Protein AF-A0AAV0C2F7-F1 (afdb_monomer_lite)

pLDDT: mean 71.65, std 26.85, range [22.5, 97.69]

Foldseek 3Di:
DDDDDDDDDDDDDDDDDDDDDDDDDDDDDDDDDDDDDDDDDDDDDDDDDDDDDDDDDDDDDPPPPPPDDDDPDPDDPADPQPPLVVLLVQLVVLLVQCVPDPDLVSNLVSLCPQPQLVCAQPPPQQPVVVLVVVDPDDSVLSSLLSLCSSLVQVCLQPCSDDDDDDDPPVVVLVVVVVVVVVVVVVPPDDDDDDDDDDDDDPPSVVLVVLSVVLSVQQVQQQVLCVVQRGSSSVLSVLSVVLVVVVVVVVCVVVPDDDPPDPPPPPVDDDDDPDDDCVVPVPVVVVVLVVCLVQLLQAAAEEEFADWCVVVCQADPPPSFTATQQQDDDPNGGVVLVVLVVNVVSQVVSCVVPVDGHDHAYEYEYEPVRPHQVRVVVVCVVCCNVPRHPLSYHYFYARWDFDADSRNSHGDAPHRSGTDTDGPDPVSVVSRCVVVCVVVSSVVSNHQKYFYWYDDDPVPVTDRVDIGGD

Structure (mmCIF, N/CA/C/O backbone):
data_AF-A0AAV0C2F7-F1
#
_entry.id   AF-A0AAV0C2F7-F1
#
loop_
_atom_site.group_PDB
_atom_site.id
_atom_site.type_symbol
_atom_site.label_atom_id
_atom_site.label_alt_id
_atom_site.label_comp_id
_atom_site.label_asym_id
_atom_site.label_entity_id
_atom_site.label_seq_id
_atom_site.pdbx_PDB_ins_code
_atom_site.Cartn_x
_atom_site.Cartn_y
_atom_site.Cartn_z
_atom_site.occupancy
_atom_site.B_iso_or_equiv
_atom_site.auth_seq_id
_atom_site.auth_comp_id
_atom_site.auth_asym_id
_atom_site.auth_atom_id
_atom_site.pdbx_PDB_model_num
ATOM 1 N N . MET A 1 1 ? -30.315 -20.705 -16.853 1.00 40.88 1 MET A N 1
ATOM 2 C CA . MET A 1 1 ? -31.461 -21.296 -16.132 1.00 40.88 1 MET A CA 1
ATOM 3 C C . MET A 1 1 ? -30.960 -21.906 -14.833 1.00 40.88 1 MET A C 1
ATOM 5 O O . MET A 1 1 ? -30.380 -22.979 -14.852 1.00 40.88 1 MET A O 1
ATOM 9 N N . ALA A 1 2 ? -31.143 -21.171 -13.742 1.00 27.28 2 ALA A N 1
ATOM 10 C CA . ALA A 1 2 ? -31.197 -21.621 -12.352 1.00 27.28 2 ALA A CA 1
ATOM 11 C C . ALA A 1 2 ? -32.042 -20.551 -11.618 1.00 27.28 2 ALA A C 1
ATOM 13 O O . ALA A 1 2 ? -31.972 -19.385 -12.019 1.00 27.28 2 ALA A O 1
ATOM 14 N N . PRO A 1 3 ? -32.928 -20.929 -10.682 1.00 31.48 3 PRO A N 1
ATOM 15 C CA . PRO A 1 3 ? -34.162 -20.191 -10.426 1.00 31.48 3 PRO A CA 1
ATOM 16 C C . PRO A 1 3 ? -34.011 -19.083 -9.377 1.00 31.48 3 PRO A C 1
ATOM 18 O O . PRO A 1 3 ? -33.275 -19.215 -8.403 1.00 31.48 3 PRO A O 1
ATOM 21 N N . ALA A 1 4 ? -34.774 -18.008 -9.581 1.00 30.48 4 ALA A N 1
ATOM 22 C CA . ALA A 1 4 ? -35.033 -16.976 -8.590 1.00 30.48 4 ALA A CA 1
ATOM 23 C C . ALA A 1 4 ? -35.893 -17.550 -7.453 1.00 30.48 4 ALA A C 1
ATOM 25 O O . ALA A 1 4 ? -36.932 -18.158 -7.716 1.00 30.48 4 ALA A O 1
ATOM 26 N N . PHE A 1 5 ? -35.475 -17.334 -6.205 1.00 30.28 5 PHE A N 1
ATOM 27 C CA . PHE A 1 5 ? -36.304 -17.586 -5.027 1.00 30.28 5 PHE A CA 1
ATOM 28 C C . PHE A 1 5 ? -36.933 -16.278 -4.512 1.00 30.28 5 PHE A C 1
ATOM 30 O O . PHE A 1 5 ? -36.317 -15.218 -4.641 1.00 30.28 5 PHE A O 1
ATOM 37 N N . PRO A 1 6 ? -38.166 -16.335 -3.974 1.00 30.94 6 PRO A N 1
ATOM 38 C CA . PRO A 1 6 ? -39.038 -15.179 -3.819 1.00 30.94 6 PRO A CA 1
ATOM 39 C C . PRO A 1 6 ? -38.889 -14.477 -2.462 1.00 30.94 6 PRO A C 1
ATOM 41 O O . PRO A 1 6 ? -38.642 -15.102 -1.433 1.00 30.94 6 PRO A O 1
ATOM 44 N N . LEU A 1 7 ? -39.110 -13.161 -2.481 1.00 27.50 7 LEU A N 1
ATOM 45 C CA . LEU A 1 7 ? -39.323 -12.310 -1.307 1.00 27.50 7 LEU A CA 1
ATOM 46 C C . LEU A 1 7 ? -40.580 -12.761 -0.534 1.00 27.50 7 LEU A C 1
ATOM 48 O O . LEU A 1 7 ? -41.614 -12.983 -1.171 1.00 27.50 7 LEU A O 1
ATOM 52 N N . PRO A 1 8 ? -40.562 -12.832 0.810 1.00 30.75 8 PRO A N 1
ATOM 53 C CA . PRO A 1 8 ? -41.788 -12.972 1.574 1.00 30.75 8 PRO A CA 1
ATOM 54 C C . PRO A 1 8 ? -42.493 -11.623 1.752 1.00 30.75 8 PRO A C 1
ATOM 56 O O . PRO A 1 8 ? -41.894 -10.611 2.120 1.00 30.75 8 PRO A O 1
ATOM 59 N N . LEU A 1 9 ? -43.797 -11.669 1.482 1.00 26.55 9 LEU A N 1
ATOM 60 C CA . LEU A 1 9 ? -44.779 -10.616 1.681 1.00 26.55 9 LEU A CA 1
ATOM 61 C C . LEU A 1 9 ? -44.878 -10.154 3.140 1.00 26.55 9 LEU A C 1
ATOM 63 O O . LEU A 1 9 ? -44.812 -10.941 4.082 1.00 26.55 9 LEU A O 1
ATOM 67 N N . GLN A 1 10 ? -45.174 -8.862 3.268 1.00 26.08 10 GLN A N 1
ATOM 68 C CA . GLN A 1 10 ? -45.736 -8.219 4.447 1.00 26.08 10 GLN A CA 1
ATOM 69 C C . GLN A 1 10 ? -46.993 -8.955 4.936 1.00 26.08 10 GLN A C 1
ATOM 71 O O . GLN A 1 10 ? -47.959 -9.115 4.189 1.00 26.08 10 GLN A O 1
ATOM 76 N N . SER A 1 11 ? -47.019 -9.319 6.216 1.00 26.77 11 SER A N 1
ATOM 77 C CA . SER A 1 11 ? -48.247 -9.669 6.929 1.00 26.77 11 SER A CA 1
ATOM 78 C C . SER A 1 11 ? -48.510 -8.639 8.023 1.00 26.77 11 SER A C 1
ATOM 80 O O . SER A 1 11 ? -47.804 -8.582 9.029 1.00 26.77 11 SER A O 1
ATOM 82 N N . ASN A 1 12 ? -49.550 -7.836 7.803 1.00 24.27 12 ASN A N 1
ATOM 83 C CA . ASN A 1 12 ? -50.203 -7.014 8.813 1.00 24.27 12 ASN A CA 1
ATOM 84 C C . ASN A 1 12 ? -50.709 -7.899 9.960 1.00 24.27 12 ASN A C 1
ATOM 86 O O . ASN A 1 12 ? -51.522 -8.791 9.725 1.00 24.27 12 ASN A O 1
ATOM 90 N N . ILE A 1 13 ? -50.304 -7.607 11.198 1.00 27.22 13 ILE A N 1
ATOM 91 C CA . ILE A 1 13 ? -51.029 -8.050 12.393 1.00 27.22 13 ILE A CA 1
ATOM 92 C C . ILE A 1 13 ? -51.327 -6.823 13.254 1.00 27.22 13 ILE A C 1
ATOM 94 O O . ILE A 1 13 ? -50.440 -6.179 13.809 1.00 27.22 13 ILE A O 1
ATOM 98 N N . LEU A 1 14 ? -52.620 -6.513 13.319 1.00 24.66 14 LEU A N 1
ATOM 99 C CA . LEU A 1 14 ? -53.247 -5.539 14.200 1.00 24.66 14 LEU A CA 1
ATOM 100 C C . LEU A 1 14 ? -53.282 -6.045 15.653 1.00 24.66 14 LEU A C 1
ATOM 102 O O . LEU A 1 14 ? -53.707 -7.164 15.918 1.00 24.66 14 LEU A O 1
ATOM 106 N N . LEU A 1 15 ? -52.923 -5.128 16.559 1.00 23.81 15 LEU A N 1
ATOM 107 C CA . LEU A 1 15 ? -53.434 -4.903 17.920 1.00 23.81 15 LEU A CA 1
ATOM 108 C C . LEU A 1 15 ? -53.550 -6.089 18.898 1.00 23.81 15 LEU A C 1
ATOM 110 O O . LEU A 1 15 ? -54.507 -6.859 18.868 1.00 23.81 15 LEU A O 1
ATOM 114 N N . ARG A 1 16 ? -52.763 -6.013 19.982 1.00 22.50 16 ARG A N 1
ATOM 115 C CA . ARG A 1 16 ? -53.353 -6.075 21.331 1.00 22.50 16 ARG A CA 1
ATOM 116 C C . ARG A 1 16 ? -52.523 -5.317 22.368 1.00 22.50 16 ARG A C 1
ATOM 118 O O . ARG A 1 16 ? -51.480 -5.768 22.824 1.00 22.50 16 ARG A O 1
ATOM 125 N N . SER A 1 17 ? -53.057 -4.156 22.734 1.00 24.77 17 SER A N 1
ATOM 126 C CA . SER A 1 17 ? -52.800 -3.451 23.987 1.00 24.77 17 SER A CA 1
ATOM 127 C C . SER A 1 17 ? -53.037 -4.390 25.173 1.00 24.77 17 SER A C 1
ATOM 129 O O . SER A 1 17 ? -54.069 -5.057 25.235 1.00 24.77 17 SER A O 1
ATOM 131 N N . ASN A 1 18 ? -52.096 -4.415 26.115 1.00 25.03 18 ASN A N 1
ATOM 132 C CA . ASN A 1 18 ? -52.366 -4.794 27.495 1.00 25.03 18 ASN A CA 1
ATOM 133 C C . ASN A 1 18 ? -51.541 -3.900 28.422 1.00 25.03 18 ASN A C 1
ATOM 135 O O . ASN A 1 18 ? -50.377 -4.157 28.719 1.00 25.03 18 ASN A O 1
ATOM 139 N N . HIS A 1 19 ? -52.198 -2.838 28.883 1.00 26.27 19 HIS A N 1
ATOM 140 C CA . HIS A 1 19 ? -51.851 -2.130 30.104 1.00 26.27 19 HIS A CA 1
ATOM 141 C C . HIS A 1 19 ? -51.778 -3.111 31.280 1.00 26.27 19 HIS A C 1
ATOM 143 O O . HIS A 1 19 ? -52.776 -3.740 31.628 1.00 26.27 19 HIS A O 1
ATOM 149 N N . LYS A 1 20 ? -50.637 -3.148 31.969 1.00 25.84 20 LYS A N 1
ATOM 150 C CA . LYS A 1 20 ? -50.610 -3.396 33.412 1.00 25.84 20 LYS A CA 1
ATOM 151 C C . LYS A 1 20 ? -49.690 -2.383 34.077 1.00 25.84 20 LYS A C 1
ATOM 153 O O . LYS A 1 20 ? -48.472 -2.487 34.028 1.00 25.84 20 LYS A O 1
ATOM 158 N N . GLN A 1 21 ? -50.332 -1.389 34.683 1.00 26.17 21 GLN A N 1
ATOM 159 C CA . GLN A 1 21 ? -49.780 -0.609 35.779 1.00 26.17 21 GLN A CA 1
ATOM 160 C C . GLN A 1 21 ? -49.464 -1.558 36.942 1.00 26.17 21 GLN A C 1
ATOM 162 O O . GLN A 1 21 ? -50.331 -2.323 37.365 1.00 26.17 21 GLN A O 1
ATOM 167 N N . SER A 1 22 ? -48.265 -1.462 37.506 1.00 25.86 22 SER A N 1
ATOM 168 C CA . SER A 1 22 ? -48.042 -1.817 38.906 1.00 25.86 22 SER A CA 1
ATOM 169 C C . SER A 1 22 ? -47.281 -0.684 39.576 1.00 25.86 22 SER A C 1
ATOM 171 O O . SER A 1 22 ? -46.074 -0.522 39.420 1.00 25.86 22 SER A O 1
ATOM 173 N N . VAL A 1 23 ? -48.060 0.113 40.295 1.00 25.08 23 VAL A N 1
ATOM 174 C CA . VAL A 1 23 ? -47.639 0.997 41.375 1.00 25.08 23 VAL A CA 1
ATOM 175 C C . VAL A 1 23 ? -46.977 0.146 42.455 1.00 25.08 23 VAL A C 1
ATOM 177 O O . VAL A 1 23 ? -47.589 -0.819 42.899 1.00 25.08 23 VAL A O 1
ATOM 180 N N . LEU A 1 24 ? -45.786 0.529 42.915 1.00 26.48 24 LEU A N 1
ATOM 181 C CA . LEU A 1 24 ? -45.338 0.276 44.284 1.00 26.48 24 LEU A CA 1
ATOM 182 C C . LEU A 1 24 ? -44.332 1.359 44.687 1.00 26.48 24 LEU A C 1
ATOM 184 O O . LEU A 1 24 ? -43.190 1.398 44.238 1.00 26.48 24 LEU A O 1
ATOM 188 N N . ASN A 1 25 ? -44.829 2.261 45.530 1.00 23.28 25 ASN A N 1
ATOM 189 C CA . ASN A 1 25 ? -44.053 3.161 46.365 1.00 23.28 25 ASN A CA 1
ATOM 190 C C . ASN A 1 25 ? -43.206 2.353 47.355 1.00 23.28 25 ASN A C 1
ATOM 192 O O . ASN A 1 25 ? -43.744 1.502 48.059 1.00 23.28 25 ASN A O 1
ATOM 196 N N . SER A 1 26 ? -41.948 2.745 47.538 1.00 26.72 26 SER A N 1
ATOM 197 C CA . SER A 1 26 ? -41.356 2.817 48.877 1.00 26.72 26 SER A CA 1
ATOM 198 C C . SER A 1 26 ? -40.182 3.789 48.872 1.00 26.72 26 SER A C 1
ATOM 200 O O . SER A 1 26 ? -39.112 3.527 48.329 1.00 26.72 26 SER A O 1
ATOM 202 N N . SER A 1 27 ? -40.444 4.932 49.483 1.00 24.42 27 SER A N 1
ATOM 203 C CA . SER A 1 27 ? -39.514 5.960 49.916 1.00 24.42 27 SER A CA 1
ATOM 204 C C . SER A 1 27 ? -38.608 5.476 51.050 1.00 24.42 27 SER A C 1
ATOM 206 O O . SER A 1 27 ? -39.106 4.959 52.049 1.00 24.42 27 SER A O 1
ATOM 208 N N . SER A 1 28 ? -37.321 5.802 50.975 1.00 25.23 28 SER A N 1
ATOM 209 C CA . SER A 1 28 ? -36.530 6.179 52.150 1.00 25.23 28 SER A CA 1
ATOM 210 C C . SER A 1 28 ? -35.421 7.144 51.732 1.00 25.23 28 SER A C 1
ATOM 212 O O . SER A 1 28 ? -34.479 6.812 51.020 1.00 25.23 28 SER A O 1
ATOM 214 N N . ALA A 1 29 ? -35.605 8.392 52.153 1.00 23.58 29 ALA A N 1
ATOM 215 C CA . ALA A 1 29 ? -34.642 9.470 52.060 1.00 23.58 29 ALA A CA 1
ATOM 216 C C . ALA A 1 29 ? -33.622 9.360 53.199 1.00 23.58 29 ALA A C 1
ATOM 218 O O . ALA A 1 29 ? -34.009 9.107 54.338 1.00 23.58 29 ALA A O 1
ATOM 219 N N . VAL A 1 30 ? -32.353 9.661 52.914 1.00 24.58 30 VAL A N 1
ATOM 220 C CA . VAL A 1 30 ? -31.457 10.301 53.883 1.00 24.58 30 VAL A CA 1
ATOM 221 C C . VAL A 1 30 ? -30.719 11.431 53.172 1.00 24.58 30 VAL A C 1
ATOM 223 O O . VAL A 1 30 ? -30.038 11.255 52.168 1.00 24.58 30 VAL A O 1
ATOM 226 N N . SER A 1 31 ? -30.948 12.609 53.725 1.00 24.28 31 SER A N 1
ATOM 227 C CA . SER A 1 31 ? -30.436 13.932 53.414 1.00 24.28 31 SER A CA 1
ATOM 228 C C . SER A 1 31 ? -28.969 14.128 53.799 1.00 24.28 31 SER A C 1
ATOM 230 O O . SER A 1 31 ? -28.540 13.695 54.865 1.00 24.28 31 SER A O 1
ATOM 232 N N . SER A 1 32 ? -28.242 14.931 53.026 1.00 25.02 32 SER A N 1
ATOM 233 C CA . SER A 1 32 ? -27.393 15.993 53.589 1.00 25.02 32 SER A CA 1
ATOM 234 C C . SER A 1 32 ? -27.097 17.050 52.528 1.00 25.02 32 SER A C 1
ATOM 236 O O . SER A 1 32 ? -26.422 16.826 51.530 1.00 25.02 32 SER A O 1
ATOM 238 N N . SER A 1 33 ? -27.683 18.214 52.772 1.00 22.66 33 SER A N 1
ATOM 239 C CA . SER A 1 33 ? -27.458 19.494 52.123 1.00 22.66 33 SER A CA 1
ATOM 240 C C . SER A 1 33 ? -26.269 20.215 52.756 1.00 22.66 33 SER A C 1
ATOM 242 O O . SER A 1 33 ? -26.175 20.258 53.983 1.00 22.66 33 SER A O 1
ATOM 244 N N . SER A 1 34 ? -25.485 20.932 51.959 1.00 23.50 34 SER A N 1
ATOM 245 C CA . SER A 1 34 ? -24.866 22.178 52.412 1.00 23.50 34 SER A CA 1
ATOM 246 C C . SER A 1 34 ? -24.837 23.200 51.277 1.00 23.50 34 SER A C 1
ATOM 248 O O . SER A 1 34 ? -24.262 23.009 50.210 1.00 23.50 34 SER A O 1
ATOM 250 N N . TYR A 1 35 ? -25.562 24.277 51.553 1.00 23.00 35 TYR A N 1
ATOM 251 C CA . TYR A 1 35 ? -25.650 25.538 50.840 1.00 23.00 35 TYR A CA 1
ATOM 252 C C . TYR A 1 35 ? -24.291 26.253 50.803 1.00 23.00 35 TYR A C 1
ATOM 254 O O . TYR A 1 35 ? -23.513 26.112 51.739 1.00 23.00 35 TYR A O 1
ATOM 262 N N . PHE A 1 36 ? -24.042 27.092 49.796 1.00 23.52 36 PHE A N 1
ATOM 263 C CA . PHE A 1 36 ? -24.036 28.552 49.974 1.00 23.52 36 PHE A CA 1
ATOM 264 C C . PHE A 1 36 ? -23.962 29.265 48.619 1.00 23.52 36 PHE A C 1
ATOM 266 O O . PHE A 1 36 ? -23.373 28.787 47.656 1.00 23.52 36 PHE A O 1
ATOM 273 N N . ASN A 1 37 ? -24.652 30.396 48.572 1.00 22.98 37 ASN A N 1
ATOM 274 C CA . ASN A 1 37 ? -25.029 31.163 47.399 1.00 22.98 37 ASN A CA 1
ATOM 275 C C . ASN A 1 37 ? -24.465 32.592 47.526 1.00 22.98 37 ASN A C 1
ATOM 277 O O . ASN A 1 37 ? -24.192 33.042 48.639 1.00 22.98 37 ASN A O 1
ATOM 281 N N . CYS A 1 38 ? -24.464 33.300 46.394 1.00 23.25 38 CYS A N 1
ATOM 282 C CA . CYS A 1 38 ? -24.494 34.762 46.223 1.00 23.25 38 CYS A CA 1
ATOM 283 C C . CYS A 1 38 ? -23.193 35.588 46.259 1.00 23.25 38 CYS A C 1
ATOM 285 O O . CYS A 1 38 ? -22.436 35.576 47.222 1.00 23.25 38 CYS A O 1
ATOM 287 N N . GLY A 1 39 ? -23.093 36.490 45.268 1.00 24.41 39 GLY A N 1
ATOM 288 C CA . GLY A 1 39 ? -22.782 37.898 45.545 1.00 24.41 39 GLY A CA 1
ATOM 289 C C . GLY A 1 39 ? -21.789 38.580 44.604 1.00 24.41 39 GLY A C 1
ATOM 290 O O . GLY A 1 39 ? -20.590 38.549 44.844 1.00 24.41 39 GLY A O 1
ATOM 291 N N . ALA A 1 40 ? -22.301 39.279 43.588 1.00 26.22 40 ALA A N 1
ATOM 292 C CA . ALA A 1 40 ? -21.597 40.371 42.914 1.00 26.22 40 ALA A CA 1
ATOM 293 C C . ALA A 1 40 ? -21.740 41.678 43.723 1.00 26.22 40 ALA A C 1
ATOM 295 O O . ALA A 1 40 ? -22.793 41.912 44.313 1.00 26.22 40 ALA A O 1
ATOM 296 N N . GLY A 1 41 ? -20.728 42.553 43.701 1.00 23.17 41 GLY A N 1
ATOM 297 C CA . GLY A 1 41 ? -20.828 43.913 44.248 1.00 23.17 41 GLY A CA 1
ATOM 298 C C . GLY A 1 41 ? -19.480 44.609 44.451 1.00 23.17 41 GLY A C 1
ATOM 299 O O . GLY A 1 41 ? -18.589 44.068 45.088 1.00 23.17 41 GLY A O 1
ATOM 300 N N . TRP A 1 42 ? -19.350 45.798 43.866 1.00 24.34 42 TRP A N 1
ATOM 301 C CA . TRP A 1 42 ? -18.160 46.641 43.715 1.00 24.34 42 TRP A CA 1
ATOM 302 C C . TRP A 1 42 ? -17.621 47.322 44.987 1.00 24.34 42 TRP A C 1
ATOM 304 O O . TRP A 1 42 ? -18.380 47.604 45.908 1.00 24.34 42 TRP A O 1
ATOM 314 N N . GLY A 1 43 ? -16.360 47.785 44.908 1.00 23.62 43 GLY A N 1
ATOM 315 C CA . GLY A 1 43 ? -15.991 49.138 45.360 1.00 23.62 43 GLY A CA 1
ATOM 316 C C . GLY A 1 43 ? -14.598 49.329 45.979 1.00 23.62 43 GLY A C 1
ATOM 317 O O . GLY A 1 43 ? -14.409 48.960 47.127 1.00 23.62 43 GLY A O 1
ATOM 318 N N . SER A 1 44 ? -13.728 50.044 45.239 1.00 25.14 44 SER A N 1
ATOM 319 C CA . SER A 1 44 ? -12.701 51.021 45.690 1.00 25.14 44 SER A CA 1
ATOM 320 C C . SER A 1 44 ? -11.527 50.551 46.583 1.00 25.14 44 SER A C 1
ATOM 322 O O . SER A 1 44 ? -11.674 49.691 47.429 1.00 25.14 44 SER A O 1
ATOM 324 N N . SER A 1 45 ? -10.305 51.092 46.543 1.00 25.22 45 SER A N 1
ATOM 325 C CA . SER A 1 45 ? -9.624 52.127 45.745 1.00 25.22 45 SER A CA 1
ATOM 326 C C . SER A 1 45 ? -8.183 52.242 46.268 1.00 25.22 45 SER A C 1
ATOM 328 O O . SER A 1 45 ? -8.030 52.279 47.483 1.00 25.22 45 SER A O 1
ATOM 330 N N . THR A 1 46 ? -7.177 52.451 45.412 1.00 26.50 46 THR A N 1
ATOM 331 C CA . THR A 1 46 ? -6.003 53.293 45.744 1.00 26.50 46 THR A CA 1
ATOM 332 C C . THR A 1 46 ? -5.310 53.831 44.481 1.00 26.50 46 THR A C 1
ATOM 334 O O . THR A 1 46 ? -4.605 53.132 43.767 1.00 26.50 46 THR A O 1
ATOM 337 N N . HIS A 1 47 ? -5.596 55.109 44.228 1.00 25.14 47 HIS A N 1
ATOM 338 C CA . HIS A 1 47 ? -4.760 56.213 43.739 1.00 25.14 47 HIS A CA 1
ATOM 339 C C . HIS A 1 47 ? -3.610 56.010 42.730 1.00 25.14 47 HIS A C 1
ATOM 341 O O . HIS A 1 47 ? -2.521 55.539 43.043 1.00 25.14 47 HIS A O 1
ATOM 347 N N . PHE A 1 48 ? -3.852 56.604 41.556 1.00 23.84 48 PHE A N 1
ATOM 348 C CA . PHE A 1 48 ? -2.893 57.212 40.631 1.00 23.84 48 PHE A CA 1
ATOM 349 C C . PHE A 1 48 ? -2.379 58.572 41.140 1.00 23.84 48 PHE A C 1
ATOM 351 O O . PHE A 1 48 ? -3.165 59.337 41.696 1.00 23.84 48 PHE A O 1
ATOM 358 N N . SER A 1 49 ? -1.132 58.910 40.783 1.00 24.44 49 SER A N 1
ATOM 359 C CA . SER A 1 49 ? -0.670 60.283 40.503 1.00 24.44 49 SER A CA 1
ATOM 360 C C . SER A 1 49 ? 0.434 60.255 39.435 1.00 24.44 49 SER A C 1
ATOM 362 O O . SER A 1 49 ? 1.457 59.600 39.617 1.00 24.44 49 SER A O 1
ATOM 364 N N . SER A 1 50 ? 0.216 60.970 38.329 1.00 29.12 50 SER A N 1
ATOM 365 C CA . SER A 1 50 ? 1.196 61.257 37.264 1.00 29.12 50 SER A CA 1
ATOM 366 C C . SER A 1 50 ? 2.091 62.454 37.636 1.00 29.12 50 SER A C 1
ATOM 368 O O . SER A 1 50 ? 1.744 63.218 38.539 1.00 29.12 50 SER A O 1
ATOM 370 N N . PRO A 1 51 ? 3.187 62.700 36.896 1.00 31.25 51 PRO A N 1
ATOM 371 C CA . PRO A 1 51 ? 3.123 63.824 35.956 1.00 31.25 51 PRO A CA 1
ATOM 372 C C . PRO A 1 51 ? 3.764 63.533 34.589 1.00 31.25 51 PRO A C 1
ATOM 374 O O . PRO A 1 51 ? 4.554 62.610 34.413 1.00 31.25 51 PRO A O 1
ATOM 377 N N . GLY A 1 52 ? 3.334 64.316 33.600 1.00 26.03 52 GLY A N 1
ATOM 378 C CA . GLY A 1 52 ? 3.557 64.077 32.181 1.00 26.03 52 GLY A CA 1
ATOM 379 C C . GLY A 1 52 ? 4.859 64.601 31.567 1.00 26.03 52 GLY A C 1
ATOM 380 O O . GLY A 1 52 ? 5.599 65.384 32.149 1.00 26.03 52 GLY A O 1
ATOM 381 N N . HIS A 1 53 ? 5.004 64.160 30.314 1.00 29.28 53 HIS A N 1
ATOM 382 C CA . HIS A 1 53 ? 5.678 64.747 29.153 1.00 29.28 53 HIS A CA 1
ATOM 383 C C . HIS A 1 53 ? 7.155 65.147 29.247 1.00 29.28 53 HIS A C 1
ATOM 385 O O . HIS A 1 53 ? 7.466 66.267 29.619 1.00 29.28 53 HIS A O 1
ATOM 391 N N . PHE A 1 54 ? 8.015 64.321 28.635 1.00 24.05 54 PHE A N 1
ATOM 392 C CA . PHE A 1 54 ? 8.965 64.791 27.618 1.00 24.05 54 PHE A CA 1
ATOM 393 C C . PHE A 1 54 ? 9.111 63.761 26.485 1.00 24.05 54 PHE A C 1
ATOM 395 O O . PHE A 1 54 ? 9.160 62.553 26.694 1.00 24.05 54 PHE A O 1
ATOM 402 N N . SER A 1 55 ? 9.108 64.292 25.266 1.00 32.69 55 SER A N 1
ATOM 403 C CA . SER A 1 55 ? 9.174 63.624 23.968 1.00 32.69 55 SER A CA 1
ATOM 404 C C . SER A 1 55 ? 10.569 63.070 23.673 1.00 32.69 55 SER A C 1
ATOM 406 O O . SER A 1 55 ? 11.497 63.868 23.587 1.00 32.69 55 SER A O 1
ATOM 408 N N . VAL A 1 56 ? 10.697 61.768 23.380 1.00 28.81 56 VAL A N 1
ATOM 409 C CA . VAL A 1 56 ? 11.783 61.208 22.546 1.00 28.81 56 VAL A CA 1
ATOM 410 C C . VAL A 1 56 ? 11.255 59.977 21.790 1.00 28.81 56 VAL A C 1
ATOM 412 O O . VAL A 1 56 ? 10.776 59.022 22.397 1.00 28.81 56 VAL A O 1
ATOM 415 N N . GLN A 1 57 ? 11.321 60.001 20.456 1.00 32.91 57 GLN A N 1
ATOM 416 C CA . GLN A 1 57 ? 11.008 58.856 19.589 1.00 32.91 57 GLN A CA 1
ATOM 417 C C . GLN A 1 57 ? 12.066 57.743 19.733 1.00 32.91 57 GLN A C 1
ATOM 419 O O . GLN A 1 57 ? 13.256 58.053 19.661 1.00 32.91 57 GLN A O 1
ATOM 424 N N . PRO A 1 58 ? 11.689 56.453 19.827 1.00 33.06 58 PRO A N 1
ATOM 425 C CA . PRO A 1 58 ? 12.618 55.352 19.591 1.00 33.06 58 PRO A CA 1
ATOM 426 C C . PRO A 1 58 ? 12.690 54.982 18.090 1.00 33.06 58 PRO A C 1
ATOM 428 O O . PRO A 1 58 ? 11.709 55.144 17.356 1.00 33.06 58 PRO A O 1
ATOM 431 N N . PRO A 1 59 ? 13.847 54.493 17.604 1.00 29.73 59 PRO A N 1
ATOM 432 C CA . PRO A 1 59 ? 14.108 54.283 16.185 1.00 29.73 59 PRO A CA 1
ATOM 433 C C . PRO A 1 59 ? 13.385 53.046 15.635 1.00 29.73 59 PRO A C 1
ATOM 435 O O . PRO A 1 59 ? 13.227 52.027 16.305 1.00 29.73 59 PRO A O 1
ATOM 438 N N . ARG A 1 60 ? 12.973 53.140 14.366 1.00 34.56 60 ARG A N 1
ATOM 439 C CA . ARG A 1 60 ? 12.373 52.045 13.591 1.00 34.56 60 ARG A CA 1
ATOM 440 C C . ARG A 1 60 ? 13.352 50.863 13.474 1.00 34.56 60 ARG A C 1
ATOM 442 O O . ARG A 1 60 ? 14.516 51.098 13.145 1.00 34.56 60 ARG A O 1
ATOM 449 N N . PRO A 1 61 ? 12.910 49.605 13.646 1.00 31.25 61 PRO A N 1
ATOM 450 C CA . PRO A 1 61 ? 13.755 48.455 13.366 1.00 31.25 61 PRO A CA 1
ATOM 451 C C . PRO A 1 61 ? 13.985 48.330 11.852 1.00 31.25 61 PRO A C 1
ATOM 453 O O . PRO A 1 61 ? 13.046 48.350 11.054 1.00 31.25 61 PRO A O 1
ATOM 456 N N . LEU A 1 62 ? 15.255 48.207 11.462 1.00 30.55 62 LEU A N 1
ATOM 457 C CA . LEU A 1 62 ? 15.694 47.885 10.106 1.00 30.55 62 LEU A CA 1
ATOM 458 C C . LEU A 1 62 ? 15.149 46.507 9.705 1.00 30.55 62 LEU A C 1
ATOM 460 O O . LEU A 1 62 ? 15.709 45.473 10.064 1.00 30.55 62 LEU A O 1
ATOM 464 N N . ILE A 1 63 ? 14.063 46.491 8.932 1.00 34.75 63 ILE A N 1
ATOM 465 C CA . ILE A 1 63 ? 13.621 45.296 8.213 1.00 34.75 63 ILE A CA 1
ATOM 466 C C . ILE A 1 63 ? 14.652 45.031 7.116 1.00 34.75 63 ILE A C 1
ATOM 468 O O . ILE A 1 63 ? 14.688 45.700 6.081 1.00 34.75 63 ILE A O 1
ATOM 472 N N . ARG A 1 64 ? 15.519 44.046 7.351 1.00 31.77 64 ARG A N 1
ATOM 473 C CA . ARG A 1 64 ? 16.423 43.506 6.339 1.00 31.77 64 ARG A CA 1
ATOM 474 C C . ARG A 1 64 ? 15.584 42.654 5.385 1.00 31.77 64 ARG A C 1
ATOM 476 O O . ARG A 1 64 ? 15.361 41.472 5.621 1.00 31.77 64 ARG A O 1
ATOM 483 N N . VAL A 1 65 ? 15.062 43.276 4.330 1.00 33.75 65 VAL A N 1
ATOM 484 C CA . VAL A 1 65 ? 14.421 42.558 3.222 1.00 33.75 65 VAL A CA 1
ATOM 485 C C . VAL A 1 65 ? 15.511 41.766 2.504 1.00 33.75 65 VAL A C 1
ATOM 487 O O . VAL A 1 65 ? 16.309 42.331 1.755 1.00 33.75 65 VAL A O 1
ATOM 490 N N . SER A 1 66 ? 15.567 40.459 2.749 1.00 29.86 66 SER A N 1
ATOM 491 C CA . SER A 1 66 ? 16.352 39.529 1.941 1.00 29.86 66 SER A CA 1
ATOM 492 C C . SER A 1 66 ? 15.776 39.523 0.526 1.00 29.86 66 SER A C 1
ATOM 494 O O . SER A 1 66 ? 14.775 38.863 0.254 1.00 29.86 66 SER A O 1
ATOM 496 N N . ARG A 1 67 ? 16.376 40.306 -0.375 1.00 31.88 67 ARG A N 1
ATOM 497 C CA . ARG A 1 67 ? 16.081 40.247 -1.809 1.00 31.88 67 ARG A CA 1
ATOM 498 C C . ARG A 1 67 ? 16.541 38.885 -2.323 1.00 31.88 67 ARG A C 1
ATOM 500 O O . ARG A 1 67 ? 17.738 38.638 -2.440 1.00 31.88 67 ARG A O 1
ATOM 507 N N . VAL A 1 68 ? 15.587 38.002 -2.595 1.00 30.61 68 VAL A N 1
ATOM 508 C CA . VAL A 1 68 ? 15.829 36.759 -3.328 1.00 30.61 68 VAL A CA 1
ATOM 509 C C . VAL A 1 68 ? 16.206 37.146 -4.756 1.00 30.61 68 VAL A C 1
ATOM 511 O O . VAL A 1 68 ? 15.394 37.706 -5.488 1.00 30.61 68 VAL A O 1
ATOM 514 N N . SER A 1 69 ? 17.462 36.901 -5.123 1.00 31.48 69 SER A N 1
ATOM 515 C CA . SER A 1 69 ? 17.940 37.010 -6.498 1.00 31.48 69 SER A CA 1
ATOM 516 C C . SER A 1 69 ? 17.528 35.743 -7.240 1.00 31.48 69 SER A C 1
ATOM 518 O O . SER A 1 69 ? 18.075 34.670 -6.990 1.00 31.48 69 SER A O 1
ATOM 520 N N . THR A 1 70 ? 16.532 35.838 -8.116 1.00 38.97 70 THR A N 1
ATOM 521 C CA . THR A 1 70 ? 16.228 34.767 -9.067 1.00 38.97 70 THR A CA 1
ATOM 522 C C . THR A 1 70 ? 17.187 34.909 -10.241 1.00 38.97 70 THR A C 1
ATOM 524 O O . THR A 1 70 ? 16.976 35.741 -11.124 1.00 38.97 70 THR A O 1
ATOM 527 N N . VAL A 1 71 ? 18.263 34.123 -10.234 1.00 31.31 71 VAL A N 1
ATOM 528 C CA . VAL A 1 71 ? 19.096 33.933 -11.426 1.00 31.31 71 VAL A CA 1
ATOM 529 C C . VAL A 1 71 ? 18.180 33.415 -12.547 1.00 31.31 71 VAL A C 1
ATOM 531 O O . VAL A 1 71 ? 17.392 32.502 -12.281 1.00 31.31 71 VAL A O 1
ATOM 534 N N . PRO A 1 72 ? 18.215 33.989 -13.764 1.00 32.09 72 PRO A N 1
ATOM 535 C CA . PRO A 1 72 ? 17.451 33.465 -14.886 1.00 32.09 72 PRO A CA 1
ATOM 536 C C . PRO A 1 72 ? 17.843 32.007 -15.112 1.00 32.09 72 PRO A C 1
ATOM 538 O O . PRO A 1 72 ? 19.014 31.699 -15.321 1.00 32.09 72 PRO A O 1
ATOM 541 N N . VAL A 1 73 ? 16.863 31.111 -15.031 1.00 36.44 73 VAL A N 1
ATOM 542 C CA . VAL A 1 73 ? 17.030 29.719 -15.443 1.00 36.44 73 VAL A CA 1
ATOM 543 C C . VAL A 1 73 ? 17.347 29.747 -16.934 1.00 36.44 73 VAL A C 1
ATOM 545 O O . VAL A 1 73 ? 16.515 30.197 -17.724 1.00 36.44 73 VAL A O 1
ATOM 548 N N . GLU A 1 74 ? 18.553 29.318 -17.310 1.00 32.59 74 GLU A N 1
ATOM 549 C CA . GLU A 1 74 ? 18.896 29.071 -18.708 1.00 32.59 74 GLU A CA 1
ATOM 550 C C . GLU A 1 74 ? 17.835 28.145 -19.305 1.00 32.59 74 GLU A C 1
ATOM 552 O O . GLU A 1 74 ? 17.576 27.043 -18.813 1.00 32.59 74 GLU A O 1
ATOM 557 N N . TYR A 1 75 ? 17.160 28.651 -20.334 1.00 37.78 75 TYR A N 1
ATOM 558 C CA . TYR A 1 75 ? 16.143 27.929 -21.074 1.00 37.78 75 TYR A CA 1
ATOM 559 C C . TYR A 1 75 ? 16.817 26.775 -21.820 1.00 37.78 75 TYR A C 1
ATOM 561 O O . TYR A 1 75 ? 17.352 26.945 -22.914 1.00 37.78 75 TYR A O 1
ATOM 569 N N . VAL A 1 76 ? 16.813 25.596 -21.202 1.00 33.28 76 VAL A N 1
ATOM 570 C CA . VAL A 1 76 ? 17.135 24.341 -21.879 1.00 33.28 76 VAL A CA 1
ATOM 571 C C . VAL A 1 76 ? 16.012 24.067 -22.876 1.00 33.28 76 VAL A C 1
ATOM 573 O O . VAL A 1 76 ? 14.836 24.055 -22.501 1.00 33.28 76 VAL A O 1
ATOM 576 N N . SER A 1 77 ? 16.374 23.885 -24.148 1.00 31.83 77 SER A N 1
ATOM 577 C CA . SER A 1 77 ? 15.444 23.549 -25.228 1.00 31.83 77 SER A CA 1
ATOM 578 C C . SER A 1 77 ? 14.533 22.376 -24.833 1.00 31.83 77 SER A C 1
ATOM 580 O O . SER A 1 77 ? 14.992 21.459 -24.146 1.00 31.83 77 SER A O 1
ATOM 582 N N . PRO A 1 78 ? 13.246 22.382 -25.234 1.00 37.28 78 PRO A N 1
ATOM 583 C CA . PRO A 1 78 ? 12.330 21.300 -24.901 1.00 37.28 78 PRO A CA 1
ATOM 584 C C . PRO A 1 78 ? 12.882 19.968 -25.421 1.00 37.28 78 PRO A C 1
ATOM 586 O O . PRO A 1 78 ? 13.322 19.869 -26.566 1.00 37.28 78 PRO A O 1
ATOM 589 N N . ALA A 1 79 ? 12.884 18.963 -24.543 1.00 40.09 79 ALA A N 1
ATOM 590 C CA . ALA A 1 79 ? 13.194 17.585 -24.895 1.00 40.09 79 ALA A CA 1
ATOM 591 C C . ALA A 1 79 ? 12.290 17.124 -26.057 1.00 40.09 79 ALA A C 1
ATOM 593 O O . ALA A 1 79 ? 11.172 17.635 -26.174 1.00 40.09 79 ALA A O 1
ATOM 594 N N . PRO A 1 80 ? 12.753 16.193 -26.915 1.00 45.66 80 PRO A N 1
ATOM 595 C CA . PRO A 1 80 ? 11.949 15.676 -28.017 1.00 45.66 80 PRO A CA 1
ATOM 596 C C . PRO A 1 80 ? 10.592 15.212 -27.489 1.00 45.66 80 PRO A C 1
ATOM 598 O O . PRO A 1 80 ? 10.532 14.494 -26.493 1.00 45.66 80 PRO A O 1
ATOM 601 N N . ASP A 1 81 ? 9.527 15.677 -28.139 1.00 54.00 81 ASP A N 1
ATOM 602 C CA . ASP A 1 81 ? 8.136 15.435 -27.763 1.00 54.00 81 ASP A CA 1
ATOM 603 C C . ASP A 1 81 ? 7.900 13.915 -27.739 1.00 54.00 81 ASP A C 1
ATOM 605 O O . ASP A 1 81 ? 7.804 13.265 -28.783 1.00 54.00 81 ASP A O 1
ATOM 609 N N . ILE A 1 82 ? 7.922 13.306 -26.549 1.00 62.62 82 ILE A N 1
ATOM 610 C CA . ILE A 1 82 ? 7.618 11.883 -26.410 1.00 62.62 82 ILE A CA 1
ATOM 611 C C . ILE A 1 82 ? 6.125 11.758 -26.677 1.00 62.62 82 ILE A C 1
ATOM 613 O O . ILE A 1 82 ? 5.307 12.196 -25.868 1.00 62.62 82 ILE A O 1
ATOM 617 N N . ASP A 1 83 ? 5.762 11.145 -27.803 1.00 84.06 83 ASP A N 1
ATOM 618 C CA . ASP A 1 83 ? 4.365 10.836 -28.080 1.00 84.06 83 ASP A CA 1
ATOM 619 C C . ASP A 1 83 ? 3.887 9.746 -27.111 1.00 84.06 83 ASP A C 1
ATOM 621 O O . ASP A 1 83 ? 4.025 8.539 -27.355 1.00 84.06 83 ASP A O 1
ATOM 625 N N . PHE A 1 84 ? 3.309 10.185 -25.990 1.00 88.56 84 PHE A N 1
ATOM 626 C CA . PHE A 1 84 ? 2.722 9.299 -24.994 1.00 88.56 84 PHE A CA 1
ATOM 627 C C . PHE A 1 84 ? 1.735 8.320 -25.632 1.00 88.56 84 PHE A C 1
ATOM 629 O O . PHE A 1 84 ? 1.706 7.164 -25.221 1.00 88.56 84 PHE A O 1
ATOM 636 N N . ARG A 1 85 ? 0.978 8.710 -26.669 1.00 91.00 85 ARG A N 1
ATOM 637 C CA . ARG A 1 85 ? -0.006 7.819 -27.310 1.00 91.00 85 ARG A CA 1
ATOM 638 C C . ARG A 1 85 ? 0.671 6.635 -27.982 1.00 91.00 85 ARG A C 1
ATOM 640 O O . ARG A 1 85 ? 0.21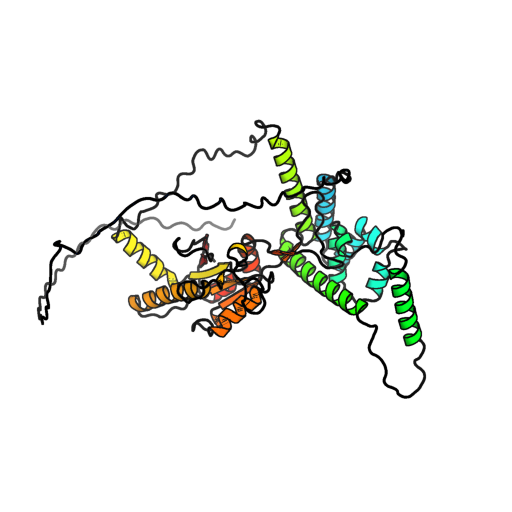3 5.502 -27.823 1.00 91.00 85 ARG A O 1
ATOM 647 N N . GLN A 1 86 ? 1.754 6.887 -28.713 1.00 92.19 86 GLN A N 1
ATOM 648 C CA . GLN A 1 86 ? 2.518 5.831 -29.370 1.00 92.19 86 GLN A CA 1
ATOM 649 C C . GLN A 1 86 ? 3.137 4.883 -28.338 1.00 92.19 86 GLN A C 1
ATOM 651 O O . GLN A 1 86 ? 3.070 3.660 -28.494 1.00 92.19 86 GLN A O 1
ATOM 656 N N . GLU A 1 87 ? 3.690 5.435 -27.260 1.00 93.88 87 GLU A N 1
ATOM 657 C CA . GLU A 1 87 ? 4.296 4.643 -26.193 1.00 93.88 87 GLU A CA 1
ATOM 658 C C . GLU A 1 87 ? 3.262 3.801 -25.431 1.00 93.88 87 GLU A C 1
ATOM 660 O O . GLU A 1 87 ? 3.474 2.606 -25.214 1.00 93.88 87 GLU A O 1
ATOM 665 N N . ILE A 1 88 ? 2.108 4.382 -25.099 1.00 94.81 88 ILE A N 1
ATOM 666 C CA . ILE A 1 88 ? 0.973 3.681 -24.492 1.00 94.81 88 ILE A CA 1
ATOM 667 C C . ILE A 1 88 ? 0.517 2.527 -25.393 1.00 94.81 88 ILE A C 1
ATOM 669 O O . ILE A 1 88 ? 0.318 1.414 -24.907 1.00 94.81 88 ILE A O 1
ATOM 673 N N . ALA A 1 89 ? 0.374 2.753 -26.703 1.00 95.81 89 ALA A N 1
ATOM 674 C CA . ALA A 1 89 ? -0.037 1.712 -27.645 1.00 95.81 89 ALA A CA 1
ATOM 675 C C . ALA A 1 89 ? 0.980 0.560 -27.700 1.00 95.81 89 ALA A C 1
ATOM 677 O O . ALA A 1 89 ? 0.595 -0.614 -27.663 1.00 95.81 89 ALA A O 1
ATOM 678 N N . ARG A 1 90 ? 2.281 0.882 -27.721 1.00 96.31 90 ARG A N 1
ATOM 679 C CA . ARG A 1 90 ? 3.362 -0.113 -27.681 1.00 96.31 90 ARG A CA 1
ATOM 680 C C . ARG A 1 90 ? 3.303 -0.943 -26.399 1.00 96.31 90 ARG A C 1
ATOM 682 O O . ARG A 1 90 ? 3.323 -2.174 -26.473 1.00 96.31 90 ARG A O 1
ATOM 689 N N . LEU A 1 91 ? 3.190 -0.291 -25.242 1.00 96.94 91 LEU A N 1
ATOM 690 C CA . LEU A 1 91 ? 3.132 -0.960 -23.942 1.00 96.94 91 LEU A CA 1
ATOM 691 C C . LEU A 1 91 ? 1.854 -1.792 -23.774 1.00 96.94 91 LEU A C 1
ATOM 693 O O . LEU A 1 91 ? 1.943 -2.914 -23.286 1.00 96.94 91 LEU A O 1
ATOM 697 N N . LYS A 1 92 ? 0.688 -1.324 -24.241 1.00 96.94 92 LYS A N 1
ATOM 698 C CA . LYS A 1 92 ? -0.563 -2.113 -24.258 1.00 96.94 92 LYS A CA 1
ATOM 699 C C . LYS A 1 92 ? -0.413 -3.380 -25.110 1.00 96.94 92 LYS A C 1
ATOM 701 O O . LYS A 1 92 ? -0.834 -4.466 -24.697 1.00 96.94 92 LYS A O 1
ATOM 706 N N . GLY A 1 93 ? 0.249 -3.269 -26.265 1.00 96.69 93 GLY A N 1
ATOM 707 C CA . GLY A 1 93 ? 0.592 -4.414 -27.112 1.00 96.69 93 GLY A CA 1
ATOM 708 C C . GLY A 1 93 ? 1.544 -5.401 -26.427 1.00 96.69 93 GLY A C 1
ATOM 709 O O . GLY A 1 93 ? 1.324 -6.611 -26.491 1.00 96.69 93 GLY A O 1
ATOM 710 N N . LEU A 1 94 ? 2.575 -4.903 -25.738 1.00 96.88 94 LEU A N 1
ATOM 711 C CA . LEU A 1 94 ? 3.498 -5.732 -24.957 1.00 96.88 94 LEU A CA 1
ATOM 712 C C . LEU A 1 94 ? 2.790 -6.415 -23.778 1.00 96.88 94 LEU A C 1
ATOM 714 O O . LEU A 1 94 ? 2.905 -7.629 -23.626 1.00 96.88 94 LEU A O 1
ATOM 718 N N . GLY A 1 95 ? 2.013 -5.668 -22.993 1.00 95.81 95 GLY A N 1
ATOM 719 C CA . GLY A 1 95 ? 1.249 -6.180 -21.855 1.00 95.81 95 GLY A CA 1
ATOM 720 C C . GLY A 1 95 ? 0.293 -7.303 -22.256 1.00 95.81 95 GLY A C 1
ATOM 721 O O . GLY A 1 95 ? 0.259 -8.342 -21.602 1.00 95.81 95 GLY A O 1
ATOM 722 N N . SER A 1 96 ? -0.389 -7.164 -23.398 1.00 96.00 96 SER A N 1
ATOM 723 C CA . SER A 1 96 ? -1.261 -8.217 -23.942 1.00 96.00 96 SER A CA 1
ATOM 724 C C . SER A 1 96 ? -0.490 -9.500 -24.281 1.00 96.00 96 SER A C 1
ATOM 726 O O . SER A 1 96 ? -0.950 -10.604 -23.992 1.00 96.00 96 SER A O 1
ATOM 728 N N . LYS A 1 97 ? 0.715 -9.382 -24.858 1.00 96.38 97 LYS A N 1
ATOM 729 C CA . LYS A 1 97 ? 1.578 -10.544 -25.137 1.00 96.38 97 LYS A CA 1
ATOM 730 C C . LYS A 1 97 ? 2.060 -11.214 -23.848 1.00 96.38 97 LYS A C 1
ATOM 732 O O . LYS A 1 97 ? 2.067 -12.440 -23.775 1.00 96.38 97 LYS A O 1
ATOM 737 N N . LEU A 1 98 ? 2.428 -10.425 -22.835 1.00 95.44 98 LEU A N 1
ATOM 738 C CA . LEU A 1 98 ? 2.862 -10.934 -21.530 1.00 95.44 98 LEU A CA 1
ATOM 739 C C . LEU A 1 98 ? 1.733 -11.640 -20.776 1.00 95.44 98 LEU A C 1
ATOM 741 O O . LEU A 1 98 ? 1.983 -12.667 -20.149 1.00 95.44 98 LEU A O 1
ATOM 745 N N . TYR A 1 99 ? 0.505 -11.127 -20.870 1.00 92.94 99 TYR A N 1
ATOM 746 C CA . TYR A 1 99 ? -0.681 -11.750 -20.282 1.00 92.94 99 TYR A CA 1
ATOM 747 C C . TYR A 1 99 ? -0.975 -13.128 -20.894 1.00 92.94 99 TYR A C 1
ATOM 749 O O . TYR A 1 99 ? -1.297 -14.070 -20.178 1.00 92.94 99 TYR A O 1
ATOM 757 N N . ASN A 1 100 ? -0.778 -13.276 -22.207 1.00 94.25 100 ASN A N 1
ATOM 758 C CA . ASN A 1 100 ? -0.997 -14.539 -22.920 1.00 94.25 100 ASN A CA 1
ATOM 759 C C . ASN A 1 100 ? 0.099 -15.597 -22.676 1.00 94.25 100 ASN A C 1
ATOM 761 O O . ASN A 1 100 ? -0.032 -16.737 -23.124 1.00 94.25 100 ASN A O 1
ATOM 765 N N . CYS A 1 101 ? 1.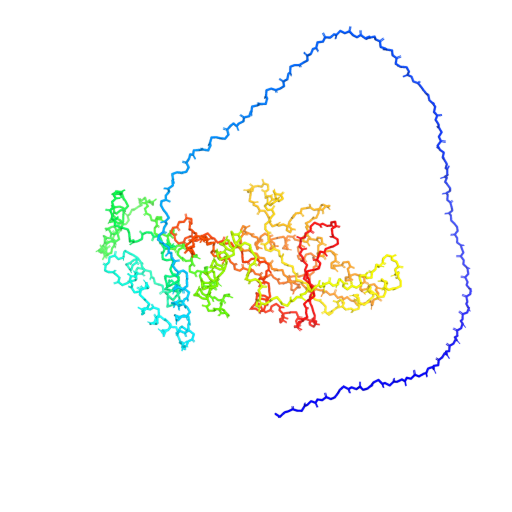195 -15.248 -21.995 1.00 93.81 101 CYS A N 1
ATOM 766 C CA . CYS A 1 101 ? 2.264 -16.191 -21.676 1.00 93.81 101 CYS A CA 1
ATOM 767 C C . CYS A 1 101 ? 1.918 -17.018 -20.429 1.00 93.81 101 CYS A C 1
ATOM 769 O O . CYS A 1 101 ? 1.679 -16.471 -19.356 1.00 93.81 101 CYS A O 1
ATOM 771 N N . THR A 1 102 ? 1.986 -18.347 -20.539 1.00 89.06 102 THR A N 1
ATOM 772 C CA . THR A 1 102 ? 1.632 -19.276 -19.448 1.00 89.06 102 THR A CA 1
ATOM 773 C C . THR A 1 102 ? 2.742 -19.493 -18.421 1.00 89.06 102 THR A C 1
ATOM 775 O O . THR A 1 102 ? 2.480 -19.984 -17.327 1.00 89.06 102 THR A O 1
ATOM 778 N N . ASN A 1 103 ? 3.990 -19.153 -18.751 1.00 94.25 103 ASN A N 1
ATOM 779 C CA . ASN A 1 103 ? 5.138 -19.349 -17.872 1.00 94.25 103 ASN A CA 1
ATOM 780 C C . ASN A 1 103 ? 6.151 -18.198 -17.980 1.00 94.25 103 ASN A C 1
ATOM 782 O O . ASN A 1 103 ? 6.141 -17.412 -18.931 1.00 94.25 103 ASN A O 1
ATOM 786 N N . LEU A 1 104 ? 7.037 -18.117 -16.984 1.00 94.19 104 LEU A N 1
ATOM 787 C CA . LEU A 1 104 ? 8.057 -17.071 -16.872 1.00 94.19 104 LEU A CA 1
ATOM 788 C C . LEU A 1 104 ? 9.037 -17.068 -18.055 1.00 94.19 104 LEU A C 1
ATOM 790 O O . LEU A 1 104 ? 9.425 -16.008 -18.532 1.00 94.19 104 LEU A O 1
ATOM 794 N N . GLU A 1 105 ? 9.393 -18.243 -18.574 1.00 94.25 105 GLU A N 1
ATOM 795 C CA . GLU A 1 105 ? 10.295 -18.377 -19.724 1.00 94.25 105 GLU A CA 1
ATOM 796 C C . GLU A 1 105 ? 9.691 -17.746 -20.993 1.00 94.25 105 GLU A C 1
ATOM 798 O O . GLU A 1 105 ? 10.368 -17.026 -21.725 1.00 94.25 105 GLU A O 1
ATOM 803 N N . GLY A 1 106 ? 8.393 -17.950 -21.229 1.00 95.12 106 GLY A N 1
ATOM 804 C CA . GLY A 1 106 ? 7.652 -17.314 -22.318 1.00 95.12 106 GLY A CA 1
ATOM 805 C C . GLY A 1 106 ? 7.572 -15.794 -22.161 1.00 95.12 106 GLY A C 1
ATOM 806 O O . GLY A 1 106 ? 7.757 -15.065 -23.140 1.00 95.12 106 GLY A O 1
ATOM 807 N N . LYS A 1 107 ? 7.381 -15.307 -20.927 1.00 95.88 107 LYS A N 1
ATOM 808 C CA . LYS A 1 107 ? 7.422 -13.867 -20.622 1.00 95.88 107 LYS A CA 1
ATOM 809 C C . LYS A 1 107 ? 8.802 -13.271 -20.914 1.00 95.88 107 LYS A C 1
ATOM 811 O O . LYS A 1 107 ? 8.880 -12.244 -21.583 1.00 95.88 107 LYS A O 1
ATOM 816 N N . LEU A 1 108 ? 9.880 -13.940 -20.502 1.00 95.50 108 LEU A N 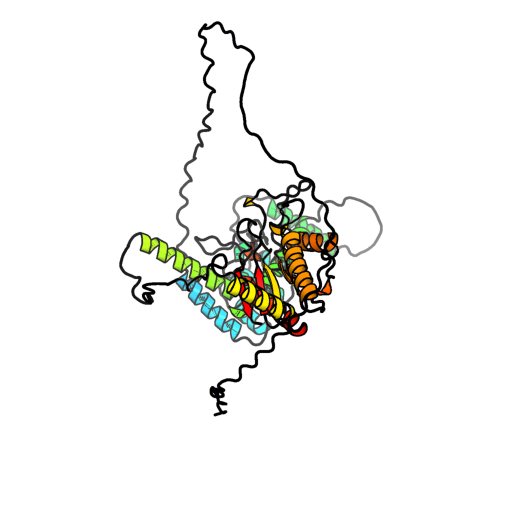1
ATOM 817 C CA . LEU A 1 108 ? 11.256 -13.514 -20.781 1.00 95.50 108 LEU A CA 1
ATOM 818 C C . LEU A 1 108 ? 11.541 -13.441 -22.285 1.00 95.50 108 LEU A C 1
ATOM 820 O O . LEU A 1 108 ? 12.008 -12.408 -22.752 1.00 95.50 108 LEU A O 1
ATOM 824 N N . ARG A 1 109 ? 11.173 -14.469 -23.062 1.00 95.06 109 ARG A N 1
ATOM 825 C CA . ARG A 1 109 ? 11.330 -14.459 -24.533 1.00 95.06 109 ARG A CA 1
ATOM 826 C C . ARG A 1 109 ? 10.550 -13.328 -25.205 1.00 95.06 109 ARG A C 1
ATOM 828 O O . ARG A 1 109 ? 11.016 -12.738 -26.180 1.00 95.06 109 ARG A O 1
ATOM 835 N N . THR A 1 110 ? 9.361 -13.028 -24.686 1.00 96.06 110 THR A N 1
ATOM 836 C CA . THR A 1 110 ? 8.535 -11.913 -25.165 1.00 96.06 110 THR A CA 1
ATOM 837 C C . THR A 1 110 ? 9.211 -10.572 -24.885 1.00 96.06 110 THR A C 1
ATOM 839 O O . THR A 1 110 ? 9.267 -9.734 -25.783 1.00 96.06 110 THR A O 1
ATOM 842 N N . LEU A 1 111 ? 9.773 -10.386 -23.686 1.00 95.31 111 LEU A N 1
ATOM 843 C CA . LEU A 1 111 ? 10.545 -9.190 -23.334 1.00 95.31 111 LEU A CA 1
ATOM 844 C C . LEU A 1 111 ? 11.830 -9.072 -24.157 1.00 95.31 111 LEU A C 1
ATOM 846 O O . LEU A 1 111 ? 12.141 -7.985 -24.618 1.00 95.31 111 LEU A O 1
ATOM 850 N N . ASP A 1 112 ? 12.537 -10.169 -24.421 1.00 93.25 112 ASP A N 1
ATOM 851 C CA . ASP A 1 112 ? 13.755 -10.165 -25.251 1.00 93.25 112 ASP A CA 1
ATOM 852 C C . ASP A 1 112 ? 13.491 -9.790 -26.713 1.00 93.25 112 ASP A C 1
ATOM 854 O O . ASP A 1 112 ? 14.391 -9.349 -27.430 1.00 93.25 112 ASP A O 1
ATOM 858 N N . SER A 1 113 ? 12.241 -9.937 -27.153 1.00 93.38 113 SER A N 1
ATOM 859 C CA . SER A 1 113 ? 11.786 -9.481 -28.464 1.00 93.38 113 SER A CA 1
ATOM 860 C C . SER A 1 113 ? 11.436 -7.987 -28.486 1.00 93.38 113 SER A C 1
ATOM 862 O O . SER A 1 113 ? 11.255 -7.431 -29.571 1.00 93.38 113 SER A O 1
ATOM 864 N N . ASP A 1 114 ? 11.326 -7.325 -27.327 1.00 94.50 114 ASP A N 1
ATOM 865 C CA . ASP A 1 114 ? 11.078 -5.886 -27.252 1.00 94.50 114 ASP A CA 1
ATOM 866 C C . ASP A 1 114 ? 12.324 -5.101 -27.708 1.00 94.50 114 ASP A C 1
ATOM 868 O O . ASP A 1 114 ? 13.430 -5.368 -27.227 1.00 94.50 114 ASP A O 1
ATOM 872 N N . PRO A 1 115 ? 12.188 -4.115 -28.616 1.00 91.25 115 PRO A N 1
ATOM 873 C CA . PRO A 1 115 ? 13.332 -3.375 -29.143 1.00 91.25 115 PRO A CA 1
ATOM 874 C C . PRO A 1 115 ? 14.187 -2.683 -28.074 1.00 91.25 115 PRO A C 1
ATOM 876 O O . PRO A 1 115 ? 15.411 -2.660 -28.219 1.00 91.25 115 PRO A O 1
ATOM 879 N N . ARG A 1 116 ? 13.583 -2.144 -27.001 1.00 91.19 116 ARG A N 1
ATOM 880 C CA . ARG A 1 116 ? 14.335 -1.446 -25.942 1.00 91.19 116 ARG A CA 1
ATOM 881 C C . ARG A 1 116 ? 15.129 -2.426 -25.099 1.00 91.19 116 ARG A C 1
ATOM 883 O O . ARG A 1 116 ? 16.325 -2.227 -24.901 1.00 91.19 116 ARG A O 1
ATOM 890 N N . VAL A 1 117 ? 14.491 -3.516 -24.677 1.00 90.94 117 VAL A N 1
ATOM 891 C CA . VAL A 1 117 ? 15.157 -4.593 -23.929 1.00 90.94 117 VAL A CA 1
ATOM 892 C C . VAL A 1 117 ? 16.289 -5.182 -24.760 1.00 90.94 117 VAL A C 1
ATOM 894 O O . VAL A 1 117 ? 17.417 -5.297 -24.279 1.00 90.94 117 VAL A O 1
ATOM 897 N N . ARG A 1 118 ? 16.025 -5.477 -26.037 1.00 89.75 118 ARG A N 1
ATOM 898 C CA . ARG A 1 118 ? 17.027 -6.030 -26.943 1.00 89.75 118 ARG A CA 1
ATOM 899 C C . ARG A 1 118 ? 18.229 -5.099 -27.104 1.00 89.75 118 ARG A C 1
ATOM 901 O O . ARG A 1 118 ? 19.369 -5.551 -27.013 1.00 89.75 118 ARG A O 1
ATOM 908 N N . SER A 1 119 ? 17.980 -3.810 -27.329 1.00 87.56 119 SER A N 1
ATOM 909 C CA . SER A 1 119 ? 19.034 -2.800 -27.470 1.00 87.56 119 SER A CA 1
ATOM 910 C C . SER A 1 119 ? 19.866 -2.656 -26.195 1.00 87.56 119 SER A C 1
ATOM 912 O O . SER A 1 119 ? 21.087 -2.529 -26.260 1.00 87.56 119 SER A O 1
ATOM 914 N N . PHE A 1 120 ? 19.228 -2.697 -25.029 1.00 85.50 120 PHE A N 1
ATOM 915 C CA . PHE A 1 120 ? 19.902 -2.481 -23.754 1.00 85.50 120 PHE A CA 1
ATOM 916 C C . PHE A 1 120 ? 20.731 -3.698 -23.303 1.00 85.50 120 PHE A C 1
ATOM 918 O O . PHE A 1 120 ? 21.908 -3.562 -22.966 1.00 85.50 120 PHE A O 1
ATOM 925 N N . PHE A 1 121 ? 20.155 -4.904 -23.349 1.00 83.56 121 PHE A N 1
ATOM 926 C CA . PHE A 1 121 ? 20.804 -6.120 -22.841 1.00 83.56 121 PHE A CA 1
ATOM 927 C C . PHE A 1 121 ? 21.774 -6.775 -23.833 1.00 83.56 121 PHE A C 1
ATOM 929 O O . PHE A 1 121 ? 22.731 -7.411 -23.398 1.00 83.56 121 PHE A O 1
ATOM 936 N N . TYR A 1 122 ? 21.553 -6.635 -25.146 1.00 80.12 122 TYR A N 1
ATOM 937 C CA . TYR A 1 122 ? 22.321 -7.360 -26.171 1.00 80.12 122 TYR A CA 1
ATOM 938 C C . TYR A 1 122 ? 23.185 -6.460 -27.066 1.00 80.12 122 TYR A C 1
ATOM 940 O O . TYR A 1 122 ? 23.787 -6.943 -28.029 1.00 80.12 122 TYR A O 1
ATOM 948 N N . SER A 1 123 ? 23.286 -5.158 -26.777 1.00 71.56 123 SER A N 1
ATOM 949 C CA . SER A 1 123 ? 24.275 -4.308 -27.444 1.00 71.56 123 SER A CA 1
ATOM 950 C C . SER A 1 123 ? 25.689 -4.683 -26.986 1.00 71.56 123 SER A C 1
ATOM 952 O O . SER A 1 123 ? 25.974 -4.800 -25.797 1.00 71.56 123 SER A O 1
ATOM 954 N N . ARG A 1 124 ? 26.609 -4.857 -27.947 1.00 52.00 124 ARG A N 1
ATOM 955 C CA . ARG A 1 124 ? 28.004 -5.312 -27.738 1.00 52.00 124 ARG A CA 1
ATOM 956 C C . ARG A 1 124 ? 28.865 -4.410 -26.830 1.00 52.00 124 ARG A C 1
ATOM 958 O O . ARG A 1 124 ? 30.018 -4.746 -26.579 1.00 52.00 124 ARG A O 1
ATOM 965 N N . HIS A 1 125 ? 28.322 -3.295 -26.344 1.00 50.25 125 HIS A N 1
ATOM 966 C CA . HIS A 1 125 ? 29.039 -2.264 -25.594 1.00 50.25 125 HIS A CA 1
ATOM 967 C C . HIS A 1 125 ? 28.479 -1.989 -24.189 1.00 50.25 125 HIS A C 1
ATOM 969 O O . HIS A 1 125 ? 29.028 -1.133 -23.500 1.00 50.25 125 HIS A O 1
ATOM 975 N N . SER A 1 126 ? 27.442 -2.695 -23.715 1.00 55.47 126 SER A N 1
ATOM 976 C CA . SER A 1 126 ? 26.901 -2.418 -22.379 1.00 55.47 126 SER A CA 1
ATOM 977 C C . SER A 1 126 ? 27.729 -3.116 -21.291 1.00 55.47 126 SER A C 1
ATOM 979 O O . SER A 1 126 ? 27.689 -4.338 -21.125 1.00 55.47 126 SER A O 1
ATOM 981 N N . GLY A 1 127 ? 28.482 -2.338 -20.504 1.00 61.41 127 GLY A N 1
ATOM 982 C CA . GLY A 1 127 ? 29.158 -2.831 -19.290 1.00 61.41 127 GLY A CA 1
ATOM 983 C C . GLY A 1 127 ? 28.187 -3.503 -18.308 1.00 61.41 127 GLY A C 1
ATOM 984 O O . GLY A 1 127 ? 28.572 -4.402 -17.563 1.00 61.41 127 GLY A O 1
ATOM 985 N N . PHE A 1 128 ? 26.903 -3.148 -18.403 1.00 68.25 128 PHE A N 1
ATOM 986 C CA . PHE A 1 128 ? 25.804 -3.729 -17.645 1.00 68.25 128 PHE A CA 1
ATOM 987 C C . PHE A 1 128 ? 25.592 -5.230 -17.898 1.00 68.25 128 PHE A C 1
ATOM 989 O O . PHE A 1 128 ? 25.361 -5.975 -16.954 1.00 68.25 128 PHE A O 1
ATOM 996 N N . SER A 1 129 ? 25.729 -5.719 -19.137 1.00 64.62 129 SER A N 1
ATOM 997 C CA . SER A 1 129 ? 25.586 -7.158 -19.430 1.00 64.62 129 SER A CA 1
ATOM 998 C C . SER A 1 129 ? 26.675 -8.004 -18.754 1.00 64.62 129 SER A C 1
ATOM 1000 O O . SER A 1 129 ? 26.405 -9.100 -18.264 1.00 64.62 129 SER A O 1
ATOM 1002 N N . ARG A 1 130 ? 27.901 -7.468 -18.660 1.00 64.69 130 ARG A N 1
ATOM 1003 C CA . ARG A 1 130 ? 29.021 -8.094 -17.938 1.00 64.69 130 ARG A CA 1
ATOM 1004 C C . ARG A 1 130 ? 28.813 -8.040 -16.426 1.00 64.69 130 ARG A C 1
ATOM 1006 O O . ARG A 1 130 ? 29.094 -9.026 -15.756 1.00 64.69 130 ARG A O 1
ATOM 1013 N N . PHE A 1 131 ? 28.296 -6.922 -15.915 1.00 68.75 131 PHE A N 1
ATOM 1014 C CA . PHE A 1 131 ? 27.926 -6.763 -14.507 1.00 68.75 131 PHE A CA 1
ATOM 1015 C C . PHE A 1 131 ? 26.835 -7.761 -14.098 1.00 68.75 131 PHE A C 1
ATOM 1017 O O . PHE A 1 131 ? 27.003 -8.481 -13.120 1.00 68.75 131 PHE A O 1
ATOM 1024 N N . LEU A 1 132 ? 25.776 -7.900 -14.901 1.00 69.94 132 LEU A N 1
ATOM 1025 C CA . LEU A 1 132 ? 24.748 -8.916 -14.681 1.00 69.94 132 LEU A CA 1
ATOM 1026 C C . LEU A 1 132 ? 25.292 -10.339 -14.800 1.00 69.94 132 LEU A C 1
ATOM 1028 O O . LEU A 1 132 ? 24.896 -11.186 -14.019 1.00 69.94 132 LEU A O 1
ATOM 1032 N N . GLY A 1 133 ? 26.205 -10.611 -15.735 1.00 65.38 133 GLY A N 1
ATOM 1033 C CA . GLY A 1 133 ? 26.833 -11.930 -15.861 1.00 65.38 133 GLY A CA 1
ATOM 1034 C C . GLY A 1 133 ? 27.703 -12.321 -14.660 1.00 65.38 133 GLY A C 1
ATOM 1035 O O . GLY A 1 133 ? 27.891 -13.509 -14.412 1.00 65.38 133 GLY A O 1
ATOM 1036 N N . ALA A 1 134 ? 28.217 -11.343 -13.909 1.00 66.00 134 ALA A N 1
ATOM 1037 C CA . ALA A 1 134 ? 28.927 -11.572 -12.650 1.00 66.00 134 ALA A CA 1
ATOM 1038 C C . ALA A 1 134 ? 27.974 -11.810 -11.463 1.00 66.00 134 ALA A C 1
ATOM 1040 O O . ALA A 1 134 ? 28.395 -12.327 -10.429 1.00 66.00 134 ALA A O 1
ATOM 1041 N N . LEU A 1 135 ? 26.696 -11.448 -11.607 1.00 71.25 135 LEU A N 1
ATOM 1042 C CA . LEU A 1 135 ? 25.664 -11.616 -10.594 1.00 71.25 135 LEU A CA 1
ATOM 1043 C C . LEU A 1 135 ? 24.823 -12.857 -10.896 1.00 71.25 135 LEU A C 1
ATOM 1045 O O . LEU A 1 135 ? 24.297 -13.032 -11.989 1.00 71.25 135 LEU A O 1
ATOM 1049 N N . ASN A 1 136 ? 24.638 -13.719 -9.901 1.00 73.69 136 ASN A N 1
ATOM 1050 C CA . ASN A 1 136 ? 23.792 -14.903 -10.040 1.00 73.69 136 ASN A CA 1
ATOM 1051 C C . ASN A 1 136 ? 22.305 -14.546 -9.841 1.00 73.69 136 ASN A C 1
ATOM 1053 O O . ASN A 1 136 ? 21.686 -15.000 -8.881 1.00 73.69 136 ASN A O 1
ATOM 1057 N N . LEU A 1 137 ? 21.763 -13.673 -10.699 1.00 82.00 137 LEU A N 1
ATOM 1058 C CA . LEU A 1 137 ? 20.349 -13.289 -10.657 1.00 82.00 137 LEU A CA 1
ATOM 1059 C C . LEU A 1 137 ? 19.456 -14.442 -11.106 1.00 82.00 137 LEU A C 1
ATOM 1061 O O . LEU A 1 137 ? 19.769 -15.154 -12.067 1.00 82.00 137 LEU A O 1
ATOM 1065 N N . ASP A 1 138 ? 18.314 -14.595 -10.444 1.00 89.06 138 ASP A N 1
ATOM 1066 C CA . ASP A 1 138 ? 17.341 -15.593 -10.854 1.00 89.06 138 ASP A CA 1
ATOM 1067 C C . ASP A 1 138 ? 16.536 -15.136 -12.092 1.00 89.06 138 ASP A C 1
ATOM 1069 O O . ASP A 1 138 ? 16.640 -14.013 -12.601 1.00 89.06 138 ASP A O 1
ATOM 1073 N N . LYS A 1 139 ? 15.720 -16.046 -12.633 1.00 91.81 139 LYS A N 1
ATOM 1074 C CA . LYS A 1 139 ? 14.900 -15.751 -13.818 1.00 91.81 139 LYS A CA 1
ATOM 1075 C C . LYS A 1 139 ? 13.840 -14.678 -13.556 1.00 91.81 139 LYS A C 1
ATOM 1077 O O . LYS A 1 139 ? 13.415 -14.016 -14.503 1.00 91.81 139 LYS A O 1
ATOM 1082 N N . TYR A 1 140 ? 13.369 -14.550 -12.320 1.00 95.06 140 TYR A N 1
ATOM 1083 C CA . TYR A 1 140 ? 12.333 -13.597 -11.947 1.00 95.06 140 TYR A CA 1
ATOM 1084 C C . TYR A 1 140 ? 12.918 -12.191 -11.795 1.00 95.06 140 TYR A C 1
ATOM 1086 O O . TYR A 1 140 ? 12.369 -11.247 -12.355 1.00 95.06 140 TYR A O 1
ATOM 1094 N N . ASP A 1 141 ? 14.091 -12.062 -11.185 1.00 93.94 141 ASP A N 1
ATOM 1095 C CA . ASP A 1 141 ? 14.863 -10.824 -11.110 1.00 93.94 141 ASP A CA 1
ATOM 1096 C C . ASP A 1 141 ? 15.158 -10.272 -12.510 1.00 93.94 141 ASP A C 1
ATOM 1098 O O . ASP A 1 141 ? 14.931 -9.093 -12.796 1.00 93.94 141 ASP A O 1
ATOM 1102 N N . LEU A 1 142 ? 15.583 -11.142 -13.435 1.00 92.44 142 LEU A N 1
ATOM 1103 C CA . LEU A 1 142 ? 15.772 -10.767 -14.838 1.00 92.44 142 LEU A CA 1
ATOM 1104 C C . LEU A 1 142 ? 14.469 -10.304 -15.497 1.00 92.44 142 LEU A C 1
ATOM 1106 O O . LEU A 1 142 ? 14.486 -9.368 -16.296 1.00 92.44 142 LEU A O 1
ATOM 1110 N N . PHE A 1 143 ? 13.342 -10.940 -15.178 1.00 96.25 143 PHE A N 1
ATOM 1111 C CA . PHE A 1 143 ? 12.032 -10.522 -15.670 1.00 96.25 143 PHE A CA 1
ATOM 1112 C C . PHE A 1 143 ? 11.668 -9.119 -15.164 1.00 96.25 143 PHE A C 1
ATOM 1114 O O . PHE A 1 143 ? 11.291 -8.275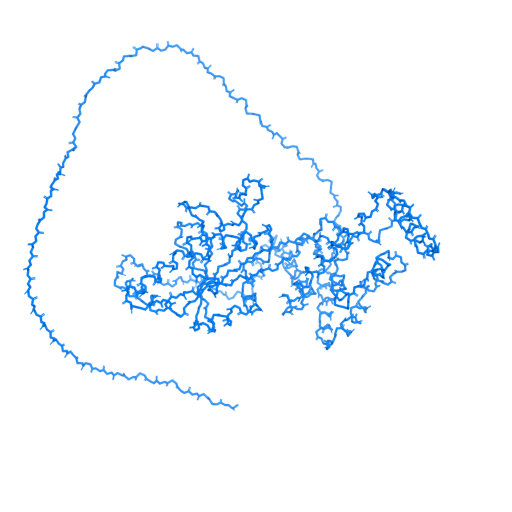 -15.978 1.00 96.25 143 PHE A O 1
ATOM 1121 N N . LEU A 1 144 ? 11.864 -8.829 -13.874 1.00 96.88 144 LEU A N 1
ATOM 1122 C CA . LEU A 1 144 ? 11.594 -7.513 -13.282 1.00 96.88 144 LEU A CA 1
ATOM 1123 C C . LEU A 1 144 ? 12.429 -6.404 -13.937 1.00 96.88 144 LEU A C 1
ATOM 1125 O O . LEU A 1 144 ? 11.886 -5.373 -14.345 1.00 96.88 144 LEU A O 1
ATOM 1129 N N . LEU A 1 145 ? 13.736 -6.630 -14.108 1.00 94.12 145 LEU A N 1
ATOM 1130 C CA . LEU A 1 145 ? 14.629 -5.667 -14.764 1.00 94.12 145 LEU A CA 1
ATOM 1131 C C . LEU A 1 145 ? 14.234 -5.429 -16.223 1.00 94.12 145 LEU A C 1
ATOM 1133 O O . LEU A 1 145 ? 14.189 -4.284 -16.679 1.00 94.12 145 LEU A O 1
ATOM 1137 N N . LYS A 1 146 ? 13.913 -6.495 -16.963 1.00 94.81 146 LYS A N 1
ATOM 1138 C CA . LYS A 1 146 ? 13.467 -6.381 -18.356 1.00 94.81 146 LYS A CA 1
ATOM 1139 C C . LYS A 1 146 ? 12.126 -5.657 -18.465 1.00 94.81 146 LYS A C 1
ATOM 1141 O O . LYS A 1 146 ? 11.975 -4.855 -19.381 1.00 94.81 146 LYS A O 1
ATOM 1146 N N . CYS A 1 147 ? 11.186 -5.863 -17.540 1.00 97.31 147 CYS A N 1
ATOM 1147 C CA . CYS A 1 147 ? 9.940 -5.092 -17.477 1.00 97.31 147 CYS A CA 1
ATOM 1148 C C . CYS A 1 147 ? 10.206 -3.597 -17.258 1.00 97.31 147 CYS A C 1
ATOM 1150 O O . CYS A 1 147 ? 9.631 -2.769 -17.961 1.00 97.31 147 CYS A O 1
ATOM 1152 N N . MET A 1 148 ? 11.111 -3.244 -16.342 1.00 96.19 148 MET A N 1
ATOM 1153 C CA . MET A 1 148 ? 11.498 -1.852 -16.091 1.00 96.19 148 MET A CA 1
ATOM 1154 C C . MET A 1 148 ? 12.130 -1.192 -17.331 1.00 96.19 148 MET A C 1
ATOM 1156 O O . MET A 1 148 ? 11.753 -0.084 -17.712 1.00 96.19 148 MET A O 1
ATOM 1160 N N . VAL A 1 149 ? 13.044 -1.886 -18.015 1.00 93.81 149 VAL A N 1
ATOM 1161 C CA . VAL A 1 149 ? 13.656 -1.400 -19.267 1.00 93.81 149 VAL A CA 1
ATOM 1162 C C . VAL A 1 149 ? 12.622 -1.309 -20.393 1.00 93.81 149 VAL A C 1
ATOM 1164 O O . VAL A 1 149 ? 12.571 -0.316 -21.117 1.00 93.81 149 VAL A O 1
ATOM 1167 N N . ALA A 1 150 ? 11.740 -2.300 -20.527 1.00 95.75 150 ALA A N 1
ATOM 1168 C CA . ALA A 1 150 ? 10.653 -2.264 -21.501 1.00 95.75 150 ALA A CA 1
ATOM 1169 C C . ALA A 1 150 ? 9.684 -1.101 -21.238 1.00 95.75 150 ALA A C 1
ATOM 1171 O O . ALA A 1 150 ? 9.206 -0.494 -22.195 1.00 95.75 150 ALA A O 1
ATOM 1172 N N . ALA A 1 151 ? 9.449 -0.740 -19.972 1.00 95.38 151 ALA A N 1
ATOM 1173 C CA . ALA A 1 151 ? 8.701 0.447 -19.546 1.00 95.38 151 ALA A CA 1
ATOM 1174 C C . ALA A 1 151 ? 9.443 1.775 -19.810 1.00 95.38 151 ALA A C 1
ATOM 1176 O O . ALA A 1 151 ? 8.926 2.845 -19.486 1.00 95.38 151 ALA A O 1
ATOM 1177 N N . GLY A 1 152 ? 10.643 1.724 -20.397 1.00 92.56 152 GLY A N 1
ATOM 1178 C CA . GLY A 1 152 ? 11.456 2.895 -20.700 1.00 92.56 152 GLY A CA 1
ATOM 1179 C C . GLY A 1 152 ? 12.120 3.499 -19.472 1.00 92.56 152 GLY A C 1
ATOM 1180 O O . GLY A 1 152 ? 12.255 4.714 -19.418 1.00 92.56 152 GLY A O 1
ATOM 1181 N N . GLN A 1 153 ? 12.471 2.706 -18.462 1.00 94.25 153 GLN A N 1
ATOM 1182 C CA . GLN A 1 153 ? 13.070 3.198 -17.215 1.00 94.25 153 GLN A CA 1
ATOM 1183 C C . GLN A 1 153 ? 14.521 2.718 -17.050 1.00 94.25 153 GLN A C 1
ATOM 1185 O O . GLN A 1 153 ? 15.018 2.543 -15.941 1.00 94.25 153 GLN A O 1
ATOM 1190 N N . GLU A 1 154 ? 15.218 2.492 -18.164 1.00 89.69 154 GLU A N 1
ATOM 1191 C CA . GLU A 1 154 ? 16.608 2.028 -18.206 1.00 89.69 154 GLU A CA 1
ATOM 1192 C C . GLU A 1 154 ? 17.598 2.952 -17.480 1.00 89.69 154 GLU A C 1
ATOM 1194 O O . GLU A 1 154 ? 18.585 2.474 -16.928 1.00 89.69 154 GLU A O 1
ATOM 1199 N N . HIS A 1 155 ? 17.316 4.256 -17.404 1.00 88.50 155 HIS A N 1
ATOM 1200 C CA . HIS A 1 155 ? 18.163 5.236 -16.713 1.00 88.50 155 HIS A CA 1
ATOM 1201 C C . HIS A 1 155 ? 18.233 5.010 -15.197 1.00 88.50 155 HIS A C 1
ATOM 1203 O O . HIS A 1 155 ? 19.189 5.453 -14.565 1.00 88.50 155 HIS A O 1
ATOM 1209 N N . VAL A 1 156 ? 17.272 4.285 -14.609 1.00 88.88 156 VAL A N 1
ATOM 1210 C CA . VAL A 1 156 ? 17.296 3.888 -13.188 1.00 88.88 156 VAL A CA 1
ATOM 1211 C C . VAL A 1 156 ? 18.504 3.004 -12.881 1.00 88.88 156 VAL A C 1
ATOM 1213 O O . VAL A 1 156 ? 19.015 3.019 -11.764 1.00 88.88 156 VAL A O 1
ATOM 1216 N N . LEU A 1 157 ? 19.004 2.269 -13.874 1.00 85.12 157 LEU A N 1
ATOM 1217 C CA . LEU A 1 157 ? 20.194 1.435 -13.736 1.00 85.12 157 LEU A CA 1
ATOM 1218 C C . LEU A 1 157 ? 21.488 2.263 -13.747 1.00 85.12 157 LEU A C 1
ATOM 1220 O O . LEU A 1 157 ? 22.532 1.725 -13.419 1.00 85.12 157 LEU A O 1
ATOM 1224 N N . GLY A 1 158 ? 21.437 3.560 -14.062 1.00 75.75 158 GLY A N 1
ATOM 1225 C CA . GLY A 1 158 ? 22.610 4.423 -14.210 1.00 75.75 158 GLY A CA 1
ATOM 1226 C C . GLY A 1 158 ? 23.166 4.454 -15.639 1.00 75.75 158 GLY A C 1
ATOM 1227 O O . GLY A 1 158 ? 22.771 3.677 -16.511 1.00 75.75 158 GLY A O 1
ATOM 1228 N N . GLU A 1 159 ? 24.086 5.387 -15.899 1.00 60.25 159 GLU A N 1
ATOM 1229 C CA . GLU A 1 159 ? 24.732 5.560 -17.206 1.00 60.25 159 GLU A CA 1
ATOM 1230 C C . GLU A 1 159 ? 25.739 4.434 -17.489 1.00 60.25 159 GLU A C 1
ATOM 1232 O O . GLU A 1 159 ? 26.948 4.587 -17.346 1.00 60.25 159 GLU A O 1
ATOM 1237 N N . PHE A 1 160 ? 25.246 3.285 -17.943 1.00 50.47 160 PHE A N 1
ATOM 1238 C CA . PHE A 1 160 ? 26.086 2.216 -18.499 1.00 50.47 160 PHE A CA 1
ATOM 1239 C C . PHE A 1 160 ? 26.312 2.356 -20.020 1.00 50.47 160 PHE A C 1
ATOM 1241 O O . PHE A 1 160 ? 26.814 1.424 -20.654 1.00 50.47 160 PHE A O 1
ATOM 1248 N N . GLY A 1 161 ? 25.937 3.497 -20.618 1.00 38.09 161 GLY A N 1
ATOM 1249 C CA . GLY A 1 161 ? 25.872 3.677 -22.074 1.00 38.09 161 GLY A CA 1
ATOM 1250 C C . GLY A 1 161 ? 25.841 5.129 -22.561 1.00 38.09 161 GLY A C 1
ATOM 1251 O O . GLY A 1 161 ? 25.015 5.457 -23.406 1.00 38.09 161 GLY A O 1
ATOM 1252 N N . GLY A 1 162 ? 26.721 5.987 -22.036 1.00 27.91 162 GLY A N 1
ATOM 1253 C CA . GLY A 1 162 ? 26.990 7.321 -22.584 1.00 27.91 162 GLY A CA 1
ATOM 1254 C C . GLY A 1 162 ? 28.316 7.356 -23.348 1.00 27.91 162 GLY A C 1
ATOM 1255 O O . GLY A 1 162 ? 29.308 6.774 -22.908 1.00 27.91 162 GLY A O 1
ATOM 1256 N N . GLU A 1 163 ? 28.322 8.019 -24.503 1.00 31.12 163 GLU A N 1
ATOM 1257 C CA . GLU A 1 163 ? 29.517 8.345 -25.282 1.00 31.12 163 GLU A CA 1
ATOM 1258 C C . GLU A 1 163 ? 30.518 9.092 -24.383 1.00 31.12 163 GLU A C 1
ATOM 1260 O O . GLU A 1 163 ? 30.194 10.100 -23.756 1.00 31.12 163 GLU A O 1
ATOM 1265 N N . PHE A 1 164 ? 31.715 8.521 -24.234 1.00 33.97 164 PHE A N 1
ATOM 1266 C CA . PHE A 1 164 ? 32.756 9.034 -23.353 1.00 33.97 164 PHE A CA 1
ATOM 1267 C C . PHE A 1 164 ? 33.262 10.381 -23.863 1.00 33.97 164 PHE A C 1
ATOM 1269 O O . PHE A 1 164 ? 34.105 10.408 -24.755 1.00 33.97 164 PHE A O 1
ATOM 1276 N N . ASP A 1 165 ? 32.880 11.469 -23.199 1.00 32.91 165 ASP A N 1
ATOM 1277 C CA . ASP A 1 165 ? 33.768 12.619 -23.111 1.00 32.91 165 ASP A CA 1
ATOM 1278 C C . ASP A 1 165 ? 33.851 13.194 -21.688 1.00 32.91 165 ASP A C 1
ATOM 1280 O O . ASP A 1 165 ? 32.895 13.676 -21.089 1.00 32.91 165 ASP A O 1
ATOM 1284 N N . ILE A 1 166 ? 35.081 13.115 -21.169 1.00 41.22 166 ILE A N 1
ATOM 1285 C CA . ILE A 1 166 ? 35.648 13.830 -20.018 1.00 41.22 166 ILE A CA 1
ATOM 1286 C C . ILE A 1 166 ? 35.082 13.467 -18.625 1.00 41.22 166 ILE A C 1
ATOM 1288 O O . ILE A 1 166 ? 34.438 14.262 -17.948 1.00 41.22 166 ILE A O 1
ATOM 1292 N N . LYS A 1 167 ? 35.518 12.307 -18.105 1.00 32.16 167 LYS A N 1
ATOM 1293 C CA . LYS A 1 167 ? 36.169 12.181 -16.774 1.00 32.16 167 LYS A CA 1
ATOM 1294 C C . LYS A 1 167 ? 36.871 10.823 -16.643 1.00 32.16 167 LYS A C 1
ATOM 1296 O O . LYS A 1 167 ? 36.325 9.813 -16.214 1.00 32.16 167 LYS A O 1
ATOM 1301 N N . ARG A 1 168 ? 38.150 10.828 -17.019 1.00 37.06 168 ARG A N 1
ATOM 1302 C CA . ARG A 1 168 ? 39.094 9.698 -17.130 1.00 37.06 168 ARG A CA 1
ATOM 1303 C C . ARG A 1 168 ? 39.462 8.999 -15.798 1.00 37.06 168 ARG A C 1
ATOM 1305 O O . ARG A 1 168 ? 40.479 8.313 -15.750 1.00 37.06 168 ARG A O 1
ATOM 1312 N N . SER A 1 169 ? 38.690 9.173 -14.719 1.00 44.66 169 SER A N 1
ATOM 1313 C CA . SER A 1 169 ? 38.975 8.586 -13.397 1.00 44.66 169 SER A CA 1
ATOM 1314 C C . SER A 1 169 ? 38.234 7.269 -13.142 1.00 44.66 169 SER A C 1
ATOM 1316 O O . SER A 1 169 ? 38.848 6.339 -12.635 1.00 44.66 169 SER A O 1
ATOM 1318 N N . SER A 1 170 ? 36.966 7.143 -13.551 1.00 47.69 170 SER A N 1
ATOM 1319 C CA . SER A 1 170 ? 36.130 5.974 -13.214 1.00 47.69 170 SER A CA 1
ATOM 1320 C C . SER A 1 170 ? 36.552 4.691 -13.949 1.00 47.69 170 SER A C 1
ATOM 1322 O O . SER A 1 170 ? 36.686 3.629 -13.348 1.00 47.69 170 SER A O 1
ATOM 1324 N N . LEU A 1 171 ? 36.894 4.804 -15.237 1.00 45.66 171 LEU A N 1
ATOM 1325 C CA . LEU A 1 171 ? 37.357 3.677 -16.060 1.00 45.66 171 LEU A CA 1
ATOM 1326 C C . LEU A 1 171 ? 38.715 3.136 -15.585 1.00 45.66 171 LEU A C 1
ATOM 1328 O O . LEU A 1 171 ? 38.968 1.938 -15.647 1.00 45.66 171 LEU A O 1
ATOM 1332 N N . LYS A 1 172 ? 39.577 4.021 -15.066 1.00 44.81 172 LYS A N 1
ATOM 1333 C CA . LYS A 1 172 ? 40.862 3.641 -14.475 1.00 44.81 172 LYS A CA 1
ATOM 1334 C C . LYS A 1 172 ? 40.626 2.811 -13.210 1.00 44.81 172 LYS A C 1
ATOM 1336 O O . LYS A 1 172 ? 41.222 1.752 -13.076 1.00 44.81 172 LYS A O 1
ATOM 1341 N N . THR A 1 173 ? 39.696 3.229 -12.352 1.00 49.00 173 THR A N 1
ATOM 1342 C CA . THR A 1 173 ? 39.310 2.481 -11.146 1.00 49.00 173 THR A CA 1
ATOM 1343 C C . THR A 1 173 ? 38.677 1.131 -11.481 1.00 49.00 173 THR A C 1
ATOM 1345 O O . THR A 1 173 ? 39.082 0.132 -10.902 1.00 49.00 173 THR A O 1
ATOM 1348 N N . ALA A 1 174 ? 37.768 1.080 -12.461 1.00 47.97 174 ALA A N 1
ATOM 1349 C CA . ALA A 1 174 ? 37.118 -0.156 -12.904 1.00 47.97 174 ALA A CA 1
ATOM 1350 C C . ALA A 1 174 ? 38.090 -1.150 -13.572 1.00 47.97 174 ALA A C 1
ATOM 1352 O O . ALA A 1 174 ? 37.942 -2.359 -13.426 1.00 47.97 174 ALA A O 1
ATOM 1353 N N . LEU A 1 175 ? 39.102 -0.657 -14.295 1.00 46.91 175 LEU A N 1
ATOM 1354 C CA . LEU A 1 175 ? 40.166 -1.493 -14.863 1.00 46.91 175 LEU A CA 1
ATOM 1355 C C . LEU A 1 175 ? 41.118 -2.025 -13.787 1.00 46.91 175 LEU A C 1
ATOM 1357 O O . LEU A 1 175 ? 41.549 -3.170 -13.898 1.00 46.91 175 LEU A O 1
ATOM 1361 N N . TYR A 1 176 ? 41.422 -1.237 -12.749 1.00 50.56 176 TYR A N 1
ATOM 1362 C CA . TYR A 1 176 ? 42.243 -1.705 -11.629 1.00 50.56 176 TYR A CA 1
ATOM 1363 C C . TYR A 1 176 ? 41.518 -2.746 -10.772 1.00 50.56 176 TYR A C 1
ATOM 1365 O O . TYR A 1 176 ? 42.134 -3.753 -10.446 1.00 50.56 176 TYR A O 1
ATOM 1373 N N . THR A 1 177 ? 40.220 -2.591 -10.489 1.00 52.44 177 THR A N 1
ATOM 1374 C CA . THR A 1 177 ? 39.445 -3.640 -9.797 1.00 52.44 177 THR A CA 1
ATOM 1375 C C . THR A 1 177 ? 39.347 -4.921 -10.620 1.00 52.44 177 THR A C 1
ATOM 1377 O O . THR A 1 177 ? 39.442 -6.013 -10.065 1.00 52.44 177 THR A O 1
ATOM 1380 N N . LEU A 1 178 ? 39.228 -4.820 -11.949 1.00 45.56 178 LEU A N 1
ATOM 1381 C CA . LEU A 1 178 ? 39.221 -5.999 -12.817 1.00 45.56 178 LEU A CA 1
ATOM 1382 C C . LEU A 1 178 ? 40.593 -6.695 -12.867 1.00 45.56 178 LEU A C 1
ATOM 1384 O O . LEU A 1 178 ? 40.650 -7.922 -12.872 1.00 45.56 178 LEU A O 1
ATOM 1388 N N . ALA A 1 179 ? 41.687 -5.927 -12.883 1.00 47.81 179 ALA A N 1
ATOM 1389 C CA . ALA A 1 179 ? 43.046 -6.463 -12.814 1.00 47.81 179 ALA A CA 1
ATOM 1390 C C . ALA A 1 179 ? 43.305 -7.174 -11.473 1.00 47.81 179 ALA A C 1
ATOM 1392 O O . ALA A 1 179 ? 43.836 -8.283 -11.464 1.00 47.81 179 ALA A O 1
ATOM 1393 N N . GLU A 1 180 ? 42.830 -6.603 -10.362 1.00 48.69 180 GLU A N 1
ATOM 1394 C CA . GLU A 1 180 ? 42.976 -7.182 -9.021 1.00 48.69 180 GLU A CA 1
ATOM 1395 C C . GLU A 1 180 ? 42.165 -8.483 -8.848 1.00 48.69 180 GLU A C 1
ATOM 1397 O O . GLU A 1 180 ? 42.610 -9.428 -8.196 1.00 48.69 180 GLU A O 1
ATOM 1402 N N . MET A 1 181 ? 40.989 -8.581 -9.480 1.00 44.25 181 MET A N 1
ATOM 1403 C CA . MET A 1 181 ? 40.182 -9.810 -9.497 1.00 44.25 181 MET A CA 1
ATOM 1404 C C . MET A 1 181 ? 40.814 -10.930 -10.337 1.00 44.25 181 MET A C 1
ATOM 1406 O O . MET A 1 181 ? 40.679 -12.105 -9.989 1.00 44.25 181 MET A O 1
ATOM 1410 N N . ILE A 1 182 ? 41.504 -10.586 -11.429 1.00 54.03 182 ILE A N 1
ATOM 1411 C CA . ILE A 1 182 ? 42.171 -11.559 -12.307 1.00 54.03 182 ILE A CA 1
ATOM 1412 C C . ILE A 1 182 ? 43.457 -12.090 -11.657 1.00 54.03 182 ILE A C 1
ATOM 1414 O O . ILE A 1 182 ? 43.683 -13.300 -11.691 1.00 54.03 182 ILE A O 1
ATOM 1418 N N . GLU A 1 183 ? 44.244 -11.235 -10.995 1.00 45.81 183 GLU A N 1
ATOM 1419 C CA . GLU A 1 183 ? 45.437 -11.665 -10.246 1.00 45.81 183 GLU A CA 1
ATOM 1420 C C . GLU A 1 183 ? 45.082 -12.612 -9.090 1.00 45.81 183 GLU A C 1
ATOM 1422 O O . GLU A 1 183 ? 45.759 -13.619 -8.883 1.00 45.81 183 GLU A O 1
ATOM 1427 N N . ARG A 1 184 ? 43.960 -12.379 -8.394 1.00 47.31 184 ARG A N 1
ATOM 1428 C CA . ARG A 1 184 ? 43.490 -13.272 -7.318 1.00 47.31 184 ARG A CA 1
ATOM 1429 C C . ARG A 1 184 ? 42.946 -14.617 -7.811 1.00 47.31 184 ARG A C 1
ATOM 1431 O O . ARG A 1 184 ? 42.942 -15.574 -7.046 1.00 47.31 184 ARG A O 1
ATOM 1438 N N . CYS A 1 185 ? 42.508 -14.722 -9.068 1.00 43.59 185 CYS A N 1
ATOM 1439 C CA . CYS A 1 185 ? 42.013 -15.985 -9.632 1.00 43.59 185 CYS A CA 1
ATOM 1440 C C . CYS A 1 185 ? 43.121 -16.877 -10.215 1.00 43.59 185 CYS A C 1
ATOM 1442 O O . CYS A 1 185 ? 42.873 -18.058 -10.453 1.00 43.59 185 CYS A O 1
ATOM 1444 N N . GLN A 1 186 ? 44.323 -16.343 -10.457 1.00 37.44 186 GLN A N 1
ATOM 1445 C CA . GLN A 1 186 ? 45.442 -17.110 -11.020 1.00 37.44 186 GLN A CA 1
ATOM 1446 C C . GLN A 1 186 ? 46.449 -17.611 -9.979 1.00 37.44 186 GLN A C 1
ATOM 1448 O O . GLN A 1 186 ? 47.225 -18.512 -10.288 1.00 37.44 186 GLN A O 1
ATOM 1453 N N . VAL A 1 187 ? 46.414 -17.104 -8.745 1.00 40.91 187 VAL A N 1
ATOM 1454 C CA . VAL A 1 187 ? 47.329 -17.525 -7.673 1.00 40.91 187 VAL A CA 1
ATOM 1455 C C . VAL A 1 187 ? 46.578 -18.368 -6.641 1.00 40.91 187 VAL A C 1
ATOM 1457 O O . VAL A 1 187 ? 46.395 -17.974 -5.497 1.00 40.91 187 VAL A O 1
ATOM 1460 N N . ASN A 1 188 ? 46.128 -19.553 -7.056 1.00 43.03 188 ASN A N 1
ATOM 1461 C CA . ASN A 1 188 ? 45.922 -20.668 -6.130 1.00 43.03 188 ASN A CA 1
ATOM 1462 C C . ASN A 1 188 ? 47.040 -21.683 -6.373 1.00 43.03 188 ASN A C 1
ATOM 1464 O O . ASN A 1 188 ? 46.894 -22.644 -7.125 1.00 43.03 188 ASN A O 1
ATOM 1468 N N . GLY A 1 189 ? 48.175 -21.400 -5.742 1.00 38.16 189 GLY A N 1
ATOM 1469 C CA . GLY A 1 189 ? 49.337 -22.267 -5.636 1.00 38.16 189 GLY A CA 1
ATOM 1470 C C . GLY A 1 189 ? 50.198 -21.780 -4.473 1.00 38.16 189 GLY A C 1
ATOM 1471 O O . GLY A 1 189 ? 50.943 -20.826 -4.641 1.00 38.16 189 GLY A O 1
ATOM 1472 N N . ASP A 1 190 ? 50.027 -22.439 -3.328 1.00 33.69 190 ASP A N 1
ATOM 1473 C CA . ASP A 1 190 ? 50.876 -22.480 -2.129 1.00 33.69 190 ASP A CA 1
ATOM 1474 C C . ASP A 1 190 ? 51.213 -21.210 -1.302 1.00 33.69 190 ASP A C 1
ATOM 1476 O O . ASP A 1 190 ? 51.925 -20.303 -1.712 1.00 33.69 190 ASP A O 1
ATOM 1480 N N . ASP A 1 191 ? 50.774 -21.315 -0.040 1.00 32.81 191 ASP A N 1
ATOM 1481 C CA . ASP A 1 191 ? 51.453 -21.047 1.242 1.00 32.81 191 ASP A CA 1
ATOM 1482 C C . ASP A 1 191 ? 51.601 -19.632 1.876 1.00 32.81 191 ASP A C 1
ATOM 1484 O O . ASP A 1 191 ? 51.999 -18.638 1.280 1.00 32.81 191 ASP A O 1
ATOM 1488 N N . CYS A 1 192 ? 51.284 -19.651 3.182 1.00 31.41 192 CYS A N 1
ATOM 1489 C CA . CYS A 1 192 ? 51.633 -18.831 4.355 1.00 31.41 192 CYS A CA 1
ATOM 1490 C C . CYS A 1 192 ? 51.633 -17.277 4.346 1.00 31.41 192 CYS A C 1
ATOM 1492 O O . CYS A 1 192 ? 52.589 -16.614 3.964 1.00 31.41 192 CYS A O 1
ATOM 1494 N N . GLY A 1 193 ? 50.612 -16.718 5.017 1.00 33.91 193 GLY A N 1
ATOM 1495 C CA . GLY A 1 193 ? 50.740 -15.782 6.152 1.00 33.91 193 GLY A CA 1
ATOM 1496 C C . GLY A 1 193 ? 51.389 -14.397 5.974 1.00 33.91 193 GLY A C 1
ATOM 1497 O O . GLY A 1 193 ? 52.597 -14.264 6.091 1.00 33.91 193 GLY A O 1
ATOM 1498 N N . SER A 1 194 ? 50.576 -13.327 5.955 1.00 29.78 194 SER A N 1
ATOM 1499 C CA . SER A 1 194 ? 50.797 -12.124 6.788 1.00 29.78 194 SER A CA 1
ATOM 1500 C C . SER A 1 194 ? 49.638 -11.122 6.707 1.00 29.78 194 SER A C 1
ATOM 1502 O O . SER A 1 194 ? 49.022 -10.924 5.665 1.00 29.78 194 SER A O 1
ATOM 1504 N N . ARG A 1 195 ? 49.355 -10.462 7.835 1.00 43.38 195 ARG A N 1
ATOM 1505 C CA . ARG A 1 195 ? 48.373 -9.376 7.984 1.00 43.38 195 ARG A CA 1
ATOM 1506 C C . ARG A 1 195 ? 48.825 -8.143 7.190 1.00 43.38 195 ARG A C 1
ATOM 1508 O O . ARG A 1 195 ? 49.857 -7.587 7.542 1.00 43.38 195 ARG A O 1
ATOM 1515 N N . SER A 1 196 ? 48.015 -7.617 6.265 1.00 28.92 196 SER A N 1
ATOM 1516 C CA . SER A 1 196 ? 47.904 -6.158 6.075 1.00 28.92 196 SER A CA 1
ATOM 1517 C C . SER A 1 196 ? 46.657 -5.734 5.280 1.00 28.92 196 SER A C 1
ATOM 1519 O O . SER A 1 196 ? 46.272 -6.381 4.315 1.00 28.92 196 SER A O 1
ATOM 1521 N N . ALA A 1 197 ? 46.080 -4.614 5.729 1.00 29.17 197 ALA A N 1
ATOM 1522 C CA . ALA A 1 197 ? 45.295 -3.624 4.988 1.00 29.17 197 ALA A CA 1
ATOM 1523 C C . ALA A 1 197 ? 43.978 -4.050 4.303 1.00 29.17 197 ALA A C 1
ATOM 1525 O O . ALA A 1 197 ? 43.892 -4.268 3.100 1.00 29.17 197 ALA A O 1
ATOM 1526 N N . ALA A 1 198 ? 42.897 -3.985 5.083 1.00 37.38 198 ALA A N 1
ATOM 1527 C CA . ALA A 1 198 ? 41.541 -3.789 4.588 1.00 37.38 198 ALA A CA 1
ATOM 1528 C C . ALA A 1 198 ? 41.363 -2.354 4.053 1.00 37.38 198 ALA A C 1
ATOM 1530 O O . ALA A 1 198 ? 41.002 -1.465 4.816 1.00 37.38 198 ALA A O 1
ATOM 1531 N N . VAL A 1 199 ? 41.616 -2.115 2.765 1.00 37.91 199 VAL A N 1
ATOM 1532 C CA . VAL A 1 199 ? 41.163 -0.912 2.040 1.00 37.91 199 VAL A CA 1
ATOM 1533 C C . VAL A 1 199 ? 40.984 -1.299 0.568 1.00 37.91 199 VAL A C 1
ATOM 1535 O O . VAL A 1 199 ? 41.976 -1.503 -0.119 1.00 37.91 199 VAL A O 1
ATOM 1538 N N . GLY A 1 200 ? 39.739 -1.421 0.079 1.00 36.75 200 GLY A N 1
ATOM 1539 C CA . GLY A 1 200 ? 39.495 -1.583 -1.368 1.00 36.75 200 GLY A CA 1
ATOM 1540 C C . GLY A 1 200 ? 38.227 -2.309 -1.848 1.00 36.75 200 GLY A C 1
ATOM 1541 O O . GLY A 1 200 ? 38.006 -2.337 -3.050 1.00 36.75 200 GLY A O 1
ATOM 1542 N N . SER A 1 201 ? 37.372 -2.865 -0.976 1.00 39.41 201 SER A N 1
ATOM 1543 C CA . SER A 1 201 ? 36.236 -3.735 -1.387 1.00 39.41 201 SER A CA 1
ATOM 1544 C C . SER A 1 201 ? 34.840 -3.074 -1.367 1.00 39.41 201 SER A C 1
ATOM 1546 O O . SER A 1 201 ? 33.831 -3.754 -1.502 1.00 39.41 201 SER A O 1
ATOM 1548 N N . GLY A 1 202 ? 34.738 -1.756 -1.158 1.00 42.53 202 GLY A N 1
ATOM 1549 C CA . GLY A 1 202 ? 33.451 -1.116 -0.819 1.00 42.53 202 GLY A CA 1
ATOM 1550 C C . GLY A 1 202 ? 32.489 -0.864 -1.989 1.00 42.53 202 GLY A C 1
ATOM 1551 O O . GLY A 1 202 ? 31.280 -0.965 -1.820 1.00 42.53 202 GLY A O 1
ATOM 1552 N N . LEU A 1 203 ? 33.005 -0.553 -3.184 1.00 46.69 203 LEU A N 1
ATOM 1553 C CA . LEU A 1 203 ? 32.173 -0.003 -4.266 1.00 46.69 203 LEU A CA 1
ATOM 1554 C C . LEU A 1 203 ? 31.240 -1.041 -4.913 1.00 46.69 203 LEU A C 1
ATOM 1556 O O . LEU A 1 203 ? 30.101 -0.722 -5.231 1.00 46.69 203 LEU A O 1
ATOM 1560 N N . GLY A 1 204 ? 31.687 -2.293 -5.062 1.00 65.19 204 GLY A N 1
ATOM 1561 C CA . GLY A 1 204 ? 30.851 -3.355 -5.635 1.00 65.19 204 GLY A CA 1
ATOM 1562 C C . GLY A 1 204 ? 29.759 -3.840 -4.678 1.00 65.19 204 GLY A C 1
ATOM 1563 O O . GLY A 1 204 ? 28.633 -4.094 -5.095 1.00 65.19 204 GLY A O 1
ATOM 1564 N N . GLU A 1 205 ? 30.057 -3.938 -3.382 1.00 73.25 205 GLU A N 1
ATOM 1565 C CA . GLU A 1 205 ? 29.103 -4.436 -2.381 1.00 73.25 205 GLU A CA 1
ATOM 1566 C C . GLU A 1 205 ? 27.913 -3.487 -2.177 1.00 73.25 205 GLU A C 1
ATOM 1568 O O . GLU A 1 205 ? 26.778 -3.938 -1.989 1.00 73.25 205 GLU A O 1
ATOM 1573 N N . GLU A 1 206 ? 28.152 -2.175 -2.241 1.00 79.50 206 GLU A N 1
ATOM 1574 C CA . GLU A 1 206 ? 27.099 -1.160 -2.156 1.00 79.50 206 GLU A CA 1
ATOM 1575 C C . GLU A 1 206 ? 26.158 -1.210 -3.365 1.00 79.50 206 GLU A C 1
ATOM 1577 O O . GLU A 1 206 ? 24.937 -1.202 -3.187 1.00 79.50 206 GLU A O 1
ATOM 1582 N N . GLU A 1 207 ? 26.695 -1.342 -4.581 1.00 78.62 207 GLU A N 1
ATOM 1583 C CA . GLU A 1 207 ? 25.897 -1.465 -5.808 1.00 78.62 207 GLU A CA 1
ATOM 1584 C C . GLU A 1 207 ? 25.070 -2.755 -5.832 1.00 78.62 207 GLU A C 1
ATOM 1586 O O . GLU A 1 207 ? 23.890 -2.721 -6.186 1.00 78.62 207 GLU A O 1
ATOM 1591 N N . VAL A 1 208 ? 25.633 -3.885 -5.385 1.00 82.69 208 VAL A N 1
ATOM 1592 C CA . VAL A 1 208 ? 24.882 -5.147 -5.260 1.00 82.69 208 VAL A CA 1
ATOM 1593 C C . VAL A 1 208 ? 23.734 -5.010 -4.260 1.00 82.69 208 VAL A C 1
ATOM 1595 O O . VAL A 1 208 ? 22.620 -5.471 -4.524 1.00 82.69 208 VAL A O 1
ATOM 1598 N N . ARG A 1 209 ? 23.959 -4.334 -3.128 1.00 86.38 209 ARG A N 1
ATOM 1599 C CA . ARG A 1 209 ? 22.905 -4.075 -2.135 1.00 86.38 209 ARG A CA 1
ATOM 1600 C C . ARG A 1 209 ? 21.819 -3.146 -2.681 1.00 86.38 209 ARG A C 1
ATOM 1602 O O . ARG A 1 209 ? 20.632 -3.373 -2.425 1.00 86.38 209 ARG A O 1
ATOM 1609 N N . ALA A 1 210 ? 22.210 -2.114 -3.424 1.00 87.56 210 ALA A N 1
ATOM 1610 C CA . ALA A 1 210 ? 21.283 -1.186 -4.062 1.00 87.56 210 ALA A CA 1
ATOM 1611 C C . ALA A 1 210 ? 20.433 -1.898 -5.126 1.00 87.56 210 ALA A C 1
ATOM 1613 O O . ALA A 1 210 ? 19.210 -1.771 -5.109 1.00 87.56 210 ALA A O 1
ATOM 1614 N N . LEU A 1 211 ? 21.045 -2.736 -5.969 1.00 89.44 211 LEU A N 1
ATOM 1615 C CA . LEU A 1 211 ? 20.332 -3.571 -6.936 1.00 89.44 211 LEU A CA 1
ATOM 1616 C C . LEU A 1 211 ? 19.365 -4.544 -6.249 1.00 89.44 211 LEU A C 1
ATOM 1618 O O . LEU A 1 211 ? 18.220 -4.657 -6.675 1.00 89.44 211 LEU A O 1
ATOM 1622 N N . GLY A 1 212 ? 19.781 -5.208 -5.168 1.00 90.31 212 GLY A N 1
ATOM 1623 C CA . GLY A 1 212 ? 18.891 -6.084 -4.398 1.00 90.31 212 GLY A CA 1
ATOM 1624 C C . GLY A 1 212 ? 17.683 -5.334 -3.824 1.00 90.31 212 GLY A C 1
ATOM 1625 O O . GLY A 1 212 ? 16.560 -5.837 -3.843 1.00 90.31 212 GLY A O 1
ATOM 1626 N N . SER A 1 213 ? 17.891 -4.093 -3.378 1.00 91.44 213 SER A N 1
ATOM 1627 C CA . SER A 1 213 ? 16.817 -3.219 -2.889 1.00 91.44 213 SER A CA 1
ATOM 1628 C C . SER A 1 213 ? 15.872 -2.786 -4.017 1.00 91.44 213 SER A C 1
ATOM 1630 O O . SER A 1 213 ? 14.653 -2.792 -3.832 1.00 91.44 213 SER A O 1
ATOM 1632 N N . LEU A 1 214 ? 16.415 -2.474 -5.200 1.00 93.44 214 LEU A N 1
ATOM 1633 C CA . LEU A 1 214 ? 15.634 -2.192 -6.403 1.00 93.44 214 LEU A CA 1
ATOM 1634 C C . LEU A 1 214 ? 14.780 -3.398 -6.806 1.00 93.44 214 LEU A C 1
ATOM 1636 O O . LEU A 1 214 ? 13.583 -3.241 -7.013 1.00 93.44 214 LEU A O 1
ATOM 1640 N N . LEU A 1 215 ? 15.370 -4.592 -6.892 1.00 94.50 215 LEU A N 1
ATOM 1641 C CA . LEU A 1 215 ? 14.671 -5.824 -7.268 1.00 94.50 215 LEU A CA 1
ATOM 1642 C C . LEU A 1 215 ? 13.525 -6.135 -6.306 1.00 94.50 215 LEU A C 1
ATOM 1644 O O . LEU A 1 215 ? 12.415 -6.428 -6.750 1.00 94.50 215 LEU A O 1
ATOM 1648 N N . LYS A 1 216 ? 13.753 -5.973 -4.997 1.00 93.81 216 LYS A N 1
ATOM 1649 C CA . LYS A 1 216 ? 12.693 -6.096 -3.992 1.00 93.81 216 LYS A CA 1
ATOM 1650 C C . LYS A 1 216 ? 11.548 -5.115 -4.264 1.00 93.81 216 LYS A C 1
ATOM 1652 O O . LYS A 1 216 ? 10.393 -5.531 -4.313 1.00 93.81 216 LYS A O 1
ATOM 1657 N N . SER A 1 217 ? 11.859 -3.837 -4.493 1.00 93.19 217 SER A N 1
ATOM 1658 C CA . SER A 1 217 ? 10.847 -2.813 -4.787 1.00 93.19 217 SER A CA 1
ATOM 1659 C C . SER A 1 217 ? 10.091 -3.095 -6.092 1.00 93.19 217 SER A C 1
ATOM 1661 O O . SER A 1 217 ? 8.867 -2.987 -6.127 1.00 93.19 217 SER A O 1
ATOM 1663 N N . LEU A 1 218 ? 10.786 -3.518 -7.152 1.00 95.81 218 LEU A N 1
ATOM 1664 C CA . LEU A 1 218 ? 10.166 -3.917 -8.417 1.00 95.81 218 LEU A CA 1
ATOM 1665 C C . LEU A 1 218 ? 9.240 -5.123 -8.233 1.00 95.81 218 LEU A C 1
ATOM 1667 O O . LEU A 1 218 ? 8.145 -5.131 -8.788 1.00 95.81 218 LEU A O 1
ATOM 1671 N N . GLY A 1 219 ? 9.644 -6.111 -7.434 1.00 95.94 219 GLY A N 1
ATOM 1672 C CA . GLY A 1 219 ? 8.822 -7.276 -7.113 1.00 95.94 219 GLY A CA 1
ATOM 1673 C C . GLY A 1 219 ? 7.542 -6.905 -6.363 1.00 95.94 219 GLY A C 1
ATOM 1674 O O . GLY A 1 219 ? 6.474 -7.417 -6.692 1.00 95.94 219 GLY A O 1
ATOM 1675 N N . GLU A 1 220 ? 7.627 -5.973 -5.410 1.00 94.12 220 GLU A N 1
ATOM 1676 C CA . GLU A 1 220 ? 6.459 -5.439 -4.695 1.00 94.12 220 GLU A CA 1
ATOM 1677 C C . GLU A 1 220 ? 5.494 -4.707 -5.639 1.00 94.12 220 GLU A C 1
ATOM 1679 O O . GLU A 1 220 ? 4.282 -4.893 -5.535 1.00 94.12 220 GLU A O 1
ATOM 1684 N N . ILE A 1 221 ? 6.009 -3.916 -6.588 1.00 94.62 221 ILE A N 1
ATOM 1685 C CA . ILE A 1 221 ? 5.196 -3.220 -7.600 1.00 94.62 221 ILE A CA 1
ATOM 1686 C C . ILE A 1 221 ? 4.548 -4.223 -8.560 1.00 94.62 221 ILE A C 1
ATOM 1688 O O . ILE A 1 221 ? 3.348 -4.127 -8.811 1.00 94.62 221 ILE A O 1
ATOM 1692 N N . GLU A 1 222 ? 5.315 -5.186 -9.076 1.00 96.25 222 GLU A N 1
ATOM 1693 C CA . GLU A 1 222 ? 4.824 -6.223 -9.991 1.00 96.25 222 GLU A CA 1
ATOM 1694 C C . GLU A 1 222 ? 3.694 -7.034 -9.355 1.00 96.25 222 GLU A C 1
ATOM 1696 O O . GLU A 1 222 ? 2.655 -7.234 -9.980 1.00 96.25 222 GLU A O 1
ATOM 1701 N N . GLN A 1 223 ? 3.868 -7.448 -8.096 1.00 95.19 223 GLN A N 1
ATOM 1702 C CA . GLN A 1 223 ? 2.852 -8.197 -7.365 1.00 95.19 223 GLN A CA 1
ATOM 1703 C C . GLN A 1 223 ? 1.641 -7.326 -7.022 1.00 95.19 223 GLN A C 1
ATOM 1705 O O . GLN A 1 223 ? 0.503 -7.758 -7.185 1.00 95.19 223 GLN A O 1
ATOM 1710 N N . PHE A 1 224 ? 1.853 -6.106 -6.523 1.00 93.94 224 PHE A N 1
ATOM 1711 C CA . PHE A 1 224 ? 0.744 -5.272 -6.068 1.00 93.94 224 PHE A CA 1
ATOM 1712 C C . PHE A 1 224 ? -0.097 -4.722 -7.223 1.00 93.94 224 PHE A C 1
ATOM 1714 O O . PHE A 1 224 ? -1.303 -4.562 -7.060 1.00 93.94 224 PHE A O 1
ATOM 1721 N N . TYR A 1 225 ? 0.495 -4.447 -8.383 1.00 94.69 225 TYR A N 1
ATOM 1722 C CA . TYR A 1 225 ? -0.220 -3.950 -9.564 1.00 94.69 225 TYR A CA 1
ATOM 1723 C C . TYR A 1 225 ? -0.497 -5.042 -10.604 1.00 94.69 225 TYR A C 1
ATOM 1725 O O . TYR A 1 225 ? -0.836 -4.739 -11.748 1.00 94.69 225 TYR A O 1
ATOM 1733 N N . ASP A 1 226 ? -0.416 -6.314 -10.221 1.00 94.31 226 ASP A N 1
ATOM 1734 C CA . ASP A 1 226 ? -0.729 -7.468 -11.067 1.00 94.31 226 ASP A CA 1
ATOM 1735 C C . ASP A 1 226 ? -2.087 -7.345 -11.785 1.00 94.31 226 ASP A C 1
ATOM 1737 O O . ASP A 1 226 ? -2.188 -7.616 -12.983 1.00 94.31 226 ASP A O 1
ATOM 1741 N N . CYS A 1 227 ? -3.104 -6.824 -11.094 1.00 93.62 227 CYS A N 1
ATOM 1742 C CA . CYS A 1 227 ? -4.457 -6.625 -11.611 1.00 93.62 227 CYS A CA 1
ATOM 1743 C C . CYS A 1 227 ? -4.542 -5.641 -12.788 1.00 93.62 227 CYS A C 1
ATOM 1745 O O . CYS A 1 227 ? -5.522 -5.668 -13.529 1.00 93.62 227 CYS A O 1
ATOM 1747 N N . ILE A 1 228 ? -3.540 -4.774 -12.958 1.00 94.19 228 ILE A N 1
ATOM 1748 C CA . ILE A 1 228 ? -3.426 -3.862 -14.105 1.00 94.19 228 ILE A CA 1
ATOM 1749 C C . ILE A 1 228 ? -2.288 -4.251 -15.059 1.00 94.19 228 ILE A C 1
ATOM 1751 O O . ILE A 1 228 ? -2.070 -3.554 -16.045 1.00 94.19 228 ILE A O 1
ATOM 1755 N N . GLY A 1 229 ? -1.584 -5.360 -14.808 1.00 94.94 229 GLY A N 1
ATOM 1756 C CA . GLY A 1 229 ? -0.464 -5.834 -15.629 1.00 94.94 229 GLY A CA 1
ATOM 1757 C C . GLY A 1 229 ? 0.927 -5.540 -15.057 1.00 94.94 229 GLY A C 1
ATOM 1758 O O . GLY A 1 229 ? 1.879 -5.400 -15.829 1.00 94.94 229 GLY A O 1
ATOM 1759 N N . GLY A 1 230 ? 1.046 -5.411 -13.734 1.00 96.00 230 GLY A N 1
ATOM 1760 C CA . GLY A 1 230 ? 2.320 -5.279 -13.027 1.00 96.00 230 GLY A CA 1
ATOM 1761 C C . GLY A 1 230 ? 3.051 -3.977 -13.354 1.00 96.00 230 GLY A C 1
ATOM 1762 O O . GLY A 1 230 ? 2.425 -2.928 -13.519 1.00 96.00 230 GLY A O 1
ATOM 1763 N N . ILE A 1 231 ? 4.376 -4.031 -13.490 1.00 97.25 231 ILE A N 1
ATOM 1764 C CA . ILE A 1 231 ? 5.228 -2.867 -13.801 1.00 97.25 231 ILE A CA 1
ATOM 1765 C C . ILE A 1 231 ? 4.833 -2.218 -15.138 1.00 97.25 231 ILE A C 1
ATOM 1767 O O . ILE A 1 231 ? 4.757 -0.992 -15.241 1.00 97.25 231 ILE A O 1
ATOM 1771 N N . ILE A 1 232 ? 4.553 -3.028 -16.166 1.00 97.69 232 ILE A N 1
ATOM 1772 C CA . ILE A 1 232 ? 4.136 -2.532 -17.490 1.00 97.69 232 ILE A CA 1
ATOM 1773 C C . ILE A 1 232 ? 2.769 -1.851 -17.394 1.00 97.69 232 ILE A C 1
ATOM 1775 O O . ILE A 1 232 ? 2.588 -0.748 -17.909 1.00 97.69 232 ILE A O 1
ATOM 1779 N N . GLY A 1 233 ? 1.829 -2.489 -16.697 1.00 97.12 233 GLY A N 1
ATOM 1780 C CA . GLY A 1 233 ? 0.507 -1.943 -16.407 1.00 97.12 233 GLY A CA 1
ATOM 1781 C C . GLY A 1 233 ? 0.555 -0.611 -15.671 1.00 97.12 233 GLY A C 1
ATOM 1782 O O . GLY A 1 233 ? -0.078 0.360 -16.084 1.00 97.12 233 GLY A O 1
ATOM 1783 N N . TYR A 1 234 ? 1.370 -0.548 -14.619 1.00 96.25 234 TYR A N 1
ATOM 1784 C CA . TYR A 1 234 ? 1.618 0.667 -13.853 1.00 96.25 234 TYR A CA 1
ATOM 1785 C C . TYR A 1 234 ? 2.108 1.805 -14.755 1.00 96.25 234 TYR A C 1
ATOM 1787 O O . TYR A 1 234 ? 1.535 2.894 -14.731 1.00 96.25 234 TYR A O 1
ATOM 1795 N N . GLN A 1 235 ? 3.103 1.550 -15.612 1.00 96.88 235 GLN A N 1
ATOM 1796 C CA . GLN A 1 235 ? 3.615 2.574 -16.523 1.00 96.88 235 GLN A CA 1
ATOM 1797 C C . GLN A 1 235 ? 2.557 3.037 -17.535 1.00 96.88 235 GLN A C 1
ATOM 1799 O O . GLN A 1 235 ? 2.471 4.230 -17.813 1.00 96.88 235 GLN A O 1
ATOM 1804 N N . ILE A 1 236 ? 1.728 2.131 -18.065 1.00 96.69 236 ILE A N 1
ATOM 1805 C CA . ILE A 1 236 ? 0.626 2.497 -18.969 1.00 96.69 236 ILE A CA 1
ATOM 1806 C C . ILE A 1 236 ? -0.326 3.480 -18.284 1.00 96.69 236 ILE A C 1
ATOM 1808 O O . ILE A 1 236 ? -0.616 4.530 -18.851 1.00 96.69 236 ILE A O 1
ATOM 1812 N N . VAL A 1 237 ? -0.768 3.165 -17.062 1.00 95.75 237 VAL A N 1
ATOM 1813 C CA . VAL A 1 237 ? -1.688 4.021 -16.297 1.00 95.75 237 VAL A CA 1
ATOM 1814 C C . VAL A 1 237 ? -1.059 5.384 -16.013 1.00 95.75 237 VAL A C 1
ATOM 1816 O O . VAL A 1 237 ? -1.717 6.409 -16.165 1.00 95.75 237 VAL A O 1
ATOM 1819 N N . VAL A 1 238 ? 0.224 5.419 -15.652 1.00 94.88 238 VAL A N 1
ATOM 1820 C CA . VAL A 1 238 ? 0.968 6.670 -15.446 1.00 94.88 238 VAL A CA 1
ATOM 1821 C C . VAL A 1 238 ? 0.960 7.536 -16.704 1.00 94.88 238 VAL A C 1
ATOM 1823 O O . VAL A 1 238 ? 0.663 8.726 -16.622 1.00 94.88 238 VAL A O 1
ATOM 1826 N N . LEU A 1 239 ? 1.276 6.957 -17.862 1.00 94.94 239 LEU A N 1
ATOM 1827 C CA . LEU A 1 239 ? 1.312 7.697 -19.122 1.00 94.94 239 LEU A CA 1
ATOM 1828 C C . LEU A 1 239 ? -0.086 8.157 -19.558 1.00 94.94 239 LEU A C 1
ATOM 1830 O O . LEU A 1 239 ? -0.220 9.290 -20.018 1.00 94.94 239 LEU A O 1
ATOM 1834 N N . ASP A 1 240 ? -1.115 7.321 -19.378 1.00 94.25 240 ASP A N 1
ATOM 1835 C CA . ASP A 1 240 ? -2.515 7.683 -19.648 1.00 94.25 240 ASP A CA 1
ATOM 1836 C C . ASP A 1 240 ? -2.921 8.909 -18.786 1.00 94.25 240 ASP A C 1
ATOM 1838 O O . ASP A 1 240 ? -3.404 9.906 -19.326 1.00 94.25 240 ASP A O 1
ATOM 1842 N N . LEU A 1 241 ? -2.603 8.917 -17.482 1.00 93.69 241 LEU A N 1
ATOM 1843 C CA . LEU A 1 241 ? -2.867 10.054 -16.580 1.00 93.69 241 LEU A CA 1
ATOM 1844 C C . LEU A 1 241 ? -2.084 11.327 -16.958 1.00 93.69 241 LEU A C 1
ATOM 1846 O O . LEU A 1 241 ? -2.601 12.444 -16.856 1.00 93.69 241 LEU A O 1
ATOM 1850 N N . LEU A 1 242 ? -0.825 11.193 -17.392 1.00 91.94 242 LEU A N 1
ATOM 1851 C CA . LEU A 1 242 ? -0.021 12.334 -17.847 1.00 91.94 242 LEU A CA 1
ATOM 1852 C C . LEU A 1 242 ? -0.585 12.943 -19.134 1.00 91.94 242 LEU A C 1
ATOM 1854 O O . LEU A 1 242 ? -0.662 14.173 -19.246 1.00 91.94 242 LEU A O 1
ATOM 1858 N N . LEU A 1 243 ? -1.023 12.101 -20.071 1.00 90.06 243 LEU A N 1
ATOM 1859 C CA . LEU A 1 243 ? -1.666 12.527 -21.309 1.00 90.06 243 LEU A CA 1
ATOM 1860 C C . LEU A 1 243 ? -2.967 13.291 -21.025 1.00 90.06 243 LEU A C 1
ATOM 1862 O O . LEU A 1 243 ? -3.145 14.388 -21.555 1.00 90.06 243 LEU A O 1
ATOM 1866 N N . GLU A 1 244 ? -3.829 12.769 -20.151 1.00 86.81 244 GLU A N 1
ATOM 1867 C CA . GLU A 1 244 ? -5.059 13.448 -19.713 1.00 86.81 244 GLU A CA 1
ATOM 1868 C C . GLU A 1 244 ? -4.757 14.818 -19.096 1.00 86.81 244 GLU A C 1
ATOM 1870 O O . GLU A 1 244 ? -5.309 15.830 -19.530 1.00 86.81 244 GLU A O 1
ATOM 1875 N N . SER A 1 245 ? -3.795 14.890 -18.170 1.00 83.19 245 SER A N 1
ATOM 1876 C CA . SER A 1 245 ? -3.426 16.154 -17.516 1.00 83.19 245 SER A CA 1
ATOM 1877 C C . SER A 1 245 ? -2.863 17.203 -18.487 1.00 83.19 245 SER A C 1
ATOM 1879 O O . SER A 1 245 ? -3.025 18.411 -18.286 1.00 83.19 245 SER A O 1
ATOM 1881 N N . THR A 1 246 ? -2.202 16.756 -19.558 1.00 79.56 246 THR A N 1
ATOM 1882 C CA . THR A 1 246 ? -1.659 17.632 -20.603 1.00 79.56 246 THR A CA 1
ATOM 1883 C C . THR A 1 246 ? -2.776 18.169 -21.491 1.00 79.56 246 THR A C 1
ATOM 1885 O O . THR A 1 246 ? -2.802 19.368 -21.779 1.00 79.56 246 THR A O 1
ATOM 1888 N N . LEU A 1 247 ? -3.735 17.314 -21.861 1.00 74.44 247 LEU A N 1
ATOM 1889 C CA . LEU A 1 247 ? -4.922 17.707 -22.621 1.00 74.44 247 LEU A CA 1
ATOM 1890 C C . LEU A 1 247 ? -5.784 18.700 -21.834 1.00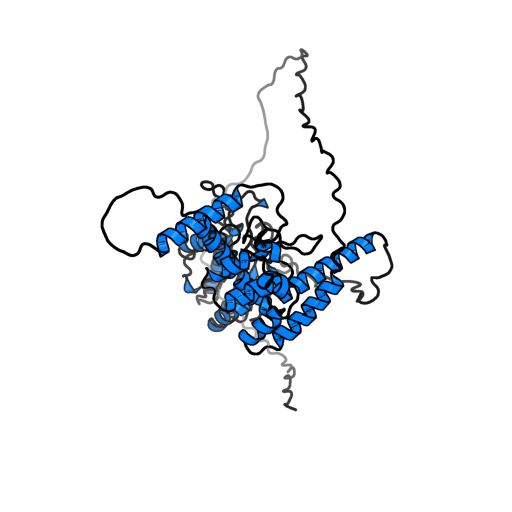 74.44 247 LEU A C 1
ATOM 1892 O O . LEU A 1 247 ? -6.151 19.733 -22.387 1.00 74.44 247 LEU A O 1
ATOM 1896 N N . GLU A 1 248 ? -6.025 18.458 -20.542 1.00 67.31 248 GLU A N 1
ATOM 1897 C CA . GLU A 1 248 ? -6.770 19.378 -19.672 1.00 67.31 248 GLU A CA 1
ATOM 1898 C C . GLU A 1 248 ? -6.113 20.765 -19.598 1.00 67.31 248 GLU A C 1
ATOM 1900 O O . GLU A 1 248 ? -6.786 21.791 -19.744 1.00 67.31 248 GLU A O 1
ATOM 1905 N N . ARG A 1 249 ? -4.783 20.823 -19.440 1.00 62.50 249 ARG A N 1
ATOM 1906 C CA . ARG A 1 249 ? -4.023 22.087 -19.437 1.00 62.50 249 ARG A CA 1
ATOM 1907 C C . ARG A 1 249 ? -4.098 22.824 -20.772 1.00 62.50 249 ARG A C 1
ATOM 1909 O O . ARG A 1 249 ? -4.188 24.050 -20.762 1.00 62.50 249 ARG A O 1
ATOM 1916 N N . GLN A 1 250 ? -4.092 22.108 -21.895 1.00 57.62 250 GLN A N 1
ATOM 1917 C CA . GLN A 1 250 ? -4.257 22.703 -23.225 1.00 57.62 250 GLN A CA 1
ATOM 1918 C C . GLN A 1 250 ? -5.693 23.207 -23.442 1.00 57.62 250 GLN A C 1
ATOM 1920 O O . GLN A 1 250 ? -5.889 24.313 -23.947 1.00 57.62 250 GLN A O 1
ATOM 1925 N N . THR A 1 251 ? -6.704 22.468 -22.976 1.00 54.12 251 THR A N 1
ATOM 1926 C CA . THR A 1 251 ? -8.112 22.897 -23.039 1.00 54.12 251 THR A CA 1
ATOM 1927 C C . THR A 1 251 ? -8.450 24.033 -22.074 1.00 54.12 251 THR A C 1
ATOM 1929 O O . THR A 1 251 ? -9.384 24.782 -22.332 1.00 54.12 251 THR A O 1
ATOM 1932 N N . ASN A 1 252 ? -7.665 24.262 -21.019 1.00 49.53 252 ASN A N 1
ATOM 1933 C CA . ASN A 1 252 ? -7.838 25.430 -20.145 1.00 49.53 252 ASN A CA 1
ATOM 1934 C C . ASN A 1 252 ? -7.398 26.759 -20.796 1.00 49.53 252 ASN A C 1
ATOM 1936 O O . ASN A 1 252 ? -7.696 27.821 -20.252 1.00 49.53 252 ASN A O 1
ATOM 1940 N N . SER A 1 253 ? -6.765 26.721 -21.979 1.00 44.75 253 SER A N 1
ATOM 1941 C CA . SER A 1 253 ? -6.588 27.890 -22.858 1.00 44.75 253 SER A CA 1
ATOM 1942 C C . SER A 1 253 ? -7.721 28.054 -23.887 1.00 44.75 253 SER A C 1
ATOM 1944 O O . SER A 1 253 ? -7.782 29.081 -24.560 1.00 44.75 253 SER A O 1
ATOM 1946 N N . TRP A 1 254 ? -8.628 27.078 -24.002 1.00 42.34 254 TRP A N 1
ATOM 1947 C CA . TRP A 1 254 ? -9.819 27.113 -24.854 1.00 42.34 254 TRP A CA 1
ATOM 1948 C C . TRP A 1 254 ? -11.025 26.709 -24.009 1.00 42.34 254 TRP A C 1
ATOM 1950 O O . TRP A 1 254 ? -11.561 25.601 -24.103 1.00 42.34 254 TRP A O 1
ATOM 1960 N N . SER A 1 255 ? -11.442 27.601 -23.115 1.00 48.97 255 SER A N 1
ATOM 1961 C CA . SER A 1 255 ? -12.684 27.388 -22.389 1.00 48.97 255 SER A CA 1
ATOM 1962 C C . SER A 1 255 ? -13.834 27.183 -23.389 1.00 48.97 255 SER A C 1
ATOM 1964 O O . SER A 1 255 ? -13.931 27.877 -24.397 1.00 48.97 255 SER A O 1
ATOM 1966 N N . THR A 1 256 ? -14.724 26.239 -23.060 1.00 44.00 256 THR A N 1
ATOM 1967 C CA . THR A 1 256 ? -16.140 26.146 -23.484 1.00 44.00 256 THR A CA 1
ATOM 1968 C C . THR A 1 256 ? -16.632 25.127 -24.529 1.00 44.00 256 THR A C 1
ATOM 1970 O O . THR A 1 256 ? -17.792 25.282 -24.898 1.00 44.00 256 THR A O 1
ATOM 1973 N N . HIS A 1 257 ? -15.944 24.047 -24.961 1.00 42.12 257 HIS A N 1
ATOM 1974 C CA . HIS A 1 257 ? -16.634 23.121 -25.910 1.00 42.12 257 HIS A CA 1
ATOM 1975 C C . HIS A 1 257 ? -16.375 21.598 -25.931 1.00 42.12 257 HIS A C 1
ATOM 1977 O O . HIS A 1 257 ? -16.696 20.970 -26.936 1.00 42.12 257 HIS A O 1
ATOM 1983 N N . THR A 1 258 ? -15.919 20.946 -24.854 1.00 40.47 258 THR A N 1
ATOM 1984 C CA . THR A 1 258 ? -15.761 19.463 -24.862 1.00 40.47 258 THR A CA 1
ATOM 1985 C C . THR A 1 258 ? -16.219 18.719 -23.602 1.00 40.47 258 THR A C 1
ATOM 1987 O O . THR A 1 258 ? -15.999 17.522 -23.485 1.00 40.47 258 THR A O 1
ATOM 1990 N N . ASN A 1 259 ? -16.982 19.350 -22.705 1.00 43.16 259 ASN A N 1
ATOM 1991 C CA . ASN A 1 259 ? -17.714 18.647 -21.632 1.00 43.16 259 ASN A CA 1
ATOM 1992 C C . ASN A 1 259 ? -19.095 18.153 -22.111 1.00 43.16 259 ASN A C 1
ATOM 1994 O O . ASN A 1 259 ? -20.107 18.427 -21.468 1.00 43.16 259 ASN A O 1
ATOM 1998 N N . LYS A 1 260 ? -19.170 17.506 -23.284 1.00 42.59 260 LYS A N 1
ATOM 1999 C CA . LYS A 1 260 ? -20.454 17.177 -23.940 1.00 42.59 260 LYS A CA 1
ATOM 2000 C C . LYS A 1 260 ? -20.751 15.688 -24.120 1.00 42.59 260 LYS A C 1
ATOM 2002 O O . LYS A 1 260 ? -21.815 15.376 -24.637 1.00 42.59 260 LYS A O 1
ATOM 2007 N N . THR A 1 261 ? -19.883 14.777 -23.673 1.00 41.66 261 THR A N 1
ATOM 2008 C CA . THR A 1 261 ? -20.081 13.341 -23.971 1.00 41.66 261 THR A CA 1
ATOM 2009 C C . THR A 1 261 ? -20.249 12.438 -22.747 1.00 41.66 261 THR A C 1
ATOM 2011 O O . THR A 1 261 ? -20.719 11.321 -22.904 1.00 41.66 261 THR A O 1
ATOM 2014 N N . LEU A 1 262 ? -19.963 12.911 -21.526 1.00 43.78 262 LEU A N 1
ATOM 2015 C CA . LEU A 1 262 ? -20.207 12.155 -20.279 1.00 43.78 262 LEU A CA 1
ATOM 2016 C C . LEU A 1 262 ? -20.703 13.035 -19.121 1.00 43.78 262 LEU A C 1
ATOM 2018 O O . LEU A 1 262 ? -20.592 12.676 -17.951 1.00 43.78 262 LEU A O 1
ATOM 2022 N N . LYS A 1 263 ? -21.284 14.195 -19.436 1.00 43.03 263 LYS A N 1
ATOM 2023 C CA . LYS A 1 263 ? -22.046 14.959 -18.454 1.00 43.03 263 LYS A CA 1
ATOM 2024 C C . LYS A 1 263 ? -23.404 14.267 -18.307 1.00 43.03 263 LYS A C 1
ATOM 2026 O O . LYS A 1 263 ? -24.380 14.646 -18.941 1.00 43.03 263 LYS A O 1
ATOM 2031 N N . CYS A 1 264 ? -23.469 13.217 -17.488 1.00 45.66 264 CYS A N 1
ATOM 2032 C CA . CYS A 1 264 ? -24.676 13.079 -16.686 1.00 45.66 264 CYS A CA 1
ATOM 2033 C C . CYS A 1 264 ? -24.771 14.408 -15.940 1.00 45.66 264 CYS A C 1
ATOM 2035 O O . CYS A 1 264 ? -23.907 14.706 -15.114 1.00 45.66 264 CYS A O 1
ATOM 2037 N N . ASP A 1 265 ? -25.725 15.250 -16.329 1.00 51.44 265 ASP A N 1
ATOM 2038 C CA . ASP A 1 265 ? -26.055 16.459 -15.594 1.00 51.44 265 ASP A CA 1
ATOM 2039 C C . ASP A 1 265 ? -26.543 16.000 -14.218 1.00 51.44 265 ASP A C 1
ATOM 2041 O O . ASP A 1 265 ? -27.721 15.736 -13.997 1.00 51.44 265 ASP A O 1
ATOM 2045 N N . ILE A 1 266 ? -25.606 15.818 -13.288 1.00 56.97 266 ILE A N 1
ATOM 2046 C CA . ILE A 1 266 ? -25.913 15.772 -11.868 1.00 56.97 266 ILE A CA 1
ATOM 2047 C C . ILE A 1 266 ? -26.258 17.217 -11.523 1.00 56.97 266 ILE A C 1
ATOM 2049 O O . ILE A 1 266 ? -25.401 18.002 -11.119 1.00 56.97 266 ILE A O 1
ATOM 2053 N N . THR A 1 267 ? -27.493 17.600 -11.830 1.00 66.75 267 THR A N 1
ATOM 2054 C CA . THR A 1 267 ? -27.964 18.980 -11.725 1.00 66.75 267 THR A CA 1
ATOM 2055 C C . THR A 1 267 ? -28.094 19.397 -10.264 1.00 66.75 267 THR A C 1
ATOM 2057 O O . THR A 1 267 ? -27.879 20.562 -9.958 1.00 66.75 267 THR A O 1
ATOM 2060 N N . GLU A 1 268 ? -28.339 18.440 -9.363 1.00 68.38 268 GLU A N 1
ATOM 2061 C CA . GLU A 1 268 ? -28.395 18.641 -7.916 1.00 68.38 268 GLU A CA 1
ATOM 2062 C C . GLU A 1 268 ? -28.021 17.349 -7.172 1.00 68.38 268 GLU A C 1
ATOM 2064 O O . GLU A 1 268 ? -28.639 16.301 -7.353 1.00 68.38 268 GLU A O 1
ATOM 2069 N N . ILE A 1 269 ? -27.007 17.424 -6.306 1.00 73.94 269 ILE A N 1
ATOM 2070 C CA . ILE A 1 269 ? -26.765 16.419 -5.264 1.00 73.94 269 ILE A CA 1
ATOM 2071 C C . ILE A 1 269 ? -27.412 16.967 -3.999 1.00 73.94 269 ILE A C 1
ATOM 2073 O O . ILE A 1 269 ? -26.830 17.819 -3.326 1.00 73.94 269 ILE A O 1
ATOM 2077 N N . HIS A 1 270 ? -28.615 16.503 -3.670 1.00 72.44 270 HIS A N 1
ATOM 2078 C CA . HIS A 1 270 ? -29.191 16.814 -2.368 1.00 72.44 270 HIS A CA 1
ATOM 2079 C C . HIS A 1 270 ? -28.463 15.989 -1.302 1.00 72.44 270 HIS A C 1
ATOM 2081 O O . HIS A 1 270 ? -28.403 14.760 -1.430 1.00 72.44 270 HIS A O 1
ATOM 2087 N N . PRO A 1 271 ? -27.901 16.614 -0.250 1.00 68.44 271 PRO A N 1
ATOM 2088 C CA . PRO A 1 271 ? -27.461 15.843 0.896 1.00 68.44 271 PRO A CA 1
ATOM 2089 C C . PRO A 1 271 ? -28.682 15.085 1.440 1.00 68.44 271 PRO A C 1
ATOM 2091 O O . PRO A 1 271 ? -29.767 15.672 1.520 1.00 68.44 271 PRO A O 1
ATOM 2094 N N . PRO A 1 272 ? -28.547 13.798 1.806 1.00 72.56 272 PRO A N 1
ATOM 2095 C CA . PRO A 1 272 ? -29.603 13.138 2.560 1.00 72.56 272 PRO A CA 1
ATOM 2096 C C . PRO A 1 272 ? -29.921 13.998 3.785 1.00 72.56 272 PRO A C 1
ATOM 2098 O O . PRO A 1 272 ? -29.020 14.637 4.334 1.00 72.56 272 PRO A O 1
ATOM 2101 N N . CYS A 1 273 ? -31.195 14.053 4.181 1.00 72.00 273 CYS A N 1
ATOM 2102 C CA . CYS A 1 273 ? -31.614 14.829 5.343 1.00 72.00 273 CYS A CA 1
ATOM 2103 C C . CYS A 1 273 ? -30.806 14.354 6.559 1.00 72.00 273 CYS A C 1
ATOM 2105 O O . CYS A 1 273 ? -31.027 13.259 7.076 1.00 72.00 273 CYS A O 1
ATOM 2107 N N . ALA A 1 274 ? -29.801 15.138 6.947 1.00 66.62 274 ALA A N 1
ATOM 2108 C CA . ALA A 1 274 ? -28.977 14.829 8.095 1.00 66.62 274 ALA A CA 1
ATOM 2109 C C . ALA A 1 274 ? -29.833 15.092 9.332 1.00 66.62 274 ALA A C 1
ATOM 2111 O O . ALA A 1 274 ? -30.209 16.232 9.598 1.00 66.62 274 ALA A O 1
ATOM 2112 N N . LEU A 1 275 ? -30.178 14.025 10.048 1.00 72.19 275 LEU A N 1
ATOM 2113 C CA . LEU A 1 275 ? -30.878 14.129 11.320 1.00 72.19 275 LEU A CA 1
ATOM 2114 C C . LEU A 1 275 ? -29.948 14.805 12.329 1.00 72.19 275 LEU A C 1
ATOM 2116 O O . LEU A 1 275 ? -28.842 14.325 12.588 1.00 72.19 275 LEU A O 1
ATOM 2120 N N . ASP A 1 276 ? -30.392 15.926 12.890 1.00 77.12 276 ASP A N 1
ATOM 2121 C CA . ASP A 1 276 ? -29.697 16.568 13.996 1.00 77.12 276 ASP A CA 1
ATOM 2122 C C . ASP A 1 276 ? -29.980 15.785 15.282 1.00 77.12 276 ASP A C 1
ATOM 2124 O O . ASP A 1 276 ? -31.034 15.921 15.905 1.00 77.12 276 ASP A O 1
ATOM 2128 N N . LEU A 1 277 ? -29.013 14.960 15.686 1.00 77.31 277 LEU A N 1
ATOM 2129 C CA . LEU A 1 277 ? -29.092 14.148 16.902 1.00 77.31 277 LEU A CA 1
ATOM 2130 C C . LEU A 1 277 ? -29.206 14.992 18.185 1.00 77.31 277 LEU A C 1
ATOM 2132 O O . LEU A 1 277 ? -29.522 14.444 19.237 1.00 77.31 277 LEU A O 1
ATOM 2136 N N . SER A 1 278 ? -28.947 16.306 18.126 1.00 78.81 278 SER A N 1
ATOM 2137 C CA . SER A 1 278 ? -29.180 17.206 19.261 1.00 78.81 278 SER A CA 1
ATOM 2138 C C . SER A 1 278 ? -30.653 17.582 19.443 1.00 78.81 278 SER A C 1
ATOM 2140 O O . SER A 1 278 ? -31.045 17.963 20.545 1.00 78.81 278 SER A O 1
ATOM 2142 N N . GLN A 1 279 ? -31.464 17.459 18.389 1.00 83.75 279 GLN A N 1
ATOM 2143 C CA . GLN A 1 279 ? -32.889 17.806 18.398 1.00 83.75 279 GLN A CA 1
ATOM 2144 C C . GLN A 1 279 ? -33.779 16.592 18.680 1.00 83.75 279 GLN A C 1
ATOM 2146 O O . GLN A 1 279 ? -34.833 16.739 19.291 1.00 83.75 279 GLN A O 1
ATOM 2151 N N . ASP A 1 280 ? -33.350 15.396 18.266 1.00 85.69 280 ASP A N 1
ATOM 2152 C CA . ASP A 1 280 ? -34.087 14.146 18.465 1.00 85.69 280 ASP A CA 1
ATOM 2153 C C . ASP A 1 280 ? -33.304 13.184 19.368 1.00 85.69 280 ASP A C 1
ATOM 2155 O O . ASP A 1 280 ? -32.530 12.331 18.923 1.00 85.69 280 ASP A O 1
ATOM 2159 N N . VAL A 1 281 ? -33.496 13.361 20.676 1.00 86.62 281 VAL A N 1
ATOM 2160 C CA . VAL A 1 281 ? -32.800 12.590 21.715 1.00 86.62 281 VAL A CA 1
ATOM 2161 C C . VAL A 1 281 ? -33.243 11.123 21.726 1.00 86.62 281 VAL A C 1
ATOM 2163 O O . VAL A 1 281 ? -32.428 10.247 22.029 1.00 86.62 281 VAL A O 1
ATOM 2166 N N . GLU A 1 282 ? -34.504 10.831 21.389 1.00 88.81 282 GLU A N 1
ATOM 2167 C CA . GLU A 1 282 ? -35.004 9.454 21.309 1.00 88.81 282 GLU A CA 1
ATOM 2168 C C . GLU A 1 282 ? -34.337 8.713 20.157 1.00 88.81 282 GLU A C 1
ATOM 2170 O O . GLU A 1 282 ? -33.756 7.645 20.372 1.00 88.81 282 GLU A O 1
ATOM 2175 N N . TYR A 1 283 ? -34.326 9.308 18.962 1.00 87.50 283 TYR A N 1
ATOM 2176 C CA . TYR A 1 283 ? -33.628 8.729 17.823 1.00 87.50 283 TYR A CA 1
ATOM 2177 C C . TYR A 1 283 ? -32.128 8.600 18.090 1.00 87.50 283 TYR A C 1
ATOM 2179 O O . TYR A 1 283 ? -31.549 7.553 17.811 1.00 87.50 283 TYR A O 1
ATOM 2187 N N . ALA A 1 284 ? -31.486 9.616 18.677 1.00 87.88 284 ALA A N 1
ATOM 2188 C CA . ALA A 1 284 ? -30.067 9.552 19.027 1.00 87.88 284 ALA A CA 1
ATOM 2189 C C . ALA A 1 284 ? -29.756 8.398 19.992 1.00 87.88 284 ALA A C 1
ATOM 2191 O O . ALA A 1 284 ? -28.785 7.664 19.792 1.00 87.88 284 ALA A O 1
ATOM 2192 N N . SER A 1 285 ? -30.606 8.198 21.000 1.00 89.12 285 SER A N 1
ATOM 2193 C CA . SER A 1 285 ? -30.482 7.087 21.949 1.00 89.12 285 SER A CA 1
ATOM 2194 C C . SER A 1 285 ? -30.683 5.739 21.258 1.00 89.12 285 SER A C 1
ATOM 2196 O O . SER A 1 285 ? -29.908 4.807 21.480 1.00 89.12 285 SER A O 1
ATOM 2198 N N . GLN A 1 286 ? -31.672 5.639 20.368 1.00 90.88 286 GLN A N 1
ATOM 2199 C CA . GLN A 1 286 ? -31.948 4.423 19.609 1.00 90.88 286 GLN A CA 1
ATOM 2200 C C . GLN A 1 286 ? -30.825 4.084 18.618 1.00 90.88 286 GLN A C 1
ATOM 2202 O O . GLN A 1 286 ? -30.417 2.928 18.514 1.00 90.88 286 GLN A O 1
ATOM 2207 N N . ALA A 1 287 ? -30.275 5.083 17.930 1.00 89.38 287 ALA A N 1
ATOM 2208 C CA . ALA A 1 287 ? -29.151 4.920 17.016 1.00 89.38 287 ALA A CA 1
ATOM 2209 C C . ALA A 1 287 ? -27.877 4.493 17.760 1.00 89.38 287 ALA A C 1
ATOM 2211 O O . ALA A 1 287 ? -27.146 3.620 17.287 1.00 89.38 287 ALA A O 1
ATOM 2212 N N . ALA A 1 288 ? -27.628 5.056 18.948 1.00 90.50 288 ALA A N 1
ATOM 2213 C CA . ALA A 1 288 ? -26.532 4.627 19.811 1.00 90.50 288 ALA A CA 1
ATOM 2214 C C . ALA A 1 288 ? -26.702 3.168 20.265 1.00 90.50 288 ALA A C 1
ATOM 2216 O O . ALA A 1 288 ? -25.727 2.415 20.256 1.00 90.50 288 ALA A O 1
ATOM 2217 N N . LEU A 1 289 ? -27.929 2.752 20.603 1.00 92.38 289 LEU A N 1
ATOM 2218 C CA . LEU A 1 289 ? -28.242 1.359 20.931 1.00 92.38 289 LEU A CA 1
ATOM 2219 C C . LEU A 1 289 ? -27.980 0.427 19.746 1.00 92.38 289 LEU A C 1
ATOM 2221 O O . LEU A 1 289 ? -27.272 -0.557 19.929 1.00 92.38 289 LEU A O 1
ATOM 2225 N N . TRP A 1 290 ? -28.435 0.760 18.534 1.00 93.19 290 TRP A N 1
ATOM 2226 C CA . TRP A 1 290 ? -28.148 -0.041 17.333 1.00 93.19 290 TRP A CA 1
ATOM 2227 C C . TRP A 1 290 ? -26.649 -0.160 17.046 1.00 93.19 290 TRP A C 1
ATOM 2229 O O . TRP A 1 290 ? -26.157 -1.241 16.724 1.00 93.19 290 TRP A O 1
ATOM 2239 N N . GLY A 1 291 ? -25.902 0.938 17.193 1.00 91.31 291 GLY A N 1
ATOM 2240 C CA . GLY A 1 291 ? -24.446 0.922 17.045 1.00 91.31 291 GLY A CA 1
ATOM 2241 C C . GLY A 1 291 ? -23.763 0.031 18.084 1.00 91.31 291 GLY A C 1
ATOM 2242 O O . GLY A 1 291 ? -22.786 -0.650 17.771 1.00 91.31 291 GLY A O 1
ATOM 2243 N N . LEU A 1 292 ? -24.291 0.001 19.310 1.00 93.69 292 LEU A N 1
ATOM 2244 C CA . LEU A 1 292 ? -23.795 -0.863 20.373 1.00 93.69 292 LEU A CA 1
ATOM 2245 C C . LEU A 1 292 ? -24.139 -2.333 20.103 1.00 93.69 292 LEU A C 1
ATOM 2247 O O . LEU A 1 292 ? -23.255 -3.177 20.186 1.00 93.69 292 LEU A O 1
ATOM 2251 N N . GLU A 1 293 ? -25.383 -2.634 19.727 1.00 94.62 293 GLU A N 1
ATOM 2252 C CA . GLU A 1 293 ? -25.837 -3.980 19.343 1.00 94.62 293 GLU A CA 1
ATOM 2253 C C . GLU A 1 293 ? -24.982 -4.570 18.218 1.00 94.62 293 GLU A C 1
ATOM 2255 O O . GLU A 1 293 ? -24.615 -5.740 18.279 1.00 94.62 293 GLU A O 1
ATOM 2260 N N . GLY A 1 294 ? -24.618 -3.753 17.226 1.00 93.88 294 GLY A N 1
ATOM 2261 C CA . GLY A 1 294 ? -23.781 -4.166 16.099 1.00 93.88 294 GLY A CA 1
ATOM 2262 C C . GLY A 1 294 ? -22.278 -4.235 16.389 1.00 93.88 294 GLY A C 1
ATOM 2263 O O . GLY A 1 294 ? -21.526 -4.706 15.538 1.00 93.88 294 GLY A O 1
ATOM 2264 N N . LEU A 1 295 ? -21.798 -3.791 17.558 1.00 94.25 295 LEU A N 1
ATOM 2265 C CA . LEU A 1 295 ? -20.362 -3.746 17.869 1.00 94.25 295 LEU A CA 1
ATOM 2266 C C . LEU A 1 295 ? -19.644 -5.108 17.718 1.00 94.25 295 LEU A C 1
ATOM 2268 O O . LEU A 1 295 ? -18.540 -5.125 17.163 1.00 94.25 295 LEU A O 1
ATOM 2272 N N . PRO A 1 296 ? -20.222 -6.257 18.134 1.00 96.06 296 PRO A N 1
ATOM 2273 C CA . PRO A 1 296 ? -19.607 -7.571 17.934 1.00 96.06 296 PRO A CA 1
ATOM 2274 C C . PRO A 1 296 ? -19.471 -7.973 16.463 1.00 96.06 296 PRO A C 1
ATOM 2276 O O . PRO A 1 296 ? -18.643 -8.821 16.138 1.00 96.06 296 PRO A O 1
ATOM 2279 N N . ASP A 1 297 ? -20.229 -7.364 15.561 1.00 95.81 297 ASP A N 1
ATOM 2280 C CA . ASP A 1 297 ? -20.175 -7.672 14.135 1.00 95.81 297 ASP A CA 1
ATOM 2281 C C . ASP A 1 297 ? -19.148 -6.829 13.379 1.00 95.81 297 ASP A C 1
ATOM 2283 O O . ASP A 1 297 ? -18.918 -7.059 12.191 1.00 95.81 297 ASP A O 1
ATOM 2287 N N . LEU A 1 298 ? -18.525 -5.857 14.046 1.00 95.19 298 LEU A N 1
ATOM 2288 C CA . LEU A 1 298 ? -17.640 -4.888 13.418 1.00 95.19 298 LEU A CA 1
ATOM 2289 C C . LEU A 1 298 ? -16.176 -5.100 13.814 1.00 95.19 298 LEU A C 1
ATOM 2291 O O . LEU A 1 298 ? -15.843 -5.441 14.950 1.00 95.19 298 LEU A O 1
ATOM 2295 N N . GLY A 1 299 ? -15.290 -4.887 12.846 1.00 96.31 299 GLY A N 1
ATOM 2296 C CA . GLY A 1 299 ? -13.869 -4.610 13.038 1.00 96.31 299 GLY A CA 1
ATOM 2297 C C . GLY A 1 299 ? -13.539 -3.133 12.809 1.00 96.31 299 GLY A C 1
ATOM 2298 O O . GLY A 1 299 ? -14.407 -2.338 12.458 1.00 96.31 299 GLY A O 1
ATOM 2299 N N . GLU A 1 300 ? -12.273 -2.757 12.965 1.00 95.44 300 GLU A N 1
ATOM 2300 C CA . GLU A 1 300 ? -11.794 -1.392 12.697 1.00 95.44 300 GLU A CA 1
ATOM 2301 C C . GLU A 1 300 ? -10.571 -1.426 11.771 1.00 95.44 300 GLU A C 1
ATOM 2303 O O . GLU A 1 300 ? -9.691 -2.271 11.940 1.00 95.44 300 GLU A O 1
ATOM 2308 N N . ILE A 1 301 ? -10.495 -0.510 10.802 1.00 95.69 301 ILE A N 1
ATOM 2309 C CA . ILE A 1 301 ? -9.367 -0.368 9.872 1.00 95.69 301 ILE A CA 1
ATOM 2310 C C . ILE A 1 301 ? -8.795 1.053 9.940 1.00 95.69 301 ILE A C 1
ATOM 2312 O O . ILE A 1 301 ? -9.494 2.036 9.677 1.00 95.69 301 ILE A O 1
ATOM 2316 N N . TYR A 1 302 ? -7.495 1.169 10.220 1.00 94.00 302 TYR A N 1
ATOM 2317 C CA . TYR A 1 302 ? -6.790 2.444 10.370 1.00 94.00 302 TYR A CA 1
ATOM 2318 C C . TYR A 1 302 ? -5.729 2.658 9.286 1.00 94.00 302 TYR A C 1
ATOM 2320 O O . TYR A 1 302 ? -4.652 2.066 9.359 1.00 94.00 302 TYR A O 1
ATOM 2328 N N . PRO A 1 303 ? -5.972 3.535 8.291 1.00 92.56 303 PRO A N 1
ATOM 2329 C CA . PRO A 1 303 ? -4.940 3.983 7.362 1.00 92.56 303 PRO A CA 1
ATOM 2330 C C . PRO A 1 303 ? -3.964 4.966 8.022 1.00 92.56 303 PRO A C 1
ATOM 2332 O O . PRO A 1 303 ? -4.209 6.174 8.062 1.00 92.56 303 PRO A O 1
ATOM 2335 N N . LEU A 1 304 ? -2.836 4.448 8.518 1.00 90.56 304 LEU A N 1
ATOM 2336 C CA . LEU A 1 304 ? -1.791 5.183 9.248 1.00 90.56 304 LEU A CA 1
ATOM 2337 C C . LEU A 1 304 ? -0.479 5.363 8.468 1.00 90.56 304 LEU A C 1
ATOM 2339 O O . LEU A 1 304 ? 0.529 5.761 9.049 1.00 90.56 304 LEU A O 1
ATOM 2343 N N . GLY A 1 305 ? -0.474 5.151 7.151 1.00 81.88 305 GLY A N 1
ATOM 2344 C CA . GLY A 1 305 ? 0.722 5.293 6.305 1.00 81.88 305 GLY A CA 1
ATOM 2345 C C . GLY A 1 305 ? 1.237 6.729 6.088 1.00 81.88 305 GLY A C 1
ATOM 2346 O O . GLY A 1 305 ? 2.062 6.944 5.205 1.00 81.88 305 GLY A O 1
ATOM 2347 N N . GLY A 1 306 ? 0.733 7.722 6.830 1.00 82.12 306 GLY A N 1
ATOM 2348 C CA . GLY A 1 306 ? 1.104 9.134 6.693 1.00 82.12 306 GLY A CA 1
ATOM 2349 C C . GLY A 1 306 ? 2.167 9.596 7.696 1.00 82.12 306 GLY A C 1
ATOM 2350 O O . GLY A 1 306 ? 2.118 9.253 8.880 1.00 82.12 306 GLY A O 1
ATOM 2351 N N . SER A 1 307 ? 3.093 10.438 7.234 1.00 83.12 307 SER A N 1
ATOM 2352 C CA . SER A 1 307 ? 4.066 11.147 8.071 1.00 83.12 307 SER A CA 1
ATOM 2353 C C . SER A 1 307 ? 3.468 12.409 8.708 1.00 83.12 307 SER A C 1
ATOM 2355 O O . SER A 1 307 ? 2.546 13.034 8.176 1.00 83.12 307 SER A O 1
ATOM 2357 N N . GLY A 1 308 ? 4.017 12.810 9.853 1.00 82.31 308 GLY A N 1
ATOM 2358 C CA . GLY A 1 308 ? 3.687 14.046 10.562 1.00 82.31 308 GLY A CA 1
ATOM 2359 C C . GLY A 1 308 ? 4.429 15.289 10.054 1.00 82.31 308 GLY A C 1
ATOM 2360 O O . GLY A 1 308 ? 4.470 16.287 10.767 1.00 82.31 308 GLY A O 1
ATOM 2361 N N . ASP A 1 309 ? 4.994 15.261 8.840 1.00 84.94 309 ASP A N 1
ATOM 2362 C CA . ASP A 1 309 ? 5.883 16.314 8.308 1.00 84.94 309 ASP A CA 1
ATOM 2363 C C . ASP A 1 309 ? 5.262 17.713 8.371 1.00 84.94 309 ASP A C 1
ATOM 2365 O O . ASP A 1 309 ? 5.896 18.677 8.787 1.00 84.94 309 ASP A O 1
ATOM 2369 N N . ARG A 1 310 ? 3.983 17.826 7.988 1.00 84.56 310 ARG A N 1
ATOM 2370 C CA . ARG A 1 310 ? 3.249 19.104 7.985 1.00 84.56 310 ARG A CA 1
ATOM 2371 C C . ARG A 1 310 ? 3.042 19.681 9.385 1.00 84.56 310 ARG A C 1
ATOM 2373 O O . ARG A 1 310 ? 2.759 20.866 9.507 1.00 84.56 310 ARG A O 1
ATOM 2380 N N . LEU A 1 311 ? 3.135 18.840 10.411 1.00 84.62 311 LEU A N 1
ATOM 2381 C CA . LEU A 1 311 ? 3.023 19.224 11.815 1.00 84.62 311 LEU A CA 1
ATOM 2382 C C . LEU A 1 311 ? 4.397 19.489 12.444 1.00 84.62 311 LEU A C 1
ATOM 2384 O O . LEU A 1 311 ? 4.453 19.831 13.620 1.00 84.62 311 LEU A O 1
ATOM 2388 N N . GLY A 1 312 ? 5.492 19.293 11.697 1.00 86.31 312 GLY A N 1
ATOM 2389 C CA . GLY A 1 312 ? 6.847 19.334 12.244 1.00 86.31 312 GLY A CA 1
ATOM 2390 C C . GLY A 1 312 ? 7.094 18.252 13.298 1.00 86.31 312 GLY A C 1
ATOM 2391 O O . GLY A 1 312 ? 7.930 18.440 14.176 1.00 86.31 312 GLY A O 1
ATOM 2392 N N . LEU A 1 313 ? 6.340 17.145 13.255 1.00 88.81 313 LEU A N 1
ATOM 2393 C CA . LEU A 1 313 ? 6.468 16.076 14.238 1.00 88.81 313 LEU A CA 1
ATOM 2394 C C . LEU A 1 313 ? 7.708 15.236 13.922 1.00 88.81 313 LEU A C 1
ATOM 2396 O O . LEU A 1 313 ? 7.710 14.450 12.972 1.00 88.81 313 LEU A O 1
ATOM 2400 N N . VAL A 1 314 ? 8.738 15.402 14.743 1.00 92.00 314 VAL A N 1
ATOM 2401 C CA . VAL A 1 314 ? 10.026 14.721 14.614 1.00 92.00 314 VAL A CA 1
ATOM 2402 C C . VAL A 1 314 ? 10.412 14.030 15.914 1.00 92.00 314 VAL A C 1
ATOM 2404 O O . VAL A 1 314 ? 9.969 14.417 16.998 1.00 92.00 314 VAL A O 1
ATOM 2407 N N . ASP A 1 315 ? 11.238 13.002 15.799 1.00 86.62 315 ASP A N 1
ATOM 2408 C CA . ASP A 1 315 ? 11.910 12.379 16.926 1.00 86.62 315 ASP A CA 1
ATOM 2409 C C . ASP A 1 315 ? 12.960 13.358 17.489 1.00 86.62 315 ASP A C 1
ATOM 2411 O O . ASP A 1 315 ? 13.767 13.896 16.725 1.00 86.62 315 ASP A O 1
ATOM 2415 N N . PRO A 1 316 ? 12.970 13.625 18.805 1.00 85.62 316 PRO A N 1
ATOM 2416 C CA . PRO A 1 316 ? 13.872 14.609 19.399 1.00 85.62 316 PRO A CA 1
ATOM 2417 C C . PRO A 1 316 ? 15.349 14.184 19.391 1.00 85.62 316 PRO A C 1
ATOM 2419 O O . PRO A 1 316 ? 16.216 15.045 19.520 1.00 85.62 316 PRO A O 1
ATOM 2422 N N . TYR A 1 317 ? 15.647 12.889 19.262 1.00 86.88 317 TYR A N 1
ATOM 2423 C CA . TYR A 1 317 ? 17.009 12.356 19.261 1.00 86.88 317 TYR A CA 1
ATOM 2424 C C . TYR A 1 317 ? 17.570 12.233 17.849 1.00 86.88 317 TYR A C 1
ATOM 2426 O O . TYR A 1 317 ? 18.713 12.614 17.606 1.00 86.88 317 TYR A O 1
ATOM 2434 N N . THR A 1 318 ? 16.783 11.690 16.920 1.00 86.50 318 THR A N 1
ATOM 2435 C CA . THR A 1 318 ? 17.245 11.437 15.545 1.00 86.50 318 THR A CA 1
ATOM 2436 C C . THR A 1 318 ? 16.936 12.594 14.596 1.00 86.50 318 THR A C 1
ATOM 2438 O O . THR A 1 318 ? 17.578 12.721 13.556 1.00 86.50 318 THR A O 1
ATOM 2441 N N . GLY A 1 319 ? 15.960 13.445 14.931 1.00 85.94 319 GLY A N 1
ATOM 2442 C CA . GLY A 1 319 ? 15.439 14.482 14.039 1.00 85.94 319 GLY A CA 1
ATOM 2443 C C . GLY A 1 319 ? 14.589 13.934 12.886 1.00 85.94 319 GLY A C 1
ATOM 2444 O O . GLY A 1 319 ? 14.131 14.707 12.042 1.00 85.94 319 GLY A O 1
ATOM 2445 N N . GLU A 1 320 ? 14.362 12.619 12.828 1.00 86.69 320 GLU A N 1
ATOM 2446 C CA . GLU A 1 320 ? 13.560 11.990 11.782 1.00 86.69 320 GLU A CA 1
ATOM 2447 C C . GLU A 1 320 ? 12.070 12.281 11.972 1.00 86.69 320 GLU A C 1
ATOM 2449 O O . GLU A 1 320 ? 11.569 12.408 13.086 1.00 86.69 320 GLU A O 1
ATOM 2454 N N . CYS A 1 321 ? 11.326 12.382 10.872 1.00 87.31 321 CYS A N 1
ATOM 2455 C CA . CYS A 1 321 ? 9.890 12.640 10.933 1.00 87.31 321 CYS A CA 1
ATOM 2456 C C . CYS A 1 321 ? 9.129 11.416 11.454 1.00 87.31 321 CYS A C 1
ATOM 2458 O O . CYS A 1 321 ? 9.283 10.317 10.925 1.00 87.31 321 CYS A O 1
ATOM 2460 N N . LEU A 1 322 ? 8.237 11.619 12.423 1.00 90.44 322 LEU A N 1
ATOM 2461 C CA . LEU A 1 322 ? 7.434 10.543 13.002 1.00 90.44 322 LEU A CA 1
ATOM 2462 C C . LEU A 1 322 ? 6.088 10.375 12.275 1.00 90.44 322 LEU A C 1
ATOM 2464 O O . LEU A 1 322 ? 5.559 11.329 11.688 1.00 90.44 322 LEU A O 1
ATOM 2468 N N . PRO A 1 323 ? 5.467 9.183 12.345 1.00 90.94 323 PRO A N 1
ATOM 2469 C CA . PRO A 1 323 ? 4.082 8.978 11.932 1.00 90.94 323 PRO A CA 1
ATOM 2470 C C . PRO A 1 323 ? 3.113 9.957 12.597 1.00 90.94 323 PRO A C 1
ATOM 2472 O O . PRO A 1 323 ? 3.181 10.192 13.803 1.00 90.94 323 PRO A O 1
ATOM 2475 N N . ALA A 1 324 ? 2.118 10.442 11.850 1.00 88.75 324 ALA A N 1
ATOM 2476 C CA . ALA A 1 324 ? 1.092 11.334 12.406 1.00 88.75 324 ALA A CA 1
ATOM 2477 C C . ALA A 1 324 ? 0.317 10.696 13.579 1.00 88.75 324 ALA A C 1
ATOM 2479 O O . ALA A 1 324 ? -0.151 11.393 14.476 1.00 88.75 324 ALA A O 1
ATOM 2480 N N . ALA A 1 325 ? 0.221 9.363 13.605 1.00 89.69 325 ALA A N 1
ATOM 2481 C CA . ALA A 1 325 ? -0.414 8.612 14.683 1.00 89.69 325 ALA A CA 1
ATOM 2482 C C . ALA A 1 325 ? 0.301 8.753 16.042 1.00 89.69 325 ALA A C 1
ATOM 2484 O O . ALA A 1 325 ? -0.332 8.544 17.077 1.00 89.69 325 ALA A O 1
ATOM 2485 N N . MET A 1 326 ? 1.583 9.139 16.046 1.00 91.25 326 MET A N 1
ATOM 2486 C CA . MET A 1 326 ? 2.380 9.381 17.254 1.00 91.25 326 MET A CA 1
ATOM 2487 C C . MET A 1 326 ? 2.197 10.787 17.830 1.00 91.25 326 MET A C 1
ATOM 2489 O O . MET A 1 326 ? 2.713 11.057 18.911 1.00 91.25 326 MET A O 1
ATOM 2493 N N . LEU A 1 327 ? 1.468 11.679 17.147 1.00 90.31 327 LEU A N 1
ATOM 2494 C CA . LEU A 1 327 ? 1.250 13.040 17.630 1.00 90.31 327 LEU A CA 1
ATOM 2495 C C . LEU A 1 327 ? 0.648 13.002 19.049 1.00 90.31 327 LEU A C 1
ATOM 2497 O O . LEU A 1 327 ? -0.415 12.398 19.236 1.00 90.31 327 LEU A O 1
ATOM 2501 N N . PRO A 1 328 ? 1.293 13.628 20.049 1.00 89.00 328 PRO A N 1
ATOM 2502 C CA . PRO A 1 328 ? 0.757 13.670 21.395 1.00 89.00 328 PRO A CA 1
ATOM 2503 C C . PRO A 1 328 ? -0.416 14.645 21.454 1.00 89.00 328 PRO A C 1
ATOM 2505 O O . PRO A 1 328 ? -0.325 15.796 21.031 1.00 89.00 328 PRO A O 1
ATOM 2508 N N . PHE A 1 329 ? -1.525 14.210 22.035 1.00 85.00 329 PHE A N 1
ATOM 2509 C CA . PHE A 1 329 ? -2.646 15.072 22.355 1.00 85.00 329 PHE A CA 1
ATOM 2510 C C . PHE A 1 329 ? -3.242 14.666 23.707 1.00 85.00 329 PHE A C 1
ATOM 2512 O O . PHE A 1 329 ? -3.650 13.524 23.904 1.00 85.00 329 PHE A O 1
ATOM 2519 N N . CYS A 1 330 ? -3.299 15.613 24.650 1.00 86.88 330 CYS A N 1
ATOM 2520 C CA . CYS A 1 330 ? -3.644 15.360 26.059 1.00 86.88 330 CYS A CA 1
ATOM 2521 C C . CYS A 1 330 ? -2.775 14.261 26.714 1.00 86.88 330 CYS A C 1
ATOM 2523 O O . CYS A 1 330 ? -3.295 13.392 27.412 1.00 86.88 330 CYS A O 1
ATOM 2525 N N . GLY A 1 331 ? -1.464 14.270 26.446 1.00 88.88 331 GLY A N 1
ATOM 2526 C CA . GLY A 1 331 ? -0.501 13.330 27.039 1.00 88.88 331 GLY A CA 1
ATOM 2527 C C . GLY A 1 331 ? -0.502 11.914 26.452 1.00 88.88 331 GLY A C 1
ATOM 2528 O O . GLY A 1 331 ? 0.169 11.048 26.996 1.00 88.88 331 GLY A O 1
ATOM 2529 N N . ARG A 1 332 ? -1.244 11.665 25.367 1.00 91.00 332 ARG A N 1
ATOM 2530 C CA . ARG A 1 332 ? -1.370 10.349 24.716 1.00 91.00 332 ARG A CA 1
ATOM 2531 C C . ARG A 1 332 ? -1.209 10.470 23.212 1.00 91.00 332 ARG A C 1
ATOM 2533 O O . ARG A 1 332 ? -1.522 11.520 22.653 1.00 91.00 332 ARG A O 1
ATOM 2540 N N . THR A 1 333 ? -0.772 9.410 22.545 1.00 92.50 333 THR A N 1
ATOM 2541 C CA . THR A 1 333 ? -0.691 9.409 21.075 1.00 92.50 333 THR A CA 1
ATOM 2542 C C . THR A 1 333 ? -2.087 9.397 20.441 1.00 92.50 333 THR A C 1
ATOM 2544 O O . THR A 1 333 ? -3.063 8.958 21.058 1.00 92.50 333 THR A O 1
ATOM 2547 N N . LEU A 1 334 ? -2.214 9.856 19.192 1.00 91.75 334 LEU A N 1
ATOM 2548 C CA . LEU A 1 334 ? -3.488 9.759 18.470 1.00 91.75 334 LEU A CA 1
ATOM 2549 C C . LEU A 1 334 ? -3.928 8.303 18.258 1.00 91.75 334 LEU A C 1
ATOM 2551 O O . LEU A 1 334 ? -5.126 8.030 18.346 1.00 91.75 334 LEU A O 1
ATOM 2555 N N . LEU A 1 335 ? -2.986 7.373 18.037 1.00 93.25 335 LEU A N 1
ATOM 2556 C CA . LEU A 1 335 ? -3.296 5.940 17.973 1.00 93.25 335 LEU A CA 1
ATOM 2557 C C . LEU A 1 335 ? -3.890 5.441 19.292 1.00 93.25 335 LEU A C 1
ATOM 2559 O O . LEU A 1 335 ? -4.934 4.797 19.284 1.00 93.25 335 LEU A O 1
ATOM 2563 N N . GLU A 1 336 ? -3.274 5.777 20.426 1.00 93.62 336 GLU A N 1
ATOM 2564 C CA . GLU A 1 336 ? -3.818 5.409 21.736 1.00 93.62 336 GLU A CA 1
ATOM 2565 C C . GLU A 1 336 ? -5.231 5.981 21.930 1.00 93.62 336 GLU A C 1
ATOM 2567 O O . GLU A 1 336 ? -6.112 5.294 22.442 1.00 93.62 336 GLU A O 1
ATOM 2572 N N . GLY A 1 337 ? -5.480 7.209 21.465 1.00 92.00 337 GLY A N 1
ATOM 2573 C CA . GLY A 1 337 ? -6.813 7.812 21.462 1.00 92.00 337 GLY A CA 1
ATOM 2574 C C . GLY A 1 337 ? -7.862 6.974 20.720 1.00 92.00 337 GLY A C 1
ATOM 2575 O O . GLY A 1 337 ? -8.940 6.746 21.267 1.00 92.00 337 GLY A O 1
ATOM 2576 N N . LEU A 1 338 ? -7.540 6.477 19.520 1.00 91.50 338 LEU A N 1
ATOM 2577 C CA . LEU A 1 338 ? -8.425 5.596 18.742 1.00 91.50 338 LEU A CA 1
ATOM 2578 C C . LEU A 1 338 ? -8.703 4.276 19.465 1.00 91.50 338 LEU A C 1
ATOM 2580 O O . LEU A 1 338 ? -9.848 3.836 19.558 1.00 91.50 338 LEU A O 1
ATOM 2584 N N . ILE A 1 339 ? -7.660 3.656 20.014 1.00 94.88 339 ILE A N 1
ATOM 2585 C CA . ILE A 1 339 ? -7.801 2.369 20.696 1.00 94.88 339 ILE A CA 1
ATOM 2586 C C . ILE A 1 339 ? -8.629 2.506 21.976 1.00 94.88 339 ILE A C 1
ATOM 2588 O O . ILE A 1 339 ? -9.481 1.663 22.254 1.00 94.88 339 ILE A O 1
ATOM 2592 N N . ARG A 1 340 ? -8.447 3.595 22.725 1.00 93.81 340 ARG A N 1
ATOM 2593 C CA . ARG A 1 340 ? -9.248 3.883 23.921 1.00 93.81 340 ARG A CA 1
ATOM 2594 C C . ARG A 1 340 ? -10.710 4.161 23.604 1.00 93.81 340 ARG A C 1
ATOM 2596 O O . ARG A 1 340 ? -11.571 3.799 24.396 1.00 93.81 340 ARG A O 1
ATOM 2603 N N . ASP A 1 341 ? -10.986 4.791 22.470 1.00 92.25 341 ASP A N 1
ATOM 2604 C CA . ASP A 1 341 ? -12.348 5.021 21.991 1.00 92.25 341 ASP A CA 1
ATOM 2605 C C . ASP A 1 341 ? -13.065 3.700 21.656 1.00 92.25 341 ASP A C 1
ATOM 2607 O O . ASP A 1 341 ? -14.222 3.509 22.030 1.00 92.25 341 ASP A O 1
ATOM 2611 N N . ILE A 1 342 ? -12.371 2.732 21.042 1.00 94.19 342 ILE A N 1
ATOM 2612 C CA . ILE A 1 342 ? -12.895 1.360 20.910 1.00 94.19 342 ILE A CA 1
ATOM 2613 C C . ILE A 1 342 ? -13.131 0.731 22.290 1.00 94.19 342 ILE A C 1
ATOM 2615 O O . ILE A 1 342 ? -14.222 0.233 22.549 1.00 94.19 342 ILE A O 1
ATOM 2619 N N . GLN A 1 343 ? -12.145 0.784 23.192 1.00 95.38 343 GLN A N 1
ATOM 2620 C CA . GLN A 1 343 ? -12.262 0.189 24.532 1.00 95.38 343 GLN A CA 1
ATOM 2621 C C . GLN A 1 343 ? -13.425 0.779 25.338 1.00 95.38 343 GLN A C 1
ATOM 2623 O O . GLN A 1 343 ? -14.080 0.062 26.089 1.00 95.38 343 GLN A O 1
ATOM 2628 N N . ALA A 1 344 ? -13.706 2.074 25.181 1.00 95.19 344 ALA A N 1
ATOM 2629 C CA . ALA A 1 344 ? -14.850 2.719 25.812 1.00 95.19 344 ALA A CA 1
ATOM 2630 C C . ALA A 1 344 ? -16.181 2.162 25.282 1.00 95.19 344 ALA A C 1
ATOM 2632 O O . ALA A 1 344 ? -17.076 1.877 26.078 1.00 95.19 344 ALA A O 1
ATOM 2633 N N . ARG A 1 345 ? -16.298 1.946 23.963 1.00 94.62 345 ARG A N 1
ATOM 2634 C CA . ARG A 1 345 ? -17.479 1.319 23.343 1.00 94.62 345 ARG A CA 1
ATOM 2635 C C . ARG A 1 345 ? -17.652 -0.137 23.775 1.00 94.62 345 ARG A C 1
ATOM 2637 O O . ARG A 1 345 ? -18.755 -0.529 24.138 1.00 94.62 345 ARG A O 1
ATOM 2644 N N . GLU A 1 346 ? -16.575 -0.915 23.818 1.00 96.19 346 GLU A N 1
ATOM 2645 C CA . GLU A 1 346 ? -16.596 -2.302 24.312 1.00 96.19 346 GLU A CA 1
ATOM 2646 C C . GLU A 1 346 ? -16.984 -2.384 25.790 1.00 96.19 346 GLU A C 1
ATOM 2648 O O . GLU A 1 346 ? -17.759 -3.250 26.197 1.00 96.19 346 GLU A O 1
ATOM 2653 N N . PHE A 1 347 ? -16.473 -1.461 26.608 1.00 96.56 347 PHE A N 1
ATOM 2654 C CA . PHE A 1 347 ? -16.845 -1.370 28.014 1.00 96.56 347 PHE A CA 1
ATOM 2655 C C . PHE A 1 347 ? -18.324 -1.020 28.177 1.00 96.56 347 PHE A C 1
ATOM 2657 O O . PHE A 1 347 ? -19.009 -1.637 28.992 1.00 96.56 347 PHE A O 1
ATOM 2664 N N . LEU A 1 348 ? -18.833 -0.068 27.391 1.00 95.62 348 LEU A N 1
ATOM 2665 C CA . LEU A 1 348 ? -20.253 0.269 27.381 1.00 95.62 348 LEU A CA 1
ATOM 2666 C C . LEU A 1 348 ? -21.106 -0.934 26.954 1.00 95.62 348 LEU A C 1
ATOM 2668 O O . LEU A 1 348 ? -22.098 -1.231 27.613 1.00 95.62 348 LEU A O 1
ATOM 2672 N N . TYR A 1 349 ? -20.681 -1.675 25.927 1.00 96.56 349 TYR A N 1
ATOM 2673 C CA . TYR A 1 349 ? -21.350 -2.897 25.473 1.00 96.56 349 TYR A CA 1
ATOM 2674 C C . TYR A 1 349 ? -21.445 -3.924 26.603 1.00 96.56 349 TYR A C 1
ATOM 2676 O O . TYR A 1 349 ? -22.526 -4.434 26.893 1.00 96.56 349 TYR A O 1
ATOM 2684 N N . TYR A 1 350 ? -20.338 -4.162 27.311 1.00 97.00 350 TYR A N 1
ATOM 2685 C CA . TYR A 1 350 ? -20.317 -5.040 28.479 1.00 97.00 350 TYR A CA 1
ATOM 2686 C C . TYR A 1 350 ? -21.265 -4.565 29.587 1.00 97.00 350 TYR A C 1
ATOM 2688 O O . TYR A 1 350 ? -21.938 -5.382 30.211 1.00 97.00 350 TYR A O 1
ATOM 2696 N N . LYS A 1 351 ? -21.355 -3.253 29.835 1.00 96.94 351 LYS A N 1
ATOM 2697 C CA . LYS A 1 351 ? -22.266 -2.706 30.852 1.00 96.94 351 LYS A CA 1
ATOM 2698 C C . LYS A 1 351 ? -23.740 -2.877 30.500 1.00 96.94 351 LYS A C 1
ATOM 2700 O O . LYS A 1 351 ? -24.532 -3.064 31.417 1.00 96.94 351 LYS A O 1
ATOM 2705 N N . VAL A 1 352 ? -24.091 -2.822 29.218 1.00 95.25 352 VAL A N 1
ATOM 2706 C CA . VAL A 1 352 ? -25.479 -2.960 28.752 1.00 95.25 352 VAL A CA 1
ATOM 2707 C C . VAL A 1 352 ? -25.886 -4.430 28.609 1.00 95.25 352 VAL A C 1
ATOM 2709 O O . VAL A 1 352 ? -26.963 -4.805 29.059 1.00 95.25 352 VAL A O 1
ATOM 2712 N N . TYR A 1 353 ? -25.024 -5.275 28.036 1.00 95.88 353 TYR A N 1
ATOM 2713 C CA . TYR A 1 353 ? -25.367 -6.656 27.663 1.00 95.88 353 TYR A CA 1
ATOM 2714 C C . TYR A 1 353 ? -24.749 -7.739 28.555 1.00 95.88 353 TYR A C 1
ATOM 2716 O O . TYR A 1 353 ? -25.068 -8.914 28.397 1.00 95.88 353 TYR A O 1
ATOM 2724 N N . GLY A 1 354 ? -23.829 -7.389 29.458 1.00 95.94 354 GLY A N 1
ATOM 2725 C CA . GLY A 1 354 ? -23.141 -8.342 30.340 1.00 95.94 354 GLY A CA 1
ATOM 2726 C C . GLY A 1 354 ? -22.080 -9.216 29.657 1.00 95.94 354 GLY A C 1
ATOM 2727 O O . GLY A 1 354 ? -21.396 -9.980 30.333 1.00 95.94 354 GLY A O 1
ATOM 2728 N N . ASN A 1 355 ? -21.896 -9.085 28.340 1.00 93.50 355 ASN A N 1
ATOM 2729 C CA . ASN A 1 355 ? -20.956 -9.879 27.550 1.00 93.50 355 ASN A CA 1
ATOM 2730 C C . ASN A 1 355 ? -19.746 -9.040 27.135 1.00 93.50 355 ASN A C 1
ATOM 2732 O O . ASN A 1 355 ? -19.892 -7.901 26.698 1.00 93.50 355 ASN A O 1
ATOM 2736 N N . GLN A 1 356 ? -18.540 -9.597 27.244 1.00 92.00 356 GLN A N 1
ATOM 2737 C CA . GLN A 1 356 ? -17.337 -8.934 26.741 1.00 92.00 356 GLN A CA 1
ATOM 2738 C C . GLN A 1 356 ? -17.199 -9.153 25.233 1.00 92.00 356 GLN A C 1
ATOM 2740 O O . GLN A 1 356 ? -17.381 -10.264 24.739 1.00 92.00 356 GLN A O 1
ATOM 2745 N N . CYS A 1 357 ? -16.829 -8.101 24.507 1.00 92.75 357 CYS A N 1
ATOM 2746 C CA . CYS A 1 357 ? -16.428 -8.190 23.110 1.00 92.75 357 CYS A CA 1
ATOM 2747 C C . CYS A 1 357 ? -15.081 -7.486 22.919 1.00 92.75 357 CYS A C 1
ATOM 2749 O O . CYS A 1 357 ? -14.807 -6.472 23.558 1.00 92.75 357 CYS A O 1
ATOM 2751 N N . ILE A 1 358 ? -14.232 -8.053 22.061 1.00 95.19 358 ILE A N 1
ATOM 2752 C CA . ILE A 1 358 ? -12.987 -7.417 21.624 1.00 95.19 358 ILE A CA 1
ATOM 2753 C C . ILE A 1 358 ? -13.090 -7.208 20.118 1.00 95.19 358 ILE A C 1
ATOM 2755 O O . ILE A 1 358 ? -13.164 -8.175 19.353 1.00 95.19 358 ILE A O 1
ATOM 2759 N N . THR A 1 359 ? -13.114 -5.951 19.703 1.00 96.81 359 THR A N 1
ATOM 2760 C CA . THR A 1 359 ? -13.142 -5.508 18.313 1.00 96.81 359 THR A CA 1
ATOM 2761 C C . THR A 1 359 ? -11.741 -5.656 17.698 1.00 96.81 359 THR A C 1
ATOM 2763 O O . THR A 1 359 ? -10.779 -5.048 18.182 1.00 96.81 359 THR A O 1
ATOM 2766 N N . PRO A 1 360 ? -11.571 -6.472 16.646 1.00 97.31 360 PRO A N 1
ATOM 2767 C CA . PRO A 1 360 ? -10.290 -6.624 15.966 1.00 97.31 360 PRO A CA 1
ATOM 2768 C C . PRO A 1 360 ? -9.907 -5.343 15.213 1.00 97.31 360 PRO A C 1
ATOM 2770 O O . PRO A 1 360 ? -10.769 -4.668 14.650 1.00 97.31 360 PRO A O 1
ATOM 2773 N N . VAL A 1 361 ? -8.611 -5.024 15.180 1.00 97.56 361 VAL A N 1
ATOM 2774 C CA . VAL A 1 361 ? -8.088 -3.788 14.579 1.00 97.56 361 VAL A CA 1
ATOM 2775 C C . VAL A 1 361 ? -7.051 -4.106 13.503 1.00 97.56 361 VAL A C 1
ATOM 2777 O O . VAL A 1 361 ? -6.014 -4.708 13.772 1.00 97.56 361 VAL A O 1
ATOM 2780 N N . ALA A 1 362 ? -7.298 -3.656 12.281 1.00 97.44 362 ALA A N 1
ATOM 2781 C CA . ALA A 1 362 ? -6.355 -3.730 11.179 1.00 97.44 362 ALA A CA 1
ATOM 2782 C C . ALA A 1 362 ? -5.726 -2.349 10.938 1.00 97.44 362 ALA A C 1
ATOM 2784 O O . ALA A 1 362 ? -6.423 -1.341 10.883 1.00 97.44 362 ALA A O 1
ATOM 2785 N N . ILE A 1 363 ? -4.406 -2.271 10.798 1.00 96.31 363 ILE A N 1
ATOM 2786 C CA . ILE A 1 363 ? -3.680 -1.006 10.644 1.00 96.31 363 ILE A CA 1
ATOM 2787 C C . ILE A 1 363 ? -2.860 -1.057 9.357 1.00 96.31 363 ILE A C 1
ATOM 2789 O O . ILE A 1 363 ? -1.945 -1.867 9.226 1.00 96.31 363 ILE A O 1
ATOM 2793 N N . MET A 1 364 ? -3.162 -0.157 8.424 1.00 95.31 364 MET A N 1
ATOM 2794 C CA . MET A 1 364 ? -2.361 0.022 7.218 1.00 95.31 364 MET A CA 1
ATOM 2795 C C . MET A 1 364 ? -1.215 0.998 7.493 1.00 95.31 364 MET A C 1
ATOM 2797 O O . MET A 1 364 ? -1.457 2.125 7.927 1.00 95.31 364 MET A O 1
ATOM 2801 N N . THR A 1 365 ? 0.020 0.601 7.205 1.00 94.94 365 THR A N 1
ATOM 2802 C CA . THR A 1 365 ? 1.238 1.408 7.425 1.00 94.94 365 THR A CA 1
ATOM 2803 C C . THR A 1 365 ? 2.019 1.621 6.125 1.00 94.94 365 THR A C 1
ATOM 2805 O O . THR A 1 365 ? 1.557 1.247 5.050 1.00 94.94 365 THR A O 1
ATOM 2808 N N . SER A 1 366 ? 3.206 2.224 6.215 1.00 91.62 366 SER A N 1
ATOM 2809 C CA . SER A 1 366 ? 4.121 2.488 5.098 1.00 91.62 366 SER A CA 1
ATOM 2810 C C . SER A 1 366 ? 5.576 2.257 5.520 1.00 91.62 366 SER A C 1
ATOM 2812 O O . SER A 1 366 ? 5.912 2.591 6.650 1.00 91.62 366 SER A O 1
ATOM 2814 N N . SER A 1 367 ? 6.467 1.808 4.637 1.00 88.00 367 SER A N 1
ATOM 2815 C CA . SER A 1 367 ? 7.931 1.837 4.884 1.00 88.00 367 SER A CA 1
ATOM 2816 C C . SER A 1 367 ? 8.515 3.241 4.777 1.00 88.00 367 SER A C 1
ATOM 2818 O O . SER A 1 367 ? 9.587 3.528 5.309 1.00 88.00 367 SER A O 1
ATOM 2820 N N . ALA A 1 368 ? 7.815 4.149 4.088 1.00 86.44 368 ALA A N 1
ATOM 2821 C CA . ALA A 1 368 ? 8.263 5.528 3.944 1.00 86.44 368 ALA A CA 1
ATOM 2822 C C . ALA A 1 368 ? 8.542 6.149 5.320 1.00 86.44 368 ALA A C 1
ATOM 2824 O O . ALA A 1 368 ? 7.643 6.228 6.161 1.00 86.44 368 ALA A O 1
ATOM 2825 N N . LYS A 1 369 ? 9.780 6.618 5.511 1.00 85.81 369 LYS A N 1
ATOM 2826 C CA . LYS A 1 369 ? 10.244 7.253 6.752 1.00 85.81 369 LYS A CA 1
ATOM 2827 C C . LYS A 1 369 ? 10.035 6.371 7.995 1.00 85.81 369 LYS A C 1
ATOM 2829 O O . LYS A 1 369 ? 9.581 6.870 9.019 1.00 85.81 369 LYS A O 1
ATOM 2834 N N . ASN A 1 370 ? 10.327 5.069 7.891 1.00 88.00 370 ASN A N 1
ATOM 2835 C CA . ASN A 1 370 ? 10.303 4.123 9.021 1.00 88.00 370 ASN A CA 1
ATOM 2836 C C . ASN A 1 370 ? 8.922 4.014 9.706 1.00 88.00 370 ASN A C 1
ATOM 2838 O O . ASN A 1 370 ? 8.816 3.738 10.902 1.00 88.00 370 ASN A O 1
ATOM 2842 N N . ASN A 1 371 ? 7.841 4.316 8.971 1.00 92.56 371 ASN A N 1
ATOM 2843 C CA . ASN A 1 371 ? 6.510 4.448 9.557 1.00 92.56 371 ASN A CA 1
ATOM 2844 C C . ASN A 1 371 ? 5.994 3.115 10.121 1.00 92.56 371 ASN A C 1
ATOM 2846 O O . ASN A 1 371 ? 5.493 3.111 11.245 1.00 92.56 371 ASN A O 1
ATOM 2850 N N . HIS A 1 372 ? 6.150 2.003 9.400 1.00 94.62 372 HIS A N 1
ATOM 2851 C CA . HIS A 1 372 ? 5.730 0.679 9.859 1.00 94.62 372 HIS A CA 1
ATOM 2852 C C . HIS A 1 372 ? 6.401 0.305 11.185 1.00 94.62 372 HIS A C 1
ATOM 2854 O O . HIS A 1 372 ? 5.717 -0.025 12.156 1.00 94.62 372 HIS A O 1
ATOM 2860 N N . GLU A 1 373 ? 7.719 0.445 11.264 1.00 94.50 373 GLU A N 1
ATOM 2861 C CA . GLU A 1 373 ? 8.518 0.120 12.440 1.00 94.50 373 GLU A CA 1
ATOM 2862 C C . GLU A 1 373 ? 8.160 1.015 13.628 1.00 94.50 373 GLU A C 1
ATOM 2864 O O . GLU A 1 373 ? 8.030 0.530 14.752 1.00 94.50 373 GLU A O 1
ATOM 2869 N N . CYS A 1 374 ? 7.959 2.316 13.406 1.00 93.94 374 CYS A N 1
ATOM 2870 C CA . CYS A 1 374 ? 7.522 3.237 14.454 1.00 93.94 374 CYS A CA 1
ATOM 2871 C C . CYS A 1 374 ? 6.150 2.849 15.027 1.00 93.94 374 CYS A C 1
ATOM 2873 O O . CYS A 1 374 ? 5.977 2.849 16.247 1.00 93.94 374 CYS A O 1
ATOM 2875 N N . ILE A 1 375 ? 5.182 2.484 14.179 1.00 95.25 375 ILE A N 1
ATOM 2876 C CA . ILE A 1 375 ? 3.852 2.050 14.634 1.00 95.25 375 ILE A CA 1
ATOM 2877 C C . ILE A 1 375 ? 3.923 0.696 15.351 1.00 95.25 375 ILE A C 1
ATOM 2879 O O . ILE A 1 375 ? 3.319 0.547 16.414 1.00 95.25 375 ILE A O 1
ATOM 2883 N N . MET A 1 376 ? 4.693 -0.263 14.830 1.00 96.31 376 MET A N 1
ATOM 2884 C CA . MET A 1 376 ? 4.936 -1.554 15.486 1.00 96.31 376 MET A CA 1
ATOM 2885 C C . MET A 1 376 ? 5.524 -1.369 16.888 1.00 96.31 376 MET A C 1
ATOM 2887 O O . MET A 1 376 ? 4.951 -1.861 17.862 1.00 96.31 376 MET A O 1
ATOM 2891 N N . ARG A 1 377 ? 6.598 -0.578 17.017 1.00 95.50 377 ARG A N 1
ATOM 2892 C CA . ARG A 1 377 ? 7.222 -0.268 18.316 1.00 95.50 377 ARG A CA 1
ATOM 2893 C C . ARG A 1 377 ? 6.257 0.446 19.260 1.00 95.50 377 ARG A C 1
ATOM 2895 O O . ARG A 1 377 ? 6.269 0.190 20.464 1.00 95.50 377 ARG A O 1
ATOM 2902 N N . LEU A 1 378 ? 5.400 1.330 18.743 1.00 94.44 378 LEU A N 1
ATOM 2903 C CA . LEU A 1 378 ? 4.377 1.993 19.553 1.00 94.44 378 LEU A CA 1
ATOM 2904 C C . LEU A 1 378 ? 3.380 0.973 20.126 1.00 94.44 378 LEU A C 1
ATOM 2906 O O . LEU A 1 378 ? 3.105 0.998 21.325 1.00 94.44 378 LEU A O 1
ATOM 2910 N N . CYS A 1 379 ? 2.878 0.052 19.301 1.00 96.69 379 CYS A N 1
ATOM 2911 C CA . CYS A 1 379 ? 1.997 -1.027 19.749 1.00 96.69 379 CYS A CA 1
ATOM 2912 C C . CYS A 1 379 ? 2.677 -1.937 20.785 1.00 96.69 379 CYS A C 1
ATOM 2914 O O . CYS A 1 379 ? 2.072 -2.246 21.812 1.00 96.69 379 CYS A O 1
ATOM 2916 N N . GLU A 1 380 ? 3.925 -2.341 20.551 1.00 96.81 380 GLU A N 1
ATOM 2917 C CA . GLU A 1 380 ? 4.684 -3.221 21.449 1.00 96.81 380 GLU A CA 1
ATOM 2918 C C . GLU A 1 380 ? 4.998 -2.559 22.793 1.00 96.81 380 GLU A C 1
ATOM 2920 O O . GLU A 1 380 ? 4.733 -3.150 23.840 1.00 96.81 380 GLU A O 1
ATOM 2925 N N . SER A 1 381 ? 5.477 -1.311 22.782 1.00 95.44 381 SER A N 1
ATOM 2926 C CA . SER A 1 381 ? 5.779 -0.546 24.005 1.00 95.44 381 SER A CA 1
ATOM 2927 C C . SER A 1 381 ? 4.551 -0.327 24.891 1.00 95.44 381 SER A C 1
ATOM 2929 O O . SER A 1 381 ? 4.676 -0.250 26.110 1.00 95.44 381 SER A O 1
ATOM 2931 N N . HIS A 1 382 ? 3.355 -0.299 24.298 1.00 95.12 382 HIS A N 1
ATOM 2932 C CA . HIS A 1 382 ? 2.086 -0.206 25.020 1.00 95.12 382 HIS A CA 1
ATOM 2933 C C . HIS A 1 382 ? 1.444 -1.578 25.279 1.00 95.12 382 HIS A C 1
ATOM 2935 O O . HIS A 1 382 ? 0.262 -1.641 25.618 1.00 95.12 382 HIS A O 1
ATOM 2941 N N . SER A 1 383 ? 2.181 -2.685 25.110 1.00 96.62 383 SER A N 1
ATOM 2942 C CA . SER A 1 383 ? 1.680 -4.059 25.294 1.00 96.62 383 SER A CA 1
ATOM 2943 C C . SER A 1 383 ? 0.372 -4.317 24.534 1.00 96.62 383 SER A C 1
ATOM 2945 O O . SER A 1 383 ? -0.593 -4.868 25.070 1.00 96.62 383 SER A O 1
ATOM 2947 N N . TRP A 1 384 ? 0.309 -3.853 23.282 1.00 97.06 384 TRP A N 1
ATOM 2948 C CA . TRP A 1 384 ? -0.880 -3.909 22.424 1.00 97.06 384 TRP A CA 1
ATOM 2949 C C . TRP A 1 384 ? -2.120 -3.293 23.087 1.00 97.06 384 TRP A C 1
ATOM 2951 O O . TRP A 1 384 ? -3.239 -3.790 22.940 1.00 97.06 384 TRP A O 1
ATOM 2961 N N . PHE A 1 385 ? -1.902 -2.223 23.858 1.00 96.25 385 PHE A N 1
ATOM 2962 C CA . PHE A 1 385 ? -2.909 -1.470 24.609 1.00 96.25 385 PHE A CA 1
ATOM 2963 C C . PHE A 1 385 ? -3.766 -2.348 25.540 1.00 96.25 385 PHE A C 1
ATOM 2965 O O . PHE A 1 385 ? -4.932 -2.041 25.795 1.00 96.25 385 PHE A O 1
ATOM 2972 N N . GLY A 1 386 ? -3.210 -3.470 26.013 1.00 94.81 386 GLY A N 1
ATOM 2973 C CA . GLY A 1 386 ? -3.909 -4.441 26.861 1.00 94.81 386 GLY A CA 1
ATOM 2974 C C . GLY A 1 386 ? -4.934 -5.315 26.130 1.00 94.81 386 GLY A C 1
ATOM 2975 O O . GLY A 1 386 ? -5.714 -6.004 26.779 1.00 94.81 386 GLY A O 1
ATOM 2976 N N . ARG A 1 387 ? -4.958 -5.302 24.790 1.00 94.19 387 ARG A N 1
ATOM 2977 C CA . ARG A 1 387 ? -5.915 -6.070 23.967 1.00 94.19 387 ARG A CA 1
ATOM 2978 C C . ARG A 1 387 ? -5.313 -7.355 23.395 1.00 94.19 387 ARG A C 1
ATOM 2980 O O . ARG A 1 387 ? -6.041 -8.171 22.844 1.00 94.19 387 ARG A O 1
ATOM 2987 N N . GLY A 1 388 ? -3.996 -7.533 23.506 1.00 94.25 388 GLY A N 1
ATOM 2988 C CA . GLY A 1 388 ? -3.262 -8.683 22.974 1.00 94.25 388 GLY A CA 1
ATOM 2989 C C . GLY A 1 388 ? -2.931 -8.579 21.479 1.00 94.25 388 GLY A C 1
ATOM 2990 O O . GLY A 1 388 ? -3.710 -8.077 20.670 1.00 94.25 388 GLY A O 1
ATOM 2991 N N . ARG A 1 389 ? -1.757 -9.101 21.100 1.00 96.31 389 ARG A N 1
ATOM 2992 C CA . ARG A 1 389 ? -1.211 -9.066 19.728 1.00 96.31 389 ARG A CA 1
ATOM 2993 C C . ARG A 1 389 ? -2.142 -9.666 18.674 1.00 96.31 389 ARG A C 1
ATOM 2995 O O . ARG A 1 389 ? -2.155 -9.194 17.540 1.00 96.31 389 ARG A O 1
ATOM 3002 N N . SER A 1 390 ? -2.881 -10.717 19.025 1.00 96.25 390 SER A N 1
ATOM 3003 C CA . SER A 1 390 ? -3.739 -11.486 18.111 1.00 96.25 390 SER A CA 1
ATOM 3004 C C . SER A 1 390 ? -4.981 -10.728 17.628 1.00 96.25 390 SER A C 1
ATOM 3006 O O . SER A 1 390 ? -5.608 -11.148 16.649 1.00 96.25 390 SER A O 1
ATOM 3008 N N . ASN A 1 391 ? -5.319 -9.618 18.290 1.00 96.56 391 ASN A N 1
ATOM 3009 C CA . ASN A 1 391 ? -6.424 -8.729 17.928 1.00 96.56 391 ASN A CA 1
ATOM 3010 C C . ASN A 1 391 ? -5.995 -7.583 17.008 1.00 96.56 391 ASN A C 1
ATOM 3012 O O . ASN A 1 391 ? -6.818 -6.734 16.669 1.00 96.56 391 ASN A O 1
ATOM 3016 N N . PHE A 1 392 ? -4.731 -7.580 16.584 1.00 97.69 392 PHE A N 1
ATOM 3017 C CA . PHE A 1 392 ? -4.198 -6.622 15.635 1.00 97.69 392 PHE A CA 1
ATOM 3018 C C . PHE A 1 392 ? -3.593 -7.306 14.415 1.00 97.69 392 PHE A C 1
ATOM 3020 O O . PHE A 1 392 ? -2.913 -8.330 14.525 1.00 97.69 392 PHE A O 1
ATOM 3027 N N . ILE A 1 393 ? -3.752 -6.678 13.257 1.00 96.88 393 ILE A N 1
ATOM 3028 C CA . ILE A 1 393 ? -2.978 -6.994 12.059 1.00 96.88 393 ILE A CA 1
ATOM 3029 C C . ILE A 1 393 ? -2.435 -5.698 11.466 1.00 96.88 393 ILE A C 1
ATOM 3031 O O . ILE A 1 393 ? -3.182 -4.748 11.251 1.00 96.88 393 ILE A O 1
ATOM 3035 N N . LEU A 1 394 ? -1.124 -5.643 11.242 1.00 96.75 394 LEU A N 1
ATOM 3036 C CA . LEU A 1 394 ? -0.499 -4.549 10.510 1.00 96.75 394 LEU A CA 1
ATOM 3037 C C . LEU A 1 394 ? -0.201 -5.037 9.103 1.00 96.75 394 LEU A C 1
ATOM 3039 O O . LEU A 1 394 ? 0.278 -6.157 8.925 1.00 96.75 394 LEU A O 1
ATOM 3043 N N . PHE A 1 395 ? -0.493 -4.200 8.120 1.00 94.94 395 PHE A N 1
ATOM 3044 C CA . PHE A 1 395 ? -0.266 -4.515 6.721 1.00 94.94 395 PHE A CA 1
ATOM 3045 C C . PHE A 1 395 ? 0.288 -3.286 6.003 1.00 94.94 395 PHE A C 1
ATOM 3047 O O . PHE A 1 395 ? -0.265 -2.190 6.064 1.00 94.94 395 PHE A O 1
ATOM 3054 N N . GLU A 1 396 ? 1.442 -3.456 5.373 1.00 93.19 396 GLU A N 1
ATOM 3055 C CA . GLU A 1 396 ? 2.221 -2.348 4.836 1.00 93.19 396 GLU A CA 1
ATOM 3056 C C . GLU A 1 396 ? 1.912 -2.111 3.358 1.00 93.19 396 GLU A C 1
ATOM 3058 O O . GLU A 1 396 ? 1.848 -3.060 2.573 1.00 93.19 396 GLU A O 1
ATOM 3063 N N . GLN A 1 397 ? 1.706 -0.845 2.985 1.00 91.38 397 GLN A N 1
ATOM 3064 C CA . GLN A 1 397 ? 1.537 -0.454 1.588 1.00 91.38 397 GLN A CA 1
ATOM 3065 C C . GLN A 1 397 ? 2.892 -0.387 0.864 1.00 91.38 397 GLN A C 1
ATOM 3067 O O . GLN A 1 397 ? 3.864 0.093 1.456 1.00 91.38 397 GLN A O 1
ATOM 3072 N N . PRO A 1 398 ? 2.956 -0.781 -0.419 1.00 88.94 398 PRO A N 1
ATOM 3073 C CA . PRO A 1 398 ? 4.180 -0.666 -1.199 1.00 88.94 398 PRO A CA 1
ATOM 3074 C C . PRO A 1 398 ? 4.509 0.797 -1.513 1.00 88.94 398 PRO A C 1
ATOM 3076 O O . PRO A 1 398 ? 3.628 1.668 -1.592 1.00 88.94 398 PRO A O 1
ATOM 3079 N N . LEU A 1 399 ? 5.794 1.061 -1.739 1.00 91.62 399 LEU A N 1
ATOM 3080 C CA . LEU A 1 399 ? 6.252 2.323 -2.310 1.00 91.62 399 LEU A CA 1
ATOM 3081 C C . LEU A 1 399 ? 6.253 2.227 -3.835 1.00 91.62 399 LEU A C 1
ATOM 3083 O O . LEU A 1 399 ? 6.560 1.184 -4.406 1.00 91.62 399 LEU A O 1
ATOM 3087 N N . VAL A 1 400 ? 5.926 3.335 -4.492 1.00 92.38 400 VAL A N 1
ATOM 3088 C CA . VAL A 1 400 ? 5.907 3.443 -5.950 1.00 92.38 400 VAL A CA 1
ATOM 3089 C C . VAL A 1 400 ? 6.846 4.548 -6.433 1.00 92.38 400 VAL A C 1
ATOM 3091 O O . VAL A 1 400 ? 7.020 5.545 -5.723 1.00 92.38 400 VAL A O 1
ATOM 3094 N N . PRO A 1 401 ? 7.449 4.423 -7.626 1.00 93.88 401 PRO A N 1
ATOM 3095 C CA . PRO A 1 401 ? 8.371 5.422 -8.149 1.00 93.88 401 PRO A CA 1
ATOM 3096 C C . PRO A 1 401 ? 7.666 6.754 -8.404 1.00 93.88 401 PRO A C 1
ATOM 3098 O O . PRO A 1 401 ? 6.583 6.808 -8.992 1.00 93.88 401 PRO A O 1
ATOM 3101 N N . ALA A 1 402 ? 8.299 7.845 -7.984 1.00 94.38 402 ALA A N 1
ATOM 3102 C CA . ALA A 1 402 ? 7.904 9.187 -8.368 1.00 94.38 402 ALA A CA 1
ATOM 3103 C C . ALA A 1 402 ? 8.280 9.428 -9.834 1.00 94.38 402 ALA A C 1
ATOM 3105 O O . ALA A 1 402 ? 9.361 9.044 -10.273 1.00 94.38 402 ALA A O 1
ATOM 3106 N N . ILE A 1 403 ? 7.397 10.085 -10.578 1.00 93.38 403 ILE A N 1
ATOM 3107 C CA . ILE A 1 403 ? 7.522 10.244 -12.029 1.00 93.38 403 ILE A CA 1
ATOM 3108 C C . ILE A 1 403 ? 7.695 11.721 -12.387 1.00 93.38 403 ILE A C 1
ATOM 3110 O O . ILE A 1 403 ? 7.064 12.599 -11.792 1.00 93.38 403 ILE A O 1
ATOM 3114 N N . ASN A 1 404 ? 8.542 11.998 -13.375 1.00 92.12 404 ASN A N 1
ATOM 3115 C CA . ASN A 1 404 ? 8.640 13.299 -14.014 1.00 92.12 404 ASN A CA 1
ATOM 3116 C C . ASN A 1 404 ? 7.444 13.507 -14.956 1.00 92.12 404 ASN A C 1
ATOM 3118 O O . ASN A 1 404 ? 7.212 12.747 -15.892 1.00 92.12 404 ASN A O 1
ATOM 3122 N N . ALA A 1 405 ? 6.687 14.576 -14.713 1.00 88.38 405 ALA A N 1
ATOM 3123 C CA . ALA A 1 405 ? 5.469 14.870 -15.458 1.00 88.38 405 ALA A CA 1
ATOM 3124 C C . ALA A 1 405 ? 5.702 15.237 -16.935 1.00 88.38 405 ALA A C 1
ATOM 3126 O O . ALA A 1 405 ? 4.743 15.262 -17.698 1.00 88.38 405 ALA A O 1
ATOM 3127 N N . LYS A 1 406 ? 6.939 15.569 -17.332 1.00 87.38 406 LYS A N 1
ATOM 3128 C CA . LYS A 1 406 ? 7.256 15.965 -18.713 1.00 87.38 406 LYS A CA 1
ATOM 3129 C C . LYS A 1 406 ? 7.439 14.776 -19.651 1.00 87.38 406 LYS A C 1
ATOM 3131 O O . LYS A 1 406 ? 7.056 14.867 -20.806 1.00 87.38 406 LYS A O 1
ATOM 3136 N N . ASP A 1 407 ? 8.048 13.699 -19.168 1.00 87.25 407 ASP A N 1
ATOM 3137 C CA . ASP A 1 407 ? 8.543 12.594 -20.000 1.00 87.25 407 ASP A CA 1
ATOM 3138 C C . ASP A 1 407 ? 8.086 11.209 -19.508 1.00 87.25 407 ASP A C 1
ATOM 3140 O O . ASP A 1 407 ? 8.333 10.206 -20.174 1.00 87.25 407 ASP A O 1
ATOM 3144 N N . GLY A 1 408 ? 7.414 11.126 -18.354 1.00 91.19 408 GLY A N 1
ATOM 3145 C CA . GLY A 1 408 ? 6.972 9.857 -17.778 1.00 91.19 408 GLY A CA 1
ATOM 3146 C C . GLY A 1 408 ? 8.112 8.991 -17.228 1.00 91.19 408 GLY A C 1
ATOM 3147 O O . GLY A 1 408 ? 7.890 7.812 -16.935 1.00 91.19 408 GLY A O 1
ATOM 3148 N N . LYS A 1 409 ? 9.323 9.546 -17.082 1.00 93.62 409 LYS A N 1
ATOM 3149 C CA . LYS A 1 409 ? 10.495 8.850 -16.535 1.00 93.62 409 LYS A CA 1
ATOM 3150 C C . LYS A 1 409 ? 10.478 8.867 -15.007 1.00 93.62 409 LYS A C 1
ATOM 3152 O O . LYS A 1 409 ? 10.067 9.844 -14.378 1.00 93.62 409 LYS A O 1
ATOM 3157 N N . TRP A 1 410 ? 10.937 7.786 -14.390 1.00 95.00 410 TRP A N 1
ATOM 3158 C CA . TRP A 1 410 ? 11.061 7.679 -12.939 1.00 95.00 410 TRP A CA 1
ATOM 3159 C C . TRP A 1 410 ? 12.179 8.591 -12.434 1.00 95.00 410 TRP A C 1
ATOM 3161 O O . TRP A 1 410 ? 13.243 8.688 -13.040 1.00 95.00 410 TRP A O 1
ATOM 3171 N N . LEU A 1 411 ? 11.958 9.262 -11.312 1.00 94.06 411 LEU A N 1
ATOM 3172 C CA . LEU A 1 411 ? 12.980 10.074 -10.665 1.00 94.06 411 LEU A CA 1
ATOM 3173 C C . LEU A 1 411 ? 13.982 9.169 -9.945 1.00 94.06 411 LEU A C 1
ATOM 3175 O O . LEU A 1 411 ? 13.592 8.199 -9.299 1.00 94.06 411 LEU A O 1
ATOM 3179 N N . THR A 1 412 ? 15.266 9.511 -10.011 1.00 91.88 412 THR A N 1
ATOM 3180 C CA . THR A 1 412 ? 16.360 8.725 -9.422 1.00 91.88 412 THR A CA 1
ATOM 3181 C C . THR A 1 412 ? 17.217 9.605 -8.522 1.00 91.88 412 THR A C 1
ATOM 3183 O O . THR A 1 412 ? 17.537 10.732 -8.898 1.00 91.88 412 THR A O 1
ATOM 3186 N N . SER A 1 413 ? 17.632 9.100 -7.361 1.00 87.94 413 SER A N 1
ATOM 3187 C CA . SER A 1 413 ? 18.658 9.750 -6.526 1.00 87.94 413 SER A CA 1
ATOM 3188 C C . SER A 1 413 ? 20.074 9.247 -6.824 1.00 87.94 413 SER A C 1
ATOM 3190 O O . SER A 1 413 ? 21.043 9.862 -6.393 1.00 87.94 413 SER A O 1
ATOM 3192 N N . GLY A 1 414 ? 20.192 8.138 -7.555 1.00 86.00 414 GLY A N 1
ATOM 3193 C CA . GLY A 1 414 ? 21.444 7.521 -7.986 1.00 86.00 414 GLY A CA 1
ATOM 3194 C C . GLY A 1 414 ? 21.181 6.200 -8.723 1.00 86.00 414 GLY A C 1
ATOM 3195 O O . GLY A 1 414 ? 20.013 5.823 -8.880 1.00 86.00 414 GLY A O 1
ATOM 3196 N N . PRO A 1 415 ? 22.235 5.490 -9.164 1.00 84.69 415 PRO A N 1
ATOM 3197 C CA . PRO A 1 415 ? 22.106 4.169 -9.775 1.00 84.69 415 PRO A CA 1
ATOM 3198 C C . PRO A 1 415 ? 21.375 3.200 -8.844 1.00 84.69 415 PRO A C 1
ATOM 3200 O O . PRO A 1 415 ? 21.662 3.144 -7.650 1.00 84.69 415 PRO A O 1
ATOM 3203 N N . PHE A 1 416 ? 20.412 2.461 -9.389 1.00 87.94 416 PHE A N 1
ATOM 3204 C CA . PHE A 1 416 ? 19.549 1.513 -8.675 1.00 87.94 416 PHE A CA 1
ATOM 3205 C C . PHE A 1 416 ? 18.653 2.125 -7.584 1.00 87.94 416 PHE A C 1
ATOM 3207 O O . PHE A 1 416 ? 18.006 1.392 -6.838 1.00 87.94 416 PHE A O 1
ATOM 3214 N N . LEU A 1 417 ? 18.573 3.456 -7.486 1.00 89.50 417 LEU A N 1
ATOM 3215 C CA . LEU A 1 417 ? 17.865 4.153 -6.410 1.00 89.50 417 LEU A CA 1
ATOM 3216 C C . LEU A 1 417 ? 16.762 5.068 -6.969 1.00 89.50 417 LEU A C 1
ATOM 3218 O O . LEU A 1 417 ? 16.959 6.285 -7.090 1.00 89.50 417 LEU A O 1
ATOM 3222 N N . PRO A 1 418 ? 15.586 4.512 -7.321 1.00 92.75 418 PRO A N 1
ATOM 3223 C CA . PRO A 1 418 ? 14.424 5.311 -7.675 1.00 92.75 418 PRO A CA 1
ATOM 3224 C C . PRO A 1 418 ? 13.886 6.052 -6.445 1.00 92.75 418 PRO A C 1
ATOM 3226 O O . PRO A 1 418 ? 13.783 5.509 -5.343 1.00 92.75 418 PRO A O 1
ATOM 3229 N N . VAL A 1 419 ? 13.478 7.302 -6.641 1.00 92.69 419 VAL A N 1
ATOM 3230 C CA . VAL A 1 419 ? 12.797 8.087 -5.611 1.00 92.69 419 VAL A CA 1
ATOM 3231 C C . VAL A 1 419 ? 11.378 7.553 -5.476 1.00 92.69 419 VAL A C 1
ATOM 3233 O O . VAL A 1 419 ? 10.540 7.802 -6.339 1.00 92.69 419 VAL A O 1
ATOM 3236 N N . CYS A 1 420 ? 11.092 6.840 -4.390 1.00 90.94 420 CYS A N 1
ATOM 3237 C CA . CYS A 1 420 ? 9.788 6.216 -4.181 1.00 90.94 420 CYS A CA 1
ATOM 3238 C C . CYS A 1 420 ? 8.923 6.981 -3.171 1.00 90.94 420 CYS A C 1
ATOM 3240 O O . CYS A 1 420 ? 9.417 7.616 -2.235 1.00 90.94 420 CYS A O 1
ATOM 3242 N N . LYS A 1 421 ? 7.605 6.925 -3.362 1.00 89.94 421 LYS A N 1
ATOM 3243 C CA . LYS A 1 421 ? 6.592 7.530 -2.492 1.00 89.94 421 LYS A CA 1
ATOM 3244 C C . LYS A 1 421 ? 5.450 6.544 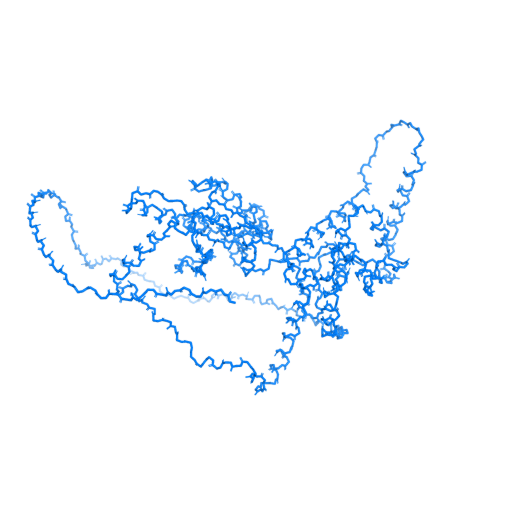-2.232 1.00 89.94 421 LYS A C 1
ATOM 3246 O O . LYS A 1 421 ? 5.233 5.646 -3.037 1.00 89.94 421 LYS A O 1
ATOM 3251 N N . PRO A 1 422 ? 4.694 6.700 -1.136 1.00 87.38 422 PRO A N 1
ATOM 3252 C CA . PRO A 1 422 ? 3.514 5.874 -0.904 1.00 87.38 422 PRO A CA 1
ATOM 3253 C C . PRO A 1 422 ? 2.443 6.066 -1.987 1.00 87.38 422 PRO A C 1
ATOM 3255 O O . PRO A 1 422 ? 2.209 7.196 -2.417 1.00 87.38 422 PRO A O 1
ATOM 3258 N N . GLY A 1 423 ? 1.734 4.992 -2.351 1.00 81.75 423 GLY A N 1
ATOM 3259 C CA . GLY A 1 423 ? 0.646 5.013 -3.347 1.00 81.75 423 GLY A CA 1
ATOM 3260 C C . GLY A 1 423 ? -0.633 5.757 -2.922 1.00 81.75 423 GLY A C 1
ATOM 3261 O O . GLY A 1 423 ? -1.569 5.885 -3.707 1.00 81.75 423 GLY A O 1
ATOM 3262 N N . GLY A 1 424 ? -0.685 6.272 -1.690 1.00 84.00 424 GLY A N 1
ATOM 3263 C CA . GLY A 1 424 ? -1.842 6.977 -1.131 1.00 84.00 424 GLY A CA 1
ATOM 3264 C C . GLY A 1 424 ? -2.864 6.039 -0.481 1.00 84.00 424 GLY A C 1
ATOM 3265 O O . GLY A 1 424 ? -2.801 4.827 -0.620 1.00 84.00 424 GLY A O 1
ATOM 3266 N N . HIS A 1 425 ? -3.838 6.591 0.250 1.00 81.31 425 HIS A N 1
ATOM 3267 C CA . HIS A 1 425 ? -4.737 5.772 1.080 1.00 81.31 425 HIS A CA 1
ATOM 3268 C C . HIS A 1 425 ? -5.740 4.912 0.288 1.00 81.31 425 HIS A C 1
ATOM 3270 O O . HIS A 1 425 ? -6.375 4.038 0.870 1.00 81.31 425 HIS A O 1
ATOM 3276 N N . GLY A 1 426 ? -5.920 5.163 -1.016 1.00 84.12 426 GLY A N 1
ATOM 3277 C CA . GLY A 1 426 ? -6.845 4.406 -1.871 1.00 84.12 426 GLY A CA 1
ATOM 3278 C C . GLY A 1 426 ? -6.433 2.946 -2.082 1.00 84.12 426 GLY A C 1
ATOM 3279 O O . GLY A 1 426 ? -7.286 2.105 -2.350 1.00 84.12 426 GLY A O 1
ATOM 3280 N N . VAL A 1 427 ? -5.150 2.628 -1.874 1.00 88.56 427 VAL A N 1
ATOM 3281 C CA . VAL A 1 427 ? -4.598 1.268 -1.998 1.00 88.56 427 VAL A CA 1
ATOM 3282 C C . VAL A 1 427 ? -5.132 0.297 -0.944 1.00 88.56 427 VAL A C 1
ATOM 3284 O O . VAL A 1 427 ? -4.989 -0.913 -1.105 1.00 88.56 427 VAL A O 1
ATOM 3287 N N . ILE A 1 428 ? -5.767 0.814 0.117 1.00 90.94 428 ILE A N 1
ATOM 3288 C CA . ILE A 1 428 ? -6.221 0.042 1.277 1.00 90.94 428 ILE A CA 1
ATOM 3289 C C . ILE A 1 428 ? -7.096 -1.151 0.899 1.00 90.94 428 ILE A C 1
ATOM 3291 O O . ILE A 1 428 ? -6.961 -2.205 1.507 1.00 90.94 428 ILE A O 1
ATOM 3295 N N . TRP A 1 429 ? -7.954 -1.014 -0.114 1.00 92.75 429 TRP A N 1
ATOM 3296 C CA . TRP A 1 429 ? -8.915 -2.050 -0.494 1.00 92.75 429 TRP A CA 1
ATOM 3297 C C . TRP A 1 429 ? -8.236 -3.259 -1.128 1.00 92.75 429 TRP A C 1
ATOM 3299 O O . TRP A 1 429 ? -8.420 -4.381 -0.658 1.00 92.75 429 TRP A O 1
ATOM 3309 N N . LYS A 1 430 ? -7.403 -3.024 -2.151 1.00 92.56 430 LYS A N 1
ATOM 3310 C CA . LYS A 1 430 ? -6.618 -4.091 -2.783 1.00 92.56 430 LYS A CA 1
ATOM 3311 C C . LYS A 1 430 ? -5.648 -4.700 -1.778 1.00 92.56 430 LYS A C 1
ATOM 3313 O O . LYS A 1 430 ? -5.568 -5.914 -1.654 1.00 92.56 430 LYS A O 1
ATOM 3318 N N . LEU A 1 431 ? -4.968 -3.861 -1.001 1.00 93.38 431 LEU A N 1
ATOM 3319 C CA . LEU A 1 431 ? -3.989 -4.327 -0.030 1.00 93.38 431 LEU A CA 1
ATOM 3320 C C . LEU A 1 431 ? -4.622 -5.190 1.072 1.00 93.38 431 LEU A C 1
ATOM 3322 O O . LEU A 1 431 ? -4.077 -6.233 1.420 1.00 93.38 431 LEU A O 1
ATOM 3326 N N . ALA A 1 432 ? -5.776 -4.786 1.606 1.00 94.69 432 ALA A N 1
ATOM 3327 C CA . ALA A 1 432 ? -6.511 -5.569 2.595 1.00 94.69 432 ALA A CA 1
ATOM 3328 C C . ALA A 1 432 ? -6.992 -6.911 2.021 1.00 94.69 432 ALA A C 1
ATOM 3330 O O . ALA A 1 432 ? -6.963 -7.918 2.732 1.00 94.69 432 ALA A O 1
ATOM 3331 N N . TYR A 1 433 ? -7.388 -6.942 0.745 1.00 94.56 433 TYR A N 1
ATOM 3332 C CA . TYR A 1 433 ? -7.727 -8.178 0.044 1.00 94.56 433 TYR A CA 1
ATOM 3333 C C . TYR A 1 433 ? -6.506 -9.102 -0.085 1.00 94.56 433 TYR A C 1
ATOM 3335 O O . TYR A 1 433 ? -6.531 -10.218 0.432 1.00 94.56 433 TYR A O 1
ATOM 3343 N N . ASP A 1 434 ? -5.412 -8.612 -0.674 1.00 93.94 434 ASP A N 1
ATOM 3344 C CA . ASP A 1 434 ? -4.201 -9.397 -0.954 1.00 93.94 434 ASP A CA 1
ATOM 3345 C C . ASP A 1 434 ? -3.530 -9.922 0.322 1.00 93.94 434 ASP A C 1
ATOM 3347 O O . ASP A 1 434 ? -2.978 -11.022 0.348 1.00 93.94 434 ASP A O 1
ATOM 3351 N N . LYS A 1 435 ? -3.576 -9.141 1.407 1.00 94.81 435 LYS A N 1
ATOM 3352 C CA . LYS A 1 435 ? -3.008 -9.519 2.710 1.00 94.81 435 LYS A CA 1
ATOM 3353 C C . LYS A 1 435 ? -3.974 -10.340 3.572 1.00 94.81 435 LYS A C 1
ATOM 3355 O O . LYS A 1 435 ? -3.652 -10.634 4.721 1.00 94.81 435 LYS A O 1
ATOM 3360 N N . GLY A 1 436 ? -5.150 -10.700 3.051 1.00 96.25 436 GLY A N 1
ATOM 3361 C CA . GLY A 1 436 ? -6.126 -11.539 3.749 1.00 96.25 436 GLY A CA 1
ATOM 3362 C C . GLY A 1 436 ? -6.788 -10.870 4.957 1.00 96.25 436 GLY A C 1
ATOM 3363 O O . GLY A 1 436 ? -7.347 -11.563 5.804 1.00 96.25 436 GLY A O 1
ATOM 3364 N N . VAL A 1 437 ? -6.764 -9.537 5.054 1.00 97.12 437 VAL A N 1
ATOM 3365 C CA . VAL A 1 437 ? -7.346 -8.779 6.178 1.00 97.12 437 VAL A CA 1
ATOM 3366 C C . VAL A 1 437 ? -8.860 -8.991 6.256 1.00 97.12 437 VAL A C 1
ATOM 3368 O O . VAL A 1 437 ? -9.402 -9.184 7.342 1.00 97.12 437 VAL A O 1
ATOM 3371 N N . PHE A 1 438 ? -9.551 -9.021 5.113 1.00 96.12 438 PHE A N 1
ATOM 3372 C CA . PHE A 1 438 ? -10.992 -9.297 5.089 1.00 96.12 438 PHE A CA 1
ATOM 3373 C C . PHE A 1 438 ? -11.311 -10.717 5.555 1.00 96.12 438 PHE A C 1
ATOM 3375 O O . PHE A 1 438 ? -12.241 -10.915 6.334 1.00 96.12 438 PHE A O 1
ATOM 3382 N N . GLN A 1 439 ? -10.501 -11.699 5.149 1.00 96.69 439 GLN A N 1
ATOM 3383 C CA . GLN A 1 439 ? -10.657 -13.068 5.632 1.00 96.69 439 GLN A CA 1
ATOM 3384 C C . GLN A 1 439 ? -10.400 -13.153 7.141 1.00 96.69 439 GLN A C 1
ATOM 3386 O O . GLN A 1 439 ? -11.200 -13.729 7.866 1.00 96.69 439 GLN A O 1
ATOM 3391 N N . TRP A 1 440 ? -9.359 -12.479 7.629 1.00 97.44 440 TRP A N 1
ATOM 3392 C CA . TRP A 1 440 ? -9.013 -12.409 9.048 1.00 97.44 440 TRP A CA 1
ATOM 3393 C C . TRP A 1 440 ? -10.137 -11.834 9.928 1.00 97.44 440 TRP A C 1
ATOM 3395 O O . TRP A 1 440 ? -10.310 -12.274 11.072 1.00 97.44 440 TRP A O 1
ATOM 3405 N N . PHE A 1 441 ? -10.913 -10.879 9.404 1.00 97.50 441 PHE A N 1
ATOM 3406 C CA . PHE A 1 441 ? -12.130 -10.387 10.048 1.00 97.50 441 PHE A CA 1
ATOM 3407 C C . PHE A 1 441 ? -13.279 -11.407 10.002 1.00 97.50 441 PHE A C 1
ATOM 3409 O O . PHE A 1 441 ? -13.911 -11.640 11.036 1.00 97.50 441 PHE A O 1
ATOM 3416 N N . ARG A 1 442 ? -13.529 -12.047 8.851 1.00 96.50 442 ARG A N 1
ATOM 3417 C CA . ARG A 1 442 ? -14.571 -13.083 8.708 1.00 96.50 442 ARG A CA 1
ATOM 3418 C C . ARG A 1 442 ? -14.329 -14.282 9.623 1.00 96.50 442 ARG A C 1
ATOM 3420 O O . ARG A 1 442 ? -15.256 -14.728 10.292 1.00 96.50 442 ARG A O 1
ATOM 3427 N N . ASP A 1 443 ? -13.079 -14.720 9.754 1.00 96.31 443 ASP A N 1
ATOM 3428 C CA . ASP A 1 443 ? -12.670 -15.799 10.667 1.00 96.31 443 ASP A CA 1
ATOM 3429 C C . ASP A 1 443 ? -12.942 -15.455 12.146 1.00 96.31 443 ASP A C 1
ATOM 3431 O O . ASP A 1 443 ? -12.980 -16.333 13.006 1.00 96.31 443 ASP A O 1
ATOM 3435 N N . ARG A 1 444 ? -13.150 -14.168 12.457 1.00 95.12 444 ARG A N 1
ATOM 3436 C CA . ARG A 1 444 ? -13.528 -13.649 13.783 1.00 95.12 444 ARG A CA 1
ATOM 3437 C C . ARG A 1 444 ? -15.010 -13.293 13.886 1.00 95.12 444 ARG A C 1
ATOM 3439 O O . ARG A 1 444 ? -15.382 -12.578 14.814 1.00 95.12 444 ARG A O 1
ATOM 3446 N N . GLY A 1 445 ? -15.830 -13.739 12.936 1.00 95.31 445 GLY A N 1
ATOM 3447 C CA . GLY A 1 445 ? -17.272 -13.509 12.918 1.00 95.31 445 GLY A CA 1
ATOM 3448 C C . GLY A 1 445 ? -17.681 -12.065 12.630 1.00 95.31 445 GLY A C 1
ATOM 3449 O O . GLY A 1 445 ? -18.789 -11.680 12.987 1.00 95.31 445 GLY A O 1
ATOM 3450 N N . ARG A 1 446 ? -16.811 -11.241 12.027 1.00 96.00 446 ARG A N 1
ATOM 3451 C CA . ARG A 1 446 ? -17.166 -9.852 11.695 1.00 96.00 446 ARG A CA 1
ATOM 3452 C C . ARG A 1 446 ? -17.856 -9.787 10.336 1.00 96.00 446 ARG A C 1
ATOM 3454 O O . ARG A 1 446 ? -17.391 -10.393 9.373 1.00 96.00 446 ARG A O 1
ATOM 3461 N N . ARG A 1 447 ? -18.949 -9.027 10.277 1.00 95.31 447 ARG A N 1
ATOM 3462 C CA . ARG A 1 447 ? -19.764 -8.747 9.083 1.00 95.31 447 ARG A CA 1
ATOM 3463 C C . ARG A 1 447 ? -19.368 -7.438 8.400 1.00 95.31 447 ARG A C 1
ATOM 3465 O O . ARG A 1 447 ? -19.691 -7.226 7.236 1.00 95.31 447 ARG A O 1
ATOM 3472 N N . GLY A 1 448 ? -18.675 -6.557 9.117 1.00 94.19 448 GLY A N 1
ATOM 3473 C CA . GLY A 1 448 ? -18.192 -5.291 8.583 1.00 94.19 448 GLY A CA 1
ATOM 3474 C C . GLY A 1 448 ? -16.962 -4.764 9.314 1.00 94.19 448 GLY A C 1
ATOM 3475 O O . GLY A 1 448 ? -16.524 -5.327 10.317 1.00 94.19 448 GLY A O 1
ATOM 3476 N N . ALA A 1 449 ? -16.408 -3.662 8.823 1.00 93.88 449 ALA A N 1
ATOM 3477 C CA . ALA A 1 449 ? -15.384 -2.896 9.511 1.00 93.88 449 ALA A CA 1
ATOM 3478 C C . ALA A 1 449 ? -15.536 -1.391 9.263 1.00 93.88 449 ALA A C 1
ATOM 3480 O O . ALA A 1 449 ? -15.851 -0.957 8.154 1.00 93.88 449 ALA A O 1
ATOM 3481 N N . THR A 1 450 ? -15.276 -0.586 10.286 1.00 92.06 450 THR A N 1
ATOM 3482 C CA . THR A 1 450 ? -15.259 0.879 10.190 1.00 92.06 450 THR A CA 1
ATOM 3483 C C . THR A 1 450 ? -13.868 1.353 9.772 1.00 92.06 450 THR A C 1
ATOM 3485 O O . THR A 1 450 ? -12.853 0.909 10.311 1.00 92.06 450 THR A O 1
ATOM 3488 N N . VAL A 1 451 ? -13.784 2.261 8.795 1.00 91.62 451 VAL A N 1
ATOM 3489 C CA . VAL A 1 451 ? -12.502 2.824 8.338 1.00 91.62 451 VAL A CA 1
ATOM 3490 C C . VAL A 1 451 ? -12.331 4.230 8.901 1.00 91.62 451 VAL A C 1
ATOM 3492 O O . VAL A 1 451 ? -13.112 5.129 8.581 1.00 91.62 451 VAL A O 1
ATOM 3495 N N . ARG A 1 452 ? -11.293 4.461 9.716 1.00 87.31 452 ARG A N 1
ATOM 3496 C CA . ARG A 1 452 ? -11.083 5.751 10.407 1.00 87.31 452 ARG A CA 1
ATOM 3497 C C . ARG A 1 452 ? -9.695 6.319 10.175 1.00 87.31 452 ARG A C 1
ATOM 3499 O O . ARG A 1 452 ? -8.690 5.668 10.441 1.00 87.31 452 ARG A O 1
ATOM 3506 N N . GLN A 1 453 ? -9.632 7.576 9.738 1.00 80.25 453 GLN A N 1
ATOM 3507 C CA . GLN A 1 453 ? -8.360 8.286 9.604 1.00 80.25 453 GLN A CA 1
ATOM 3508 C C . GLN A 1 453 ? -7.961 8.956 10.913 1.00 80.25 453 GLN A C 1
ATOM 3510 O O . GLN A 1 453 ? -8.790 9.536 11.614 1.00 80.25 453 GLN A O 1
ATOM 3515 N N . VAL A 1 454 ? -6.657 9.026 11.154 1.00 72.81 454 VAL A N 1
ATOM 3516 C CA . VAL A 1 454 ? -6.103 9.941 12.149 1.00 72.81 454 VAL A CA 1
ATOM 3517 C C . VAL A 1 454 ? -6.094 11.358 11.567 1.00 72.81 454 VAL A C 1
ATOM 3519 O O . VAL A 1 454 ? -5.233 11.708 10.761 1.00 72.81 454 VAL A O 1
ATOM 3522 N N . ARG A 1 455 ? -7.076 12.182 11.948 1.00 60.22 455 ARG A N 1
ATOM 3523 C CA . ARG A 1 455 ? -7.060 13.644 11.770 1.00 60.22 455 ARG A CA 1
ATOM 3524 C C . ARG A 1 455 ? -7.601 14.339 13.023 1.00 60.22 455 ARG A C 1
ATOM 3526 O O . ARG A 1 455 ? -8.290 13.725 13.825 1.00 60.22 455 ARG A O 1
ATOM 3533 N N . ASN A 1 456 ? -7.208 15.605 13.172 1.00 46.66 456 ASN A N 1
ATOM 3534 C CA . ASN A 1 456 ? -7.441 16.511 14.303 1.00 46.66 456 ASN A CA 1
ATOM 3535 C C . ASN A 1 456 ? -8.778 16.286 15.057 1.00 46.66 456 ASN A C 1
ATOM 3537 O O . ASN A 1 456 ? -9.839 16.300 14.438 1.00 46.66 456 ASN A O 1
ATOM 3541 N N . ARG A 1 457 ? -8.710 16.136 16.393 1.00 45.62 457 ARG A N 1
ATOM 3542 C CA . ARG A 1 457 ? -9.792 15.677 17.298 1.00 45.62 457 ARG A CA 1
ATOM 3543 C C . ARG A 1 457 ? -11.028 16.598 17.388 1.00 45.62 457 ARG A C 1
ATOM 3545 O O . ARG A 1 457 ? -12.016 16.187 17.984 1.00 45.62 457 ARG A O 1
ATOM 3552 N N . PHE A 1 458 ? -10.984 17.826 16.855 1.00 42.25 458 PHE A N 1
ATOM 3553 C CA . PHE A 1 458 ? -12.133 18.754 16.873 1.00 42.25 458 PHE A CA 1
ATOM 3554 C C . PHE A 1 458 ? -13.234 18.381 15.877 1.00 42.25 458 PHE A C 1
ATOM 3556 O O . PHE A 1 458 ? -14.389 18.742 16.076 1.00 42.25 458 PHE A O 1
ATOM 3563 N N . ALA A 1 459 ? -12.893 17.626 14.834 1.00 34.12 459 ALA A N 1
ATOM 3564 C CA . ALA A 1 459 ? -13.879 16.811 14.155 1.00 34.12 459 ALA A CA 1
ATOM 3565 C C . ALA A 1 459 ? -13.971 15.515 14.962 1.00 34.12 459 ALA A C 1
ATOM 3567 O O . ALA A 1 459 ? -12.967 14.809 15.085 1.00 34.12 459 ALA A O 1
ATOM 3568 N N . LEU A 1 460 ? -15.149 15.195 15.508 1.00 36.88 460 LEU A N 1
ATOM 3569 C CA . LEU A 1 460 ? -15.502 13.802 15.785 1.00 36.88 460 LEU A CA 1
ATOM 3570 C C . LEU A 1 460 ? -14.970 12.979 14.609 1.00 36.88 460 LEU A C 1
ATOM 3572 O O . LEU A 1 460 ? -15.236 13.311 13.455 1.00 36.88 460 LEU A O 1
ATOM 3576 N N . TRP A 1 461 ? -14.073 12.050 14.923 1.00 47.19 461 TRP A N 1
ATOM 3577 C CA . TRP A 1 461 ? -13.266 11.271 13.993 1.00 47.19 461 TRP A CA 1
ATOM 3578 C C . TRP A 1 461 ? -13.963 11.059 12.651 1.00 47.19 461 TRP A C 1
ATOM 3580 O O . TRP A 1 461 ? -15.080 10.553 12.622 1.00 47.19 461 TRP A O 1
ATOM 3590 N N . LYS A 1 462 ? -13.315 11.426 11.538 1.00 40.72 462 LYS A N 1
ATOM 3591 C CA . LYS A 1 462 ? -13.914 11.181 10.226 1.00 40.72 462 LYS A CA 1
ATOM 3592 C C . LYS A 1 462 ? -13.937 9.673 9.984 1.00 40.72 462 LYS A C 1
ATOM 3594 O O . LYS A 1 462 ? -12.913 9.090 9.619 1.00 40.72 462 LYS A O 1
ATOM 3599 N N . GLU A 1 463 ? -15.094 9.062 10.205 1.00 52.28 463 GLU A N 1
ATOM 3600 C CA . GLU A 1 463 ? -15.437 7.792 9.589 1.00 52.28 463 GLU A CA 1
ATOM 3601 C C . GLU A 1 463 ? -15.384 8.027 8.080 1.00 52.28 463 GLU A C 1
ATOM 3603 O O . GLU A 1 463 ? -16.072 8.889 7.528 1.00 52.28 463 GLU A O 1
ATOM 3608 N N . ILE A 1 464 ? -14.427 7.375 7.427 1.00 54.00 464 ILE A N 1
ATOM 3609 C CA . ILE A 1 464 ? -14.228 7.516 5.984 1.00 54.00 464 ILE A CA 1
ATOM 3610 C C . ILE A 1 464 ? -15.228 6.621 5.249 1.00 54.00 464 ILE A C 1
ATOM 3612 O O . ILE A 1 464 ? -15.608 6.928 4.123 1.00 54.00 464 ILE A O 1
ATOM 3616 N N . GLY A 1 465 ? -15.675 5.546 5.899 1.00 56.06 465 GLY A N 1
ATOM 3617 C CA . GLY A 1 465 ? -16.730 4.680 5.407 1.00 56.06 465 GLY A CA 1
ATOM 3618 C C . GLY A 1 465 ? -16.898 3.428 6.259 1.00 56.06 465 GLY A C 1
ATOM 3619 O O . GLY A 1 465 ? -16.026 3.073 7.058 1.00 56.06 465 GLY A O 1
ATOM 3620 N N . LEU A 1 466 ? -18.018 2.755 6.022 1.00 61.31 466 LEU A N 1
ATOM 3621 C CA . LEU A 1 466 ? -18.306 1.411 6.497 1.00 61.31 466 LEU A CA 1
ATOM 3622 C C . LEU A 1 466 ? -17.973 0.421 5.374 1.00 61.31 466 LEU A C 1
ATOM 3624 O O . LEU A 1 466 ? -18.457 0.559 4.251 1.00 61.31 466 LEU A O 1
ATOM 3628 N N . CYS A 1 467 ? -17.138 -0.567 5.672 1.00 65.44 467 CYS A N 1
ATOM 3629 C CA . CYS A 1 467 ? -16.847 -1.685 4.784 1.00 65.44 467 CYS A CA 1
ATOM 3630 C C . CYS A 1 467 ? -17.694 -2.883 5.211 1.00 65.44 467 CYS A C 1
ATOM 3632 O O . CYS A 1 467 ? -17.602 -3.312 6.356 1.00 65.44 467 CYS A O 1
ATOM 3634 N N . LEU A 1 468 ? -18.509 -3.424 4.308 1.00 63.22 468 LEU A N 1
ATOM 3635 C CA . LEU A 1 468 ? -19.166 -4.718 4.504 1.00 63.22 468 LEU A CA 1
ATOM 3636 C C . LEU A 1 468 ? -18.236 -5.816 3.967 1.00 63.22 468 LEU A C 1
ATOM 3638 O O . LEU A 1 468 ? -17.643 -5.634 2.901 1.00 63.22 468 LEU A O 1
ATOM 3642 N N . LEU A 1 469 ? -18.056 -6.887 4.744 1.00 57.88 469 LEU A N 1
ATOM 3643 C CA . LEU A 1 469 ? -17.005 -7.900 4.557 1.00 57.88 469 LEU A CA 1
ATOM 3644 C C . LEU A 1 469 ? -17.447 -9.151 3.802 1.00 57.88 469 LEU A C 1
ATOM 3646 O O . LEU A 1 469 ? -18.635 -9.524 3.893 1.00 57.88 469 LEU A O 1
#

Sequence (469 aa):
MAPAFPLPLQSNILLRSNHKQSVLNSSSAVSSSSYFNCGAGWGSSTHFSSPGHFSVQPPRPLIRVSRVSTVPVEYVSPAPDIDFRQEIARLKGLGSKLYNCTNLEGKLRTLDSDPRVRSFFYSRHSGFSRFLGALNLDKYDLFLLKCMVAAGQEHVLGEFGGEFDIKRSSLKTALYTLAEMIERCQVNGDDCGSRSAAVGSGLGEEEVRALGSLLKSLGEIEQFYDCIGGIIGYQIVVLDLLLESTLERQTNSWSTHTNKTLKCDITEIHPPCALDLSQDVEYASQAALWGLEGLPDLGEIYPLGGSGDRLGLVDPYTGECLPAAMLPFCGRTLLEGLIRDIQAREFLYYKVYGNQCITPVAIMTSSAKNNHECIMRLCESHSWFGRGRSNFILFEQPLVPAINAKDGKWLTSGPFLPVCKPGGHGVIWKLAYDKGVFQWFRDRGRRGATVRQVRNRFALWKEIGLCLL

InterPro domains:
  IPR029044 Nucleotide-diphospho-sugar transferases [G3DSA:3.90.550.10] (199-468)
  IPR029044 Nucleotide-diphospho-sugar transferases [SSF53448] (143-459)
  IPR039741 UDP-sugar pyrophosphorylase [PTHR11952] (64-457)

Secondary structure (DSSP, 8-state):
--PPPPPPPP----------------------------------------------PPPPP--------------PPPPP---HHHHHHHHHHHHHHHHT-SSHHHHHHHHHTSHHHHHHHH-TT-HHHHHHHHS---HHHHHHHHHHHHTT-GGGG--SS----S-TTHHHHHHHHHHHHHHHHH--S----------S-HHHHHHHHHHHHHHHHHHHHHHHTGGGTHHHHHHHHHHHHHHHHHHHHHHTTSTTSS--SS-------PPP----TTT-HHHHHHHHHHHHHTGGGEEEEEE---B-GGGT-B-TTT-PBPBGGG-EETTEEHHHHHHHHHHHHHHHHHHHHS------EEEEEESGGGHHHHHHHHHHHTGGGGT-GGGEEEEEEPEEE-B-TTT-PBPEEETTEE-EEE--GGGHHHHHHHTTHHHHHHTTT-SEEEEE----TTS---EEEEEE-

Radius of gyration: 34.03 Å; chains: 1; bounding box: 105×87×83 Å

Organism: NCBI:txid186058